Protein 1OI0 (pdb70)

Organism: Archaeoglobus fulgidus (strain ATCC 49558 / DSM 4304 / JCM 9628 / NBRC 100126 / VC-16) (NCBI:txid224325)

Foldseek 3Di:
DPAAAEELQVLVVQLVVCQVQPPFKFKWWFKDADRYGYDTHGDPRDCVRMDTQFMEIEHAAQDFADDPVVLVRLQPDHFKYKYAYPPSPSPRMFMAGNRRHTDDHHYD/DAEELQQLVVLLVQPQVQPPLKFKWWFWDADQYTYDTHHDVSDPPPIDTQGMEMEHAAQDQQADPVRLVRLLVDHQKYKYAYPPSDSPRMFIAGSRRHTDDHHYHD/DPAAAEELQVLVVLLVQCQVQPPDKAKWWFKDDDRYGYDTHHCCIDTQGMEMEHAAQDQQADPVNLVRLQPDHQKYKYAYPPSPSPRMFIAGSRRHTDDHHYDD/DAEELQQLVVQLVVCQVQPPHKWKWFFKDADPYGYDTGGDDDDHCDPRIDTAFMEMEHAALDFADDPVRLVRQVVTHAKYKYAYPPSDSPRMFIAGSVRHTDDHHYHD

InterPro domains:
  IPR028090 JAB domain, prokaryotic [PF14464] (6-106)
  IPR037518 MPN domain [PS50249] (1-121)

Nearest PDB structures (foldseek):
  1oi0-assembly3_C  TM=1.010E+00  e=5.240E-25  Archaeoglobus fulgidus
  1oi0-assembly1_A  TM=9.933E-01  e=9.450E-23  Archaeoglobus fulgidus
  1oi0-assembly2_B  TM=9.917E-01  e=3.463E-22  Archaeoglobus fulgidus
  1r5x-assembly2_B  TM=9.671E-01  e=8.055E-22  Archaeoglobus fulgidus DSM 4304
  1oi0-assembly4_D  TM=9.845E-01  e=6.866E-21  Archaeoglobus fulgidus

B-factor: mean 24.95, std 10.09, range [7.28, 64.89]

Solvent-accessible surface area: 20838 Å² total; per-residue (Å²): 83,126,46,18,26,0,24,123,46,9,1,129,57,0,12,85,23,0,110,101,13,76,94,75,74,4,2,0,1,0,7,0,36,173,41,28,0,61,90,23,23,122,9,49,33,102,134,216,40,116,119,20,8,0,1,0,1,0,23,46,56,109,44,7,184,38,52,139,86,4,54,10,3,0,52,21,8,5,121,48,0,0,0,0,9,105,74,5,56,110,118,11,46,83,1,10,29,114,140,17,91,118,45,146,14,71,48,83,64,71,0,14,56,28,8,0,103,9,0,8,41,2,0,26,1,8,28,81,93,55,3,0,0,0,0,1,10,71,158,49,30,0,57,83,28,25,52,16,50,98,86,99,188,63,77,76,20,21,0,2,0,0,1,28,65,56,102,56,13,180,17,48,155,97,2,71,22,3,0,72,28,6,2,126,34,0,0,0,0,6,76,59,6,63,87,107,14,44,82,2,14,30,59,141,15,95,102,35,168,16,106,65,49,205,84,126,45,23,27,0,22,80,44,8,1,139,54,0,15,97,22,0,104,103,32,66,62,92,39,30,23,0,0,0,0,0,64,163,72,31,0,69,83,24,48,131,75,115,104,81,26,18,0,0,0,0,0,6,1,3,70,29,7,105,18,6,95,57,3,70,12,6,0,63,31,1,1,138,47,0,0,0,0,8,80,74,5,67,125,126,12,44,84,1,11,35,71,148,17,100,109,42,146,13,69,38,50,173,61,66,0,16,55,36,7,0,127,60,0,10,102,15,0,109,87,13,66,95,35,72,0,2,0,0,0,3,0,48,165,66,31,0,56,87,30,57,107,6,52,57,57,90,99,138,185,43,75,116,48,19,0,1,0,2,0,23,54,51,105,47,12,192,36,53,130,97,4,47,10,5,0,82,50,6,30,120,26,0,0,0,0,8,104,77,5,65,113,111,11,42,81,2,14,34,109,139,21,101,110,38,161,19,108,63,54,178

Secondary structure (DSSP, 8-state):
--S-EE-HHHHHHHHHHHHHHTTS--EEEEEESTTEE-EEEE--------EEEEEEEEESSS--S--HHHHHHHHHS-SEEEEEETT--TT-EEEEETTS-EE--EE-/-EEEHHHHHHHHHHHHHHTTSPPEEEEEEETTEEEEEEE-----TT-EEEEEEEEESSS--PPPHHHHHHHHHS-SEEEEEETT--TT-EEEE-TTS-B---EEE-/--S-EEEHHHHHHHHHHHHHHTTSPPEEEEEESTTEE-EEEE---EEEEEEEEESSS--PPPHHHHHHHHHS-SEEEEEETT--TT-EEEE-TTS-EE--EEE-/-EEEHHHHHHHHHHHHHHTTSPPEEEEEEETTEEEEEEE--PPP--TT-EEEEEEEEESSS--PPPHHHHHHHTTS-SEEEEEETT--TT-EEEE-TTS-B---EEE-

CATH classification: 3.40.140.10

Sequence (426 aa):
GSSMKISRGLLKTILEAAKSAHPDEFIALLSGSKDVMDELIFLPFVSIGMKVFGTVHSHPSPSCRPSEEDLSLFTRFGKYHIIVCYPYDENSWKCYNRKGEEVELEVVMKISRGLLKTILEAAKSAHPDEFIALLSGSKDVMDELIFLPFLPIGMKVFGTVHSHPSPSCRPSEEDLSLFTRFGKYHIIVCYPYDENSWKCYNRKGEEVELEVVEGSSMKISRGLLKTILEAAKSAHPDEFIALLSGSKDVMDELIFLGMKVFGTVHSHPSPSCRPSEEDLSLFTRFGKYHIIVCYPYDENSWKCYNRKGEEVELEVVEMKISRGLLKTILEAAKSAHPDEFIALLSGSKDVMDELIFLPFVSGPIGMKVFGTVHSHPSPSCRPSEEDLSLFTRFGKYHIIVCYPYDENSWKCYNRKGEEVELEVVE

Radius of gyration: 25.8 Å; Cα contacts (8 Å, |Δi|>4): 999; chains: 4; bounding box: 52×53×76 Å

Structure (mmCIF, N/CA/C/O backbone):
data_1OI0
#
_entry.id   1OI0
#
_cell.length_a   37.787
_cell.length_b   87.081
_cell.length_c   67.827
_cell.angle_alpha   90.00
_cell.angle_beta   94.00
_cell.angle_gamma   90.00
#
_symmetry.space_group_name_H-M   'P 1 21 1'
#
loop_
_entity.id
_entity.type
_entity.pdbx_description
1 polymer 'HYPOTHETICAL PROTEIN AF2198'
2 non-polymer 'ZINC ION'
3 non-polymer TRIS-HYDROXYMETHYL-METHYL-AMMONIUM
4 water water
#
loop_
_atom_site.group_PDB
_atom_site.id
_atom_site.type_symbol
_atom_site.label_atom_id
_atom_site.label_alt_id
_atom_site.label_comp_id
_atom_site.label_asym_id
_atom_site.label_entity_id
_atom_site.label_seq_id
_atom_site.pdbx_PDB_ins_code
_atom_site.Cartn_x
_atom_site.Cartn_y
_atom_site.Cartn_z
_atom_site.occupancy
_atom_site.B_iso_or_equiv
_atom_site.auth_seq_id
_atom_site.auth_comp_id
_atom_site.auth_asym_id
_atom_site.auth_atom_id
_atom_site.pdbx_PDB_model_num
ATOM 1 N N . GLY A 1 1 ? 5.422 58.076 -46.424 1.00 18.56 1 GLY A N 1
ATOM 2 C CA . GLY A 1 1 ? 4.701 58.174 -45.122 1.00 16.19 1 GLY A CA 1
ATOM 3 C C . GLY A 1 1 ? 5.414 57.399 -44.034 1.00 15.56 1 GLY A C 1
ATOM 4 O O . GLY A 1 1 ? 6.498 56.855 -44.259 1.00 17.26 1 GLY A O 1
ATOM 5 N N . SER A 1 2 ? 4.815 57.356 -42.846 1.00 18.41 2 SER A N 1
ATOM 6 C CA . SER A 1 2 ? 5.397 56.618 -41.734 1.00 19.04 2 SER A CA 1
ATOM 7 C C . SER A 1 2 ? 4.505 55.465 -41.302 1.00 21.72 2 SER A C 1
ATOM 8 O O . SER A 1 2 ? 4.442 55.122 -40.124 1.00 22.83 2 SER A O 1
ATOM 11 N N . SER A 1 3 ? 3.800 54.881 -42.266 1.00 20.45 3 SER A N 1
ATOM 12 C CA . SER A 1 3 ? 2.945 53.734 -41.983 1.00 22.89 3 SER A CA 1
ATOM 13 C C . SER A 1 3 ? 3.741 52.547 -42.488 1.00 23.04 3 SER A C 1
ATOM 14 O O . SER A 1 3 ? 4.816 52.718 -43.079 1.00 21.89 3 SER A O 1
ATOM 17 N N . MET A 1 4 ? 3.237 51.342 -42.252 1.00 21.41 4 MET A N 1
ATOM 18 C CA . MET A 1 4 ? 3.930 50.165 -42.743 1.00 23.34 4 MET A CA 1
ATOM 19 C C . MET A 1 4 ? 3.880 50.239 -44.263 1.00 21.36 4 MET A C 1
ATOM 20 O O . MET A 1 4 ? 2.975 50.857 -44.840 1.00 20.55 4 MET A O 1
ATOM 25 N N . LYS A 1 5 ? 4.863 49.624 -44.904 1.00 22.08 5 LYS A N 1
ATOM 26 C CA . LYS A 1 5 ? 4.946 49.631 -46.353 1.00 21.43 5 LYS A CA 1
ATOM 27 C C . LYS A 1 5 ? 5.087 48.211 -46.865 1.00 22.82 5 LYS A C 1
ATOM 28 O O . LYS A 1 5 ? 5.467 47.309 -46.120 1.00 23.46 5 LYS A O 1
ATOM 34 N N . ILE A 1 6 ? 4.768 48.021 -48.138 1.00 20.88 6 ILE A N 1
ATOM 35 C CA . ILE A 1 6 ? 4.885 46.715 -48.766 1.00 20.17 6 ILE A CA 1
ATOM 36 C C . ILE A 1 6 ? 5.422 46.940 -50.168 1.00 20.82 6 ILE A C 1
ATOM 37 O O . ILE A 1 6 ? 5.017 47.882 -50.849 1.00 23.11 6 ILE A O 1
ATOM 42 N N . SER A 1 7 ? 6.351 46.093 -50.593 1.00 22.34 7 SER A N 1
ATOM 43 C CA . SER A 1 7 ? 6.924 46.232 -51.919 1.00 23.72 7 SER A CA 1
ATOM 44 C C . SER A 1 7 ? 5.938 45.717 -52.956 1.00 24.87 7 SER A C 1
ATOM 45 O O . SER A 1 7 ? 5.179 44.782 -52.696 1.00 24.95 7 SER A O 1
ATOM 48 N N . ARG A 1 8 ? 5.937 46.339 -54.128 1.00 25.81 8 ARG A N 1
ATOM 49 C CA . ARG A 1 8 ? 5.042 45.914 -55.195 1.00 27.45 8 ARG A CA 1
ATOM 50 C C . ARG A 1 8 ? 5.420 44.491 -55.586 1.00 25.73 8 ARG A C 1
ATOM 51 O O . ARG A 1 8 ? 4.574 43.704 -56.007 1.00 27.59 8 ARG A O 1
ATOM 59 N N . GLY A 1 9 ? 6.701 44.170 -55.433 1.00 26.04 9 GLY A N 1
ATOM 60 C CA . GLY A 1 9 ? 7.182 42.844 -55.770 1.00 26.24 9 GLY A CA 1
ATOM 61 C C . GLY A 1 9 ? 6.575 41.775 -54.886 1.00 25.22 9 GLY A C 1
ATOM 62 O O . GLY A 1 9 ? 6.266 40.680 -55.354 1.00 27.23 9 GLY A O 1
ATOM 63 N N . LEU A 1 10 ? 6.409 42.086 -53.604 1.00 24.63 10 LEU A N 1
ATOM 64 C CA . LEU A 1 10 ? 5.829 41.126 -52.672 1.00 20.78 10 LEU A CA 1
ATOM 65 C C . LEU A 1 10 ? 4.339 40.955 -52.943 1.00 22.55 10 LEU A C 1
ATOM 66 O O . LEU A 1 10 ? 3.813 39.846 -52.840 1.00 20.30 10 LEU A O 1
ATOM 71 N N . LEU A 1 11 ? 3.658 42.047 -53.281 1.00 21.64 11 LEU A N 1
ATOM 72 C CA . LEU A 1 11 ? 2.230 41.981 -53.579 1.00 23.74 11 LEU A CA 1
ATOM 73 C C . LEU A 1 11 ? 2.003 41.081 -54.786 1.00 25.16 11 LEU A C 1
ATOM 74 O O . LEU A 1 11 ? 1.074 40.267 -54.805 1.00 23.07 11 LEU A O 1
ATOM 79 N N . LYS A 1 12 ? 2.857 41.228 -55.795 1.00 24.16 12 LYS A N 1
ATOM 80 C CA . LYS A 1 12 ? 2.741 40.414 -56.994 1.00 25.72 12 LYS A CA 1
ATOM 81 C C . LYS A 1 12 ? 2.953 38.952 -56.621 1.00 24.51 12 LYS A C 1
ATOM 82 O O . LYS A 1 12 ? 2.210 38.077 -57.058 1.00 25.79 12 LYS A O 1
ATOM 88 N N . THR A 1 13 ? 3.969 38.695 -55.804 1.00 23.10 13 THR A N 1
ATOM 89 C CA . THR A 1 13 ? 4.274 37.341 -55.361 1.00 25.03 13 THR A CA 1
ATOM 90 C C . THR A 1 13 ? 3.081 36.753 -54.613 1.00 22.48 13 THR A C 1
ATOM 91 O O . THR A 1 13 ? 2.685 35.610 -54.848 1.00 21.50 13 THR A O 1
ATOM 95 N N . ILE A 1 14 ? 2.506 37.545 -53.716 1.00 22.54 14 ILE A N 1
ATOM 96 C CA . ILE A 1 14 ? 1.362 37.099 -52.932 1.00 20.63 14 ILE A CA 1
ATOM 97 C C . ILE A 1 14 ? 0.156 36.775 -53.811 1.00 20.68 14 ILE A C 1
ATOM 98 O O . ILE A 1 14 ? -0.442 35.703 -53.688 1.00 19.25 14 ILE A O 1
ATOM 103 N N . LEU A 1 15 ? -0.196 37.696 -54.701 1.00 20.80 15 LEU A N 1
ATOM 104 C CA . LEU A 1 15 ? -1.340 37.490 -55.579 1.00 20.21 15 LEU A CA 1
ATOM 105 C C . LEU A 1 15 ? -1.160 36.297 -56.513 1.00 22.84 15 LEU A C 1
ATOM 106 O O . LEU A 1 15 ? -2.123 35.595 -56.823 1.00 20.42 15 LEU A O 1
ATOM 111 N N . GLU A 1 16 ? 0.069 36.060 -56.957 1.00 22.71 16 GLU A N 1
ATOM 112 C CA . GLU A 1 16 ? 0.331 34.929 -57.841 1.00 22.49 16 GLU A CA 1
ATOM 113 C C . GLU A 1 16 ? 0.280 33.623 -57.047 1.00 23.21 16 GLU A C 1
ATOM 114 O O . GLU A 1 16 ? -0.117 32.582 -57.569 1.00 22.02 16 GLU A O 1
ATOM 120 N N . ALA A 1 17 ? 0.675 33.686 -55.779 1.00 19.75 17 ALA A N 1
ATOM 121 C CA . ALA A 1 17 ? 0.657 32.511 -54.913 1.00 20.93 17 ALA A CA 1
ATOM 122 C C . ALA A 1 17 ? -0.793 32.146 -54.614 1.00 20.58 17 ALA A C 1
ATOM 123 O O . ALA A 1 17 ? -1.142 30.968 -54.524 1.00 19.03 17 ALA A O 1
ATOM 125 N N . ALA A 1 18 ? -1.631 33.167 -54.462 1.00 18.93 18 ALA A N 1
ATOM 126 C CA . ALA A 1 18 ? -3.049 32.962 -54.190 1.00 19.44 18 ALA A CA 1
ATOM 127 C C . ALA A 1 18 ? -3.698 32.326 -55.412 1.00 21.31 18 ALA A C 1
ATOM 128 O O . ALA A 1 18 ? -4.478 31.376 -55.293 1.00 20.60 18 ALA A O 1
ATOM 130 N N . LYS A 1 19 ? -3.371 32.849 -56.591 1.00 21.70 19 LYS A N 1
ATOM 131 C CA . LYS A 1 19 ? -3.919 32.308 -57.830 1.00 21.60 19 LYS A CA 1
ATOM 132 C C . LYS A 1 19 ? -3.527 30.846 -57.960 1.00 19.99 19 LYS A C 1
ATOM 133 O O . LYS A 1 19 ? -4.342 30.006 -58.339 1.00 21.74 19 LYS A O 1
ATOM 139 N N . SER A 1 20 ? -2.272 30.541 -57.646 1.00 20.86 20 SER A N 1
ATOM 140 C CA . SER A 1 20 ? -1.780 29.170 -57.737 1.00 22.91 20 SER A CA 1
ATOM 141 C C . SER A 1 20 ? -2.434 28.263 -56.705 1.00 20.81 20 SER A C 1
ATOM 142 O O . SER A 1 20 ? -2.628 27.073 -56.948 1.00 23.08 20 SER A O 1
ATOM 145 N N . ALA A 1 21 ? -2.773 28.830 -55.552 1.00 19.81 21 ALA A N 1
ATOM 146 C CA . ALA A 1 21 ? -3.401 28.062 -54.484 1.00 18.48 21 ALA A CA 1
ATOM 147 C C . ALA A 1 21 ? -4.901 27.813 -54.689 1.00 17.01 21 ALA A C 1
ATOM 148 O O . ALA A 1 21 ? -5.429 26.799 -54.229 1.00 17.27 21 ALA A O 1
ATOM 150 N N . HIS A 1 22 ? -5.581 28.730 -55.374 1.00 18.39 22 HIS A N 1
ATOM 151 C CA . HIS A 1 22 ? -7.022 28.613 -55.601 1.00 15.58 22 HIS A CA 1
ATOM 152 C C . HIS A 1 22 ? -7.433 27.182 -55.942 1.00 14.53 22 HIS A C 1
ATOM 153 O O . HIS A 1 22 ? -6.788 26.531 -56.762 1.00 16.40 22 HIS A O 1
ATOM 160 N N . PRO A 1 23 ? -8.538 26.688 -55.347 1.00 16.92 23 PRO A N 1
ATOM 161 C CA . PRO A 1 23 ? -9.437 27.348 -54.394 1.00 16.32 23 PRO A CA 1
ATOM 162 C C . PRO A 1 23 ? -9.044 27.242 -52.922 1.00 16.07 23 PRO A C 1
ATOM 163 O O . PRO A 1 23 ? -9.837 27.589 -52.042 1.00 17.84 23 PRO A O 1
ATOM 167 N N . ASP A 1 24 ? -7.850 26.733 -52.646 1.00 16.27 24 ASP A N 1
ATOM 168 C CA . ASP A 1 24 ? -7.404 26.633 -51.262 1.00 18.16 24 ASP A CA 1
ATOM 169 C C . ASP A 1 24 ? -6.977 28.014 -50.789 1.00 16.16 24 ASP A C 1
ATOM 170 O O . ASP A 1 24 ? -6.777 28.924 -51.597 1.00 16.70 24 ASP A O 1
ATOM 175 N N . GLU A 1 25 ? -6.853 28.172 -49.479 1.00 13.73 25 GLU A N 1
ATOM 176 C CA . GLU A 1 25 ? -6.429 29.442 -48.921 1.00 14.98 25 GLU A CA 1
ATOM 177 C C . GLU A 1 25 ? -4.934 29.461 -48.672 1.00 14.75 25 GLU A C 1
ATOM 178 O O . GLU A 1 25 ? -4.419 28.750 -47.809 1.00 18.20 25 GLU A O 1
ATOM 184 N N . PHE A 1 26 ? -4.238 30.259 -49.470 1.00 15.26 26 PHE A N 1
ATOM 185 C CA . PHE A 1 26 ? -2.805 30.428 -49.326 1.00 15.47 26 PHE A CA 1
ATOM 186 C C . PHE A 1 26 ? -2.621 31.196 -48.025 1.00 14.94 26 PHE A C 1
ATOM 187 O O . PHE A 1 26 ? -3.468 32.009 -47.650 1.00 14.77 26 PHE A O 1
ATOM 195 N N . ILE A 1 27 ? -1.542 30.910 -47.313 1.00 13.59 27 ILE A N 1
ATOM 196 C CA . ILE A 1 27 ? -1.258 31.646 -46.092 1.00 14.72 27 ILE A CA 1
ATOM 197 C C . ILE A 1 27 ? 0.245 31.659 -45.880 1.00 14.40 27 ILE A C 1
ATOM 198 O O . ILE A 1 27 ? 0.941 30.697 -46.205 1.00 15.63 27 ILE A O 1
ATOM 203 N N . ALA A 1 28 ? 0.740 32.771 -45.354 1.00 15.85 28 ALA A N 1
ATOM 204 C CA . ALA A 1 28 ? 2.158 32.931 -45.083 1.00 17.01 28 ALA A CA 1
ATOM 205 C C . ALA A 1 28 ? 2.339 34.058 -44.079 1.00 17.79 28 ALA A C 1
ATOM 206 O O . ALA A 1 28 ? 1.397 34.786 -43.772 1.00 16.03 28 ALA A O 1
ATOM 208 N N . LEU A 1 29 ? 3.553 34.184 -43.557 1.00 20.53 29 LEU A N 1
ATOM 209 C CA . LEU A 1 29 ? 3.855 35.248 -42.615 1.00 21.20 29 LEU A CA 1
ATOM 210 C C . LEU A 1 29 ? 4.553 36.354 -43.390 1.00 21.69 29 LEU A C 1
ATOM 211 O O . LEU A 1 29 ? 5.415 36.088 -44.224 1.00 21.98 29 LEU A O 1
ATOM 216 N N . LEU A 1 30 ? 4.159 37.590 -43.122 1.00 21.75 30 LEU A N 1
ATOM 217 C CA . LEU A 1 30 ? 4.755 38.745 -43.777 1.00 21.03 30 LEU A CA 1
ATOM 218 C C . LEU A 1 30 ? 6.047 39.079 -43.036 1.00 25.17 30 LEU A C 1
ATOM 219 O O . LEU A 1 30 ? 6.061 39.158 -41.808 1.00 24.59 30 LEU A O 1
ATOM 224 N N . SER A 1 31 ? 7.137 39.258 -43.773 1.00 23.34 31 SER A N 1
ATOM 225 C CA . SER A 1 31 ? 8.411 39.562 -43.135 1.00 28.98 31 SER A CA 1
ATOM 226 C C . SER A 1 31 ? 9.246 40.581 -43.897 1.00 28.63 31 SER A C 1
ATOM 227 O O . SER A 1 31 ? 8.874 41.034 -44.978 1.00 30.31 31 SER A O 1
ATOM 230 N N . GLY A 1 32 ? 10.384 40.935 -43.310 1.00 34.13 32 GLY A N 1
ATOM 231 C CA . GLY A 1 32 ? 11.279 41.901 -43.916 1.00 36.75 32 GLY A CA 1
ATOM 232 C C . GLY A 1 32 ? 11.964 42.710 -42.834 1.00 39.19 32 GLY A C 1
ATOM 233 O O . GLY A 1 32 ? 11.796 42.429 -41.647 1.00 39.34 32 GLY A O 1
ATOM 234 N N . SER A 1 33 ? 12.738 43.712 -43.233 1.00 42.58 33 SER A N 1
ATOM 235 C CA . SER A 1 33 ? 13.434 44.556 -42.270 1.00 46.61 33 SER A CA 1
ATOM 236 C C . SER A 1 33 ? 12.919 45.986 -42.327 1.00 47.52 33 SER A C 1
ATOM 237 O O . SER A 1 33 ? 12.068 46.321 -43.152 1.00 50.76 33 SER A O 1
ATOM 240 N N . LYS A 1 34 ? 13.440 46.824 -41.439 1.00 48.50 34 LYS A N 1
ATOM 241 C CA . LYS A 1 34 ? 13.049 48.224 -41.380 1.00 48.73 34 LYS A CA 1
ATOM 242 C C . LYS A 1 34 ? 11.532 48.371 -41.264 1.00 46.65 34 LYS A C 1
ATOM 243 O O . LYS A 1 34 ? 10.926 47.892 -40.305 1.00 47.36 34 LYS A O 1
ATOM 249 N N . ASP A 1 35 ? 10.921 49.026 -42.245 1.00 44.18 35 ASP A N 1
ATOM 250 C CA . ASP A 1 35 ? 9.480 49.243 -42.230 1.00 42.42 35 ASP A CA 1
ATOM 251 C C . ASP A 1 35 ? 8.840 48.836 -43.550 1.00 38.46 35 ASP A C 1
ATOM 252 O O . ASP A 1 35 ? 7.834 49.412 -43.964 1.00 39.84 35 ASP A O 1
ATOM 257 N N . VAL A 1 36 ? 9.421 47.840 -44.209 1.00 34.96 36 VAL A N 1
ATOM 258 C CA . VAL A 1 36 ? 8.891 47.378 -45.484 1.00 29.97 36 VAL A CA 1
ATOM 259 C C . VAL A 1 36 ? 8.697 45.865 -45.539 1.00 29.14 36 VAL A C 1
ATOM 260 O O . VAL A 1 36 ? 9.617 45.096 -45.254 1.00 27.14 36 VAL A O 1
ATOM 264 N N . MET A 1 37 ? 7.487 45.449 -45.896 1.00 27.00 37 MET A N 1
ATOM 265 C CA . MET A 1 37 ? 7.178 44.031 -46.036 1.00 24.54 37 MET A CA 1
ATOM 266 C C . MET A 1 37 ? 7.703 43.671 -47.420 1.00 23.14 37 MET A C 1
ATOM 267 O O . MET A 1 37 ? 7.213 44.193 -48.418 1.00 22.42 37 MET A O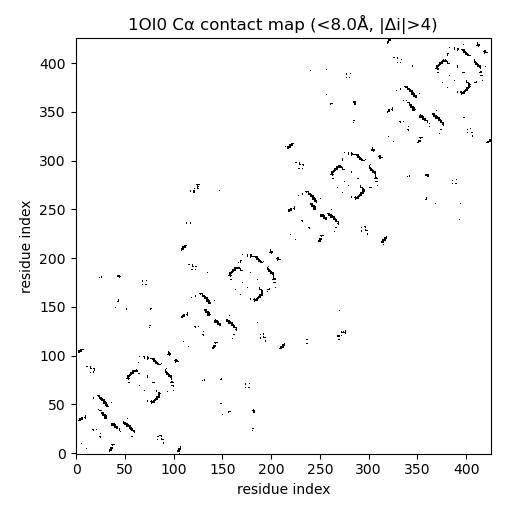 1
ATOM 272 N N . ASP A 1 38 ? 8.697 42.793 -47.491 1.00 25.34 38 ASP A N 1
ATOM 273 C CA . ASP A 1 38 ? 9.243 42.412 -48.788 1.00 26.31 38 ASP A CA 1
ATOM 274 C C . A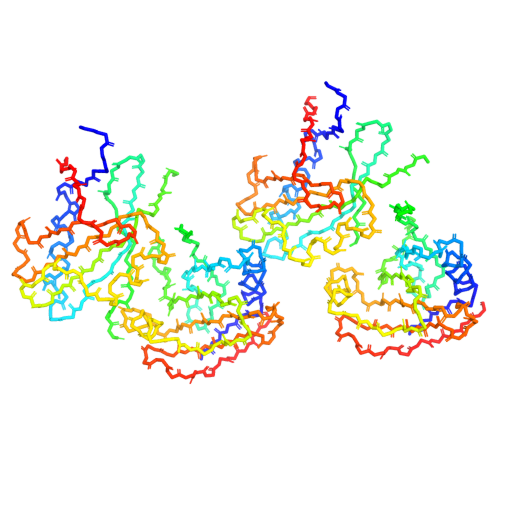SP A 1 38 ? 9.692 40.958 -48.841 1.00 25.93 38 ASP A C 1
ATOM 275 O O . ASP A 1 38 ? 10.342 40.539 -49.799 1.00 27.05 38 ASP A O 1
ATOM 280 N N . GLU A 1 39 ? 9.343 40.198 -47.809 1.00 26.77 39 GLU A N 1
ATOM 281 C CA . GLU A 1 39 ? 9.708 38.789 -47.731 1.00 28.58 39 GLU A CA 1
ATOM 282 C C . GLU A 1 39 ? 8.539 37.981 -47.183 1.00 28.18 39 GLU A C 1
ATOM 283 O O . GLU A 1 39 ? 7.658 38.523 -46.521 1.00 26.61 39 GLU A O 1
ATOM 289 N N . LEU A 1 40 ? 8.538 36.683 -47.462 1.00 27.34 40 LEU A N 1
ATOM 290 C CA . LEU A 1 40 ? 7.478 35.813 -46.978 1.00 28.16 40 LEU A CA 1
ATOM 291 C C . LEU A 1 40 ? 8.029 34.571 -46.306 1.00 27.99 40 LEU A C 1
ATOM 292 O O . LEU A 1 40 ? 9.006 33.981 -46.768 1.00 32.08 40 LEU A O 1
ATOM 297 N N . ILE A 1 41 ? 7.399 34.193 -45.201 1.00 29.46 41 ILE A N 1
ATOM 298 C CA . ILE A 1 41 ? 7.760 32.980 -44.486 1.00 29.17 41 ILE A CA 1
ATOM 299 C C . ILE A 1 41 ? 6.633 32.049 -44.911 1.00 26.16 41 ILE A C 1
ATOM 300 O O . ILE A 1 41 ? 5.506 32.171 -44.434 1.00 22.32 41 ILE A O 1
ATOM 305 N N . PHE A 1 42 ? 6.923 31.143 -45.835 1.00 22.81 42 PHE A N 1
ATOM 306 C CA . PHE A 1 42 ? 5.894 30.235 -46.321 1.00 23.66 42 PHE A CA 1
ATOM 307 C C . PHE A 1 42 ? 5.423 29.218 -45.292 1.00 22.69 42 PHE A C 1
ATOM 308 O O . PHE A 1 42 ? 6.203 28.725 -44.478 1.00 26.22 42 PHE A O 1
ATOM 316 N N . LEU A 1 43 ? 4.128 28.923 -45.338 1.00 21.35 43 LEU A N 1
ATOM 317 C CA . LEU A 1 43 ? 3.508 27.975 -44.421 1.00 20.10 43 LEU A CA 1
ATOM 318 C C . LEU A 1 43 ? 2.837 26.840 -45.196 1.00 22.80 43 LEU A C 1
ATOM 319 O O . LEU A 1 43 ? 2.293 27.049 -46.279 1.00 23.43 43 LEU A O 1
ATOM 324 N N . PRO A 1 44 ? 2.860 25.620 -44.637 1.00 22.59 44 PRO A N 1
ATOM 325 C CA . PRO A 1 44 ? 2.267 24.428 -45.256 1.00 20.84 44 PRO A CA 1
ATOM 326 C C . PRO A 1 44 ? 0.737 24.379 -45.267 1.00 20.39 44 PRO A C 1
ATOM 327 O O . PRO A 1 44 ? 0.133 23.585 -44.543 1.00 21.15 44 PRO A O 1
ATOM 331 N N . PHE A 1 45 ? 0.116 25.208 -46.103 1.00 18.89 45 PHE A N 1
ATOM 332 C CA . PHE A 1 45 ? -1.342 25.249 -46.189 1.00 20.95 45 PHE A CA 1
ATOM 333 C C . PHE A 1 45 ? -1.893 24.127 -47.063 1.00 25.94 45 PHE A C 1
ATOM 334 O O . PHE A 1 45 ? -3.057 23.750 -46.935 1.00 28.37 45 PHE A O 1
ATOM 342 N N . VAL A 1 46 ? -1.062 23.603 -47.958 1.00 25.81 46 VAL A N 1
ATOM 343 C CA . VAL A 1 46 ? -1.490 22.514 -48.830 1.00 31.73 46 VAL A CA 1
ATOM 344 C C . VAL A 1 46 ? -1.648 21.246 -48.000 1.00 32.65 46 VAL A C 1
ATOM 345 O O . VAL A 1 46 ? -0.854 20.982 -47.096 1.00 33.13 46 VAL A O 1
ATOM 349 N N . SER A 1 47 ? -2.679 20.468 -48.313 1.00 37.00 47 SER A N 1
ATOM 350 C CA . SER A 1 47 ? -2.951 19.226 -47.602 1.00 39.01 47 SER A CA 1
ATOM 351 C C . SER A 1 47 ? -1.785 18.249 -47.730 1.00 40.17 47 SER A C 1
ATOM 352 O O . SER A 1 47 ? -1.294 17.719 -46.731 1.00 39.68 47 SER A O 1
ATOM 355 N N . ILE A 1 61 ? 20.338 39.834 -40.759 1.00 34.84 61 ILE A N 1
ATOM 356 C CA . ILE A 1 61 ? 19.910 40.440 -39.504 1.00 37.41 61 ILE A CA 1
ATOM 357 C C . ILE A 1 61 ? 18.875 41.533 -39.751 1.00 38.77 61 ILE A C 1
ATOM 358 O O . ILE A 1 61 ? 18.866 42.166 -40.810 1.00 37.82 61 ILE A O 1
ATOM 363 N N . GLY A 1 62 ? 18.004 41.747 -38.770 1.00 37.92 62 GLY A N 1
ATOM 364 C CA . GLY A 1 62 ? 16.977 42.765 -38.897 1.00 41.41 62 GLY A CA 1
ATOM 365 C C . GLY A 1 62 ? 15.611 42.197 -39.231 1.00 43.49 62 GLY A C 1
ATOM 366 O O . GLY A 1 62 ? 14.597 42.880 -39.082 1.00 44.61 62 GLY A O 1
ATOM 367 N N . MET A 1 63 ? 15.582 40.946 -39.681 1.00 44.65 63 MET A N 1
ATOM 368 C CA . MET A 1 63 ? 14.335 40.280 -40.044 1.00 45.90 63 MET A CA 1
ATOM 369 C C . MET A 1 63 ? 13.291 40.326 -38.934 1.00 44.40 63 MET A C 1
ATOM 370 O O . MET A 1 63 ? 13.610 40.158 -37.757 1.00 45.68 63 MET A O 1
ATOM 375 N N . LYS A 1 64 ? 12.039 40.552 -39.322 1.00 41.50 64 LYS A N 1
ATOM 376 C CA . LYS A 1 64 ? 10.935 40.620 -38.373 1.00 37.87 64 LYS A CA 1
ATOM 377 C C . LYS A 1 64 ? 9.649 40.089 -39.004 1.00 34.40 64 LYS A C 1
ATOM 378 O O . LYS A 1 64 ? 9.502 40.090 -40.226 1.00 34.36 64 LYS A O 1
ATOM 384 N N . VAL A 1 65 ? 8.727 39.626 -38.165 1.00 33.34 65 VAL A N 1
ATOM 385 C CA . VAL A 1 65 ? 7.446 39.107 -38.634 1.00 29.27 65 VAL A CA 1
ATOM 386 C C . VAL A 1 65 ? 6.385 40.179 -38.424 1.00 28.24 65 VAL A C 1
ATOM 387 O O . VAL A 1 65 ? 5.968 40.442 -37.297 1.00 28.28 65 VAL A O 1
ATOM 391 N N . PHE A 1 66 ? 5.950 40.797 -39.516 1.00 25.10 66 PHE A N 1
ATOM 392 C CA . PHE A 1 66 ? 4.953 41.852 -39.443 1.00 23.57 66 PHE A CA 1
ATOM 393 C C . PHE A 1 66 ? 3.542 41.327 -39.232 1.00 22.91 66 PHE A C 1
ATOM 394 O O . PHE A 1 66 ? 2.676 42.040 -38.731 1.00 22.55 66 PHE A O 1
ATOM 402 N N . GLY A 1 67 ? 3.309 40.080 -39.620 1.00 22.80 67 GLY A N 1
ATOM 403 C CA . GLY A 1 67 ? 1.987 39.518 -39.454 1.00 19.80 67 GLY A CA 1
ATOM 404 C C . GLY A 1 67 ? 1.724 38.380 -40.414 1.00 16.62 67 GLY A C 1
ATOM 405 O O . GLY A 1 67 ? 2.620 37.592 -40.718 1.00 22.43 67 GLY A O 1
ATOM 406 N N . THR A 1 68 ? 0.493 38.304 -40.904 1.00 19.19 68 THR A N 1
ATOM 407 C CA . THR A 1 68 ? 0.122 37.233 -41.815 1.00 17.76 68 THR A CA 1
ATOM 408 C C . THR A 1 68 ? -0.590 37.736 -43.052 1.00 15.98 68 THR A C 1
ATOM 409 O O . THR A 1 68 ? -1.074 38.862 -43.103 1.00 16.92 68 THR A O 1
ATOM 413 N N . VAL A 1 69 ? -0.641 36.870 -44.054 1.00 15.69 69 VAL A N 1
ATOM 414 C CA . VAL A 1 69 ? -1.344 37.161 -45.284 1.00 15.81 69 VAL A CA 1
ATOM 415 C C . VAL A 1 69 ? -1.995 35.852 -45.703 1.00 15.21 69 VAL A C 1
ATOM 416 O O . VAL A 1 69 ? -1.367 34.801 -45.649 1.00 15.14 69 VAL A O 1
ATOM 420 N N . HIS A 1 70 ? -3.273 35.907 -46.058 1.00 14.65 70 HIS A N 1
ATOM 421 C CA . HIS A 1 70 ? -3.951 34.707 -46.526 1.00 14.05 70 HIS A CA 1
ATOM 422 C C . HIS A 1 70 ? -4.959 35.095 -47.587 1.00 14.54 70 HIS A C 1
ATOM 423 O O . HIS A 1 70 ? -5.356 36.259 -47.684 1.00 15.63 70 HIS A O 1
ATOM 430 N N . SER A 1 71 ? -5.344 34.127 -48.408 1.00 15.38 71 SER A N 1
ATOM 431 C CA . SER A 1 71 ? -6.286 34.398 -49.482 1.00 14.56 71 SER A CA 1
ATOM 432 C C . SER A 1 71 ? -7.673 33.801 -49.269 1.00 14.44 71 SER A C 1
ATOM 433 O O . SER A 1 71 ? -7.852 32.844 -48.513 1.00 15.68 71 SER A O 1
ATOM 436 N N . HIS A 1 72 ? -8.649 34.402 -49.946 1.00 14.42 72 HIS A N 1
ATOM 437 C CA . HIS A 1 72 ? -10.038 33.961 -49.918 1.00 17.12 72 HIS A CA 1
ATOM 438 C C . HIS A 1 72 ? -10.410 33.582 -51.346 1.00 18.10 72 HIS A C 1
ATOM 439 O O . HIS A 1 72 ? -10.233 34.376 -52.270 1.00 18.02 72 HIS A O 1
ATOM 446 N N . PRO A 1 73 ? -10.927 32.363 -51.547 1.00 18.40 73 PRO A N 1
ATOM 447 C CA . PRO A 1 73 ? -11.319 31.900 -52.880 1.00 19.36 73 PRO A CA 1
ATOM 448 C C . PRO A 1 73 ? -12.615 32.548 -53.354 1.00 20.03 73 PRO A C 1
ATOM 449 O O . PRO A 1 73 ? -12.990 32.437 -54.522 1.00 19.60 73 PRO A O 1
ATOM 453 N N . SER A 1 74 ? -13.302 33.216 -52.434 1.00 22.25 74 SER A N 1
ATOM 454 C CA . SER A 1 74 ? -14.531 33.918 -52.775 1.00 25.56 74 SER A CA 1
ATOM 455 C C . SER A 1 74 ? -14.118 35.366 -53.027 1.00 25.30 74 SER A C 1
ATOM 456 O O . SER A 1 74 ? -13.023 35.784 -52.644 1.00 26.79 74 SER A O 1
ATOM 459 N N . PRO A 1 75 ? -14.985 36.156 -53.671 1.00 26.39 75 PRO A N 1
ATOM 460 C CA . PRO A 1 75 ? -14.648 37.555 -53.950 1.00 26.89 75 PRO A CA 1
ATOM 461 C C . PRO A 1 75 ? -14.716 38.540 -52.778 1.00 27.49 75 PRO A C 1
ATOM 462 O O . PRO A 1 75 ? -14.943 39.731 -52.983 1.00 31.30 75 PRO A O 1
ATOM 466 N N . SER A 1 76 ? -14.508 38.057 -51.557 1.00 24.67 76 SER A N 1
ATOM 467 C CA . SER A 1 76 ? -14.557 38.933 -50.387 1.00 24.76 76 SER A CA 1
ATOM 468 C C . SER A 1 76 ? -13.203 39.056 -49.701 1.00 24.05 76 SER A C 1
ATOM 469 O O . SER A 1 76 ? -12.588 38.055 -49.336 1.00 25.11 76 SER A O 1
ATOM 472 N N . CYS A 1 77 ? -12.735 40.289 -49.533 1.00 23.55 77 CYS A N 1
ATOM 473 C CA . CYS A 1 77 ? -11.457 40.525 -48.874 1.00 21.33 77 CYS A CA 1
ATOM 474 C C . CYS A 1 77 ? -11.700 41.004 -47.446 1.00 22.48 77 CYS A C 1
ATOM 475 O O . CYS A 1 77 ? -10.799 41.523 -46.791 1.00 23.95 77 CYS A O 1
ATOM 478 N N . ARG A 1 78 ? -12.928 40.823 -46.970 1.00 19.60 78 ARG A N 1
ATOM 479 C CA . ARG A 1 78 ? -13.298 41.223 -45.618 1.00 22.19 78 ARG A CA 1
ATOM 480 C C . ARG A 1 78 ? -12.953 40.090 -44.658 1.00 21.46 78 ARG A C 1
ATOM 481 O O . ARG A 1 78 ? -13.006 38.921 -45.028 1.00 20.83 78 ARG A O 1
ATOM 489 N N . PRO A 1 79 ? -12.582 40.424 -43.414 1.00 21.96 79 PRO A N 1
ATOM 490 C CA . PRO A 1 79 ? -12.243 39.381 -42.444 1.00 20.85 79 PRO A CA 1
ATOM 491 C C . PRO A 1 79 ? -13.473 38.810 -41.751 1.00 21.47 79 PRO A C 1
ATOM 492 O O . PRO A 1 79 ? -14.487 39.493 -41.590 1.00 21.19 79 PRO A O 1
ATOM 496 N N . SER A 1 80 ? -13.381 37.545 -41.364 1.00 20.75 80 SER A N 1
ATOM 497 C CA . SER A 1 80 ? -14.462 36.878 -40.651 1.00 21.27 80 SER A CA 1
ATOM 498 C C . SER A 1 80 ? -14.073 36.908 -39.180 1.00 22.04 80 SER A C 1
ATOM 499 O O . SER A 1 80 ? -12.997 37.393 -38.832 1.00 19.24 80 SER A O 1
ATOM 502 N N . GLU A 1 81 ? -14.940 36.387 -38.319 1.00 23.08 81 GLU A N 1
ATOM 503 C CA . GLU A 1 81 ? -14.649 36.343 -36.893 1.00 23.36 81 GLU A CA 1
ATOM 504 C C . GLU A 1 81 ? -13.414 35.472 -36.689 1.00 19.80 81 GLU A C 1
ATOM 505 O O . GLU A 1 81 ? -12.569 35.762 -35.841 1.00 21.68 81 GLU A O 1
ATOM 511 N N . GLU A 1 82 ? -13.319 34.403 -37.477 1.00 20.37 82 GLU A N 1
ATOM 512 C CA . GLU A 1 82 ? -12.186 33.490 -37.400 1.00 20.00 82 GLU A CA 1
ATOM 513 C C . GLU A 1 82 ? -10.897 34.234 -37.717 1.00 20.73 82 GLU A C 1
ATOM 514 O O . GLU A 1 82 ? -9.880 34.037 -37.057 1.00 18.41 82 GLU A O 1
ATOM 520 N N . ASP A 1 83 ? -10.941 35.091 -38.732 1.00 16.79 83 ASP A N 1
ATOM 521 C CA . ASP A 1 83 ? -9.758 35.850 -39.110 1.00 18.08 83 ASP A CA 1
ATOM 522 C C . ASP A 1 83 ? -9.316 36.755 -37.973 1.00 16.53 83 ASP A C 1
ATOM 523 O O . ASP A 1 83 ? -8.125 36.863 -37.684 1.00 19.20 83 ASP A O 1
ATOM 528 N N . LEU A 1 84 ? -10.278 37.401 -37.329 1.00 17.47 84 LEU A N 1
ATOM 529 C CA . LEU A 1 84 ? -9.959 38.286 -36.221 1.00 15.98 84 LEU A CA 1
ATOM 530 C C . LEU A 1 84 ? -9.196 37.537 -35.133 1.00 19.27 84 LEU A C 1
ATOM 531 O O . LEU A 1 84 ? -8.272 38.086 -34.537 1.00 18.89 84 LEU A O 1
ATOM 536 N N . SER A 1 85 ? -9.564 36.284 -34.881 1.00 16.56 85 SER A N 1
ATOM 537 C CA . SER A 1 85 ? -8.874 35.503 -33.858 1.00 18.96 85 SER A CA 1
ATOM 538 C C . SER A 1 85 ? -7.447 35.177 -34.301 1.00 23.21 85 SER A C 1
ATOM 539 O O . SER A 1 85 ? -6.554 35.009 -33.469 1.00 29.61 85 SER A O 1
ATOM 542 N N . LEU A 1 86 ? -7.238 35.081 -35.612 1.00 18.97 86 LEU A N 1
ATOM 543 C CA . LEU A 1 86 ? -5.913 34.809 -36.156 1.00 20.19 86 LEU A CA 1
ATOM 544 C C . LEU A 1 86 ? -5.058 36.072 -36.014 1.00 20.29 86 LEU A C 1
ATOM 545 O O . LEU A 1 86 ? -3.906 36.017 -35.581 1.00 23.62 86 LEU A O 1
ATOM 550 N N . PHE A 1 87 ? -5.645 37.211 -36.366 1.00 21.09 87 PHE A N 1
ATOM 551 C CA . PHE A 1 87 ? -4.950 38.493 -36.305 1.00 19.32 87 PHE A CA 1
ATOM 552 C C . PHE A 1 87 ? -4.430 38.834 -34.908 1.00 22.90 87 PHE A C 1
ATOM 553 O O . PHE A 1 87 ? -3.345 39.394 -34.763 1.00 24.67 87 PHE A O 1
ATOM 561 N N . THR A 1 88 ? -5.201 38.489 -33.883 1.00 22.85 88 THR A N 1
ATOM 562 C CA . THR A 1 88 ? -4.824 38.795 -32.504 1.00 23.22 88 THR A CA 1
ATOM 563 C C . THR A 1 88 ? -3.718 37.932 -31.903 1.00 26.89 88 THR A C 1
ATOM 564 O O . THR A 1 88 ? -3.069 38.341 -30.941 1.00 25.13 88 THR A O 1
ATOM 568 N N . ARG A 1 89 ? -3.500 36.745 -32.457 1.00 24.46 89 ARG A N 1
ATOM 569 C CA . ARG A 1 89 ? -2.490 35.837 -31.920 1.00 29.65 89 ARG A CA 1
ATOM 570 C C . ARG A 1 89 ? -1.053 36.335 -32.011 1.00 29.14 89 ARG A C 1
ATOM 571 O O . ARG A 1 89 ? -0.255 36.119 -31.095 1.00 32.39 89 ARG A O 1
ATOM 579 N N . PHE A 1 90 ? -0.721 36.998 -33.112 1.00 28.73 90 PHE A N 1
ATOM 580 C CA . PHE A 1 90 ? 0.626 37.527 -33.289 1.00 27.96 90 PHE A CA 1
ATOM 581 C C . PHE A 1 90 ? 0.676 38.399 -34.534 1.00 26.24 90 PHE A C 1
ATOM 582 O O . PHE A 1 90 ? -0.137 38.246 -35.439 1.00 25.24 90 PHE A O 1
ATOM 590 N N . GLY A 1 91 ? 1.638 39.310 -34.582 1.00 28.58 91 GLY A N 1
ATOM 591 C CA . GLY A 1 91 ? 1.760 40.166 -35.744 1.00 25.29 91 GLY A CA 1
ATOM 592 C C . GLY A 1 91 ? 0.903 41.413 -35.681 1.00 26.09 91 GLY A C 1
ATOM 593 O O . GLY A 1 91 ? -0.229 41.397 -35.196 1.00 24.98 91 GLY A O 1
ATOM 594 N N . LYS A 1 92 ? 1.456 42.499 -36.202 1.00 24.31 92 LYS A N 1
ATOM 595 C CA . LYS A 1 92 ? 0.781 43.786 -36.211 1.00 25.81 92 LYS A CA 1
ATOM 596 C C . LYS A 1 92 ? -0.122 43.971 -37.430 1.00 23.86 92 LYS A C 1
ATOM 597 O O . LYS A 1 92 ? -1.195 44.564 -37.330 1.00 24.75 92 LYS A O 1
ATOM 603 N N . TYR A 1 93 ? 0.304 43.446 -38.576 1.00 19.71 93 TYR A N 1
ATOM 604 C CA . TYR A 1 93 ? -0.453 43.611 -39.809 1.00 19.89 93 TYR A CA 1
ATOM 605 C C . TYR A 1 93 ? -0.895 42.306 -40.437 1.00 16.35 93 TYR A C 1
ATOM 606 O O . TYR A 1 93 ? -0.174 41.313 -40.404 1.00 19.18 93 TYR A O 1
ATOM 615 N N . HIS A 1 94 ? -2.086 42.326 -41.020 1.00 18.71 94 HIS A N 1
ATOM 616 C CA . HIS A 1 94 ? -2.625 41.136 -41.655 1.00 18.44 94 HIS A CA 1
ATOM 617 C C . HIS A 1 94 ? -3.334 41.455 -42.957 1.00 15.83 94 HIS A C 1
ATOM 618 O O . HIS A 1 94 ? -4.317 42.190 -42.987 1.00 19.89 94 HIS A O 1
ATOM 625 N N . ILE A 1 95 ? -2.815 40.891 -44.042 1.00 17.58 95 ILE A N 1
ATOM 626 C CA . ILE A 1 95 ? -3.380 41.116 -45.362 1.00 16.64 95 ILE A CA 1
ATOM 627 C C . ILE A 1 95 ? -4.290 39.979 -45.811 1.00 13.43 95 ILE A C 1
ATOM 628 O O . ILE A 1 95 ? -4.033 38.814 -45.527 1.00 14.76 95 ILE A O 1
ATOM 633 N N . ILE A 1 96 ? -5.370 40.342 -46.484 1.00 15.42 96 ILE A N 1
ATOM 634 C CA . ILE A 1 96 ? -6.275 39.351 -47.053 1.00 15.97 96 ILE A CA 1
ATOM 635 C C . ILE A 1 96 ? -6.364 39.681 -48.534 1.00 17.10 96 ILE A C 1
ATOM 636 O O . ILE A 1 96 ? -6.600 40.834 -48.905 1.00 18.05 96 ILE A O 1
ATOM 641 N N . VAL A 1 97 ? -6.137 38.683 -49.382 1.00 17.24 97 VAL A N 1
ATOM 642 C CA . VAL A 1 97 ? -6.254 38.879 -50.819 1.00 17.82 97 VAL A CA 1
ATOM 643 C C . VAL A 1 97 ? -7.441 38.006 -51.187 1.00 19.49 97 VAL A C 1
ATOM 644 O O . VAL A 1 97 ? -7.715 37.016 -50.512 1.00 19.06 97 VAL A O 1
ATOM 648 N N . CYS A 1 98 ? -8.150 38.365 -52.248 1.00 17.12 98 CYS A N 1
ATOM 649 C CA . CYS A 1 98 ? -9.339 37.612 -52.618 1.00 19.86 98 CYS A CA 1
ATOM 650 C C . CYS A 1 98 ? -9.497 37.462 -54.122 1.00 20.78 98 CYS A C 1
ATOM 651 O O . CYS A 1 98 ? -8.907 38.208 -54.902 1.00 18.52 98 CYS A O 1
ATOM 654 N N . TYR A 1 99 ? -10.301 36.482 -54.515 1.00 20.31 99 TYR A N 1
ATOM 655 C CA . TYR A 1 99 ? -10.584 36.227 -55.920 1.00 21.88 99 TYR A CA 1
ATOM 656 C C . TYR A 1 99 ? -11.124 37.531 -56.517 1.00 20.36 99 TYR A C 1
ATOM 657 O O . TYR A 1 99 ? -11.877 38.247 -55.861 1.00 22.32 99 TYR A O 1
ATOM 666 N N . PRO A 1 100 ? -10.786 37.843 -57.781 1.00 20.51 100 PRO A N 1
ATOM 667 C CA . PRO A 1 100 ? -9.956 37.152 -58.776 1.00 22.20 100 PRO A CA 1
ATOM 668 C C . PRO A 1 100 ? -8.449 37.356 -58.626 1.00 21.83 100 PRO A C 1
ATOM 669 O O . PRO A 1 100 ? -7.679 37.027 -59.531 1.00 21.18 100 PRO A O 1
ATOM 673 N N . TYR A 1 101 ? -8.038 37.918 -57.495 1.00 22.04 101 TYR A N 1
ATOM 674 C CA . TYR A 1 101 ? -6.627 38.147 -57.211 1.00 19.46 101 TYR A CA 1
ATOM 675 C C . TYR A 1 101 ? -5.972 39.142 -58.163 1.00 22.03 101 TYR A C 1
ATOM 676 O O . TYR A 1 101 ? -4.813 38.967 -58.540 1.00 22.49 101 TYR A O 1
ATOM 685 N N . ASP A 1 102 ? -6.711 40.174 -58.558 1.00 21.04 102 ASP A N 1
ATOM 686 C CA . ASP A 1 102 ? -6.152 41.191 -59.442 1.00 22.36 102 ASP A CA 1
ATOM 687 C C . ASP A 1 102 ? -5.279 42.120 -58.604 1.00 26.79 102 ASP A C 1
ATOM 688 O O . ASP A 1 102 ? -5.276 42.041 -57.373 1.00 24.25 102 ASP A O 1
ATOM 693 N N . GLU A 1 103 ? -4.547 43.002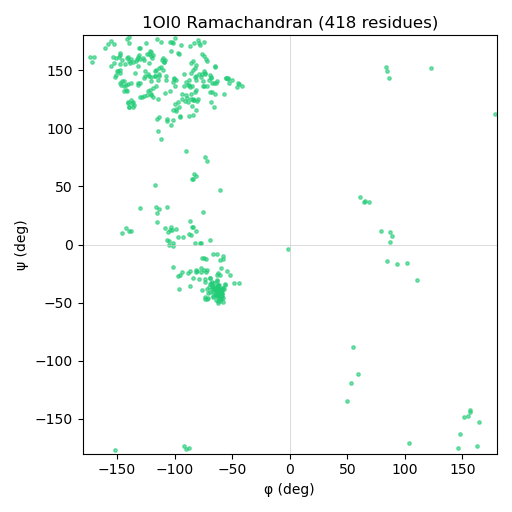 -59.278 1.00 28.82 103 GLU A N 1
ATOM 694 C CA . GLU A 1 103 ? -3.641 43.940 -58.621 1.00 29.99 103 GLU A CA 1
ATOM 695 C C . GLU A 1 103 ? -4.191 44.645 -57.381 1.00 29.10 103 GLU A C 1
ATOM 696 O O . GLU A 1 103 ? -3.441 44.935 -56.451 1.00 30.69 103 GLU A O 1
ATOM 702 N N . ASN A 1 104 ? -5.491 44.919 -57.362 1.00 28.28 104 ASN A N 1
ATOM 703 C CA . ASN A 1 104 ? -6.095 45.614 -56.232 1.00 29.51 104 ASN A CA 1
ATOM 704 C C . ASN A 1 104 ? -6.989 44.739 -55.357 1.00 27.58 104 ASN A C 1
ATOM 705 O O . ASN A 1 104 ? -7.744 45.246 -54.525 1.00 26.06 104 ASN A O 1
ATOM 710 N N . SER A 1 105 ? -6.891 43.426 -55.536 1.00 24.00 105 SER A N 1
ATOM 711 C CA . SER A 1 105 ? -7.698 42.486 -54.767 1.00 22.99 105 SER A CA 1
ATOM 712 C C . SER A 1 105 ? -7.064 42.150 -53.419 1.00 21.06 105 SER A C 1
ATOM 713 O O . SER A 1 105 ? -6.826 40.984 -53.108 1.00 21.02 105 SER A O 1
ATOM 716 N N . TRP A 1 106 ? -6.800 43.177 -52.619 1.00 19.16 106 TRP A N 1
ATOM 717 C CA . TRP A 1 106 ? -6.190 42.980 -51.315 1.00 20.16 106 TRP A CA 1
ATOM 718 C C . TRP A 1 106 ? -6.516 44.115 -50.355 1.00 19.16 106 TRP A C 1
ATOM 719 O O . TRP A 1 106 ? -6.784 45.242 -50.774 1.00 22.66 106 TRP A O 1
ATOM 730 N N . LYS A 1 107 ? -6.489 43.798 -49.066 1.00 18.85 107 LYS A N 1
ATOM 731 C CA . LYS A 1 107 ? -6.742 44.769 -48.004 1.00 19.23 107 LYS A CA 1
ATOM 732 C C . LYS A 1 107 ? -5.893 44.382 -46.797 1.00 18.67 107 LYS A C 1
ATOM 733 O O . LYS A 1 107 ? -5.598 43.206 -46.591 1.00 19.12 107 LYS A O 1
ATOM 739 N N . CYS A 1 108 ? -5.486 45.371 -46.006 1.00 16.96 108 CYS A N 1
ATOM 740 C CA . CYS A 1 108 ? -4.674 45.106 -44.826 1.00 19.67 108 CYS A CA 1
ATOM 741 C C . CYS A 1 108 ? -5.429 45.519 -43.567 1.00 16.54 108 CYS A C 1
ATOM 742 O O . CYS A 1 108 ? -6.183 46.495 -43.573 1.00 19.89 108 CYS A O 1
ATOM 745 N N . TYR A 1 109 ? -5.219 44.764 -42.494 1.00 18.86 109 TYR A N 1
ATOM 746 C CA . TYR A 1 109 ? -5.871 45.021 -41.214 1.00 18.98 109 TYR A CA 1
ATOM 747 C C . TYR A 1 109 ? -4.856 44.967 -40.079 1.00 17.36 109 TYR A C 1
ATOM 748 O O . TYR A 1 109 ? -3.781 44.388 -40.225 1.00 19.19 109 TYR A O 1
ATOM 757 N N . ASN A 1 110 ? -5.194 45.582 -38.948 1.00 23.75 110 ASN A N 1
ATOM 758 C CA . ASN A 1 110 ? -4.301 45.564 -37.797 1.00 20.25 110 ASN A CA 1
ATOM 759 C C . ASN A 1 110 ? -4.616 44.349 -36.924 1.00 24.19 110 ASN A C 1
ATOM 760 O O . ASN A 1 110 ? -5.467 43.529 -37.277 1.00 22.10 110 ASN A O 1
ATOM 765 N N . ARG A 1 111 ? -3.932 44.233 -35.790 1.00 22.97 111 ARG A N 1
ATOM 766 C CA . ARG A 1 111 ? -4.131 43.100 -34.891 1.00 26.63 111 ARG A CA 1
ATOM 767 C C . ARG A 1 111 ? -5.559 43.013 -34.359 1.00 29.01 111 ARG A C 1
ATOM 768 O O . ARG A 1 111 ? -5.962 41.984 -33.813 1.00 30.09 111 ARG A O 1
ATOM 776 N N . LYS A 1 112 ? -6.327 44.085 -34.536 1.00 29.45 112 LYS A N 1
ATOM 777 C CA . LYS A 1 112 ? -7.705 44.129 -34.055 1.00 30.54 112 LYS A CA 1
ATOM 778 C C . LYS A 1 112 ? -8.767 43.985 -35.145 1.00 30.18 112 LYS A C 1
ATOM 779 O O . LYS A 1 112 ? -9.965 44.068 -34.866 1.00 29.90 112 LYS A O 1
ATOM 785 N N . GLY A 1 113 ? -8.334 43.777 -36.384 1.00 30.24 113 GLY A N 1
ATOM 786 C CA . GLY A 1 113 ? -9.281 43.609 -37.475 1.00 29.47 113 GLY A CA 1
ATOM 787 C C . GLY A 1 113 ? -9.759 44.882 -38.149 1.00 29.01 113 GLY A C 1
ATOM 788 O O . GLY A 1 113 ? -10.702 44.859 -38.942 1.00 27.26 113 GLY A O 1
ATOM 789 N N . GLU A 1 114 ? -9.114 46.001 -37.837 1.00 28.81 114 GLU A N 1
ATOM 790 C CA . GLU A 1 114 ? -9.477 47.281 -38.432 1.00 28.46 114 GLU A CA 1
ATOM 791 C C . GLU A 1 114 ? -8.632 47.497 -39.684 1.00 25.51 114 GLU A C 1
ATOM 792 O O . GLU A 1 114 ? -7.430 47.232 -39.674 1.00 25.09 114 GLU A O 1
ATOM 798 N N . GLU A 1 115 ? -9.251 47.973 -40.759 1.00 25.02 115 GLU A N 1
ATOM 799 C CA . GLU A 1 115 ? -8.520 48.200 -41.998 1.00 26.09 115 GLU A CA 1
ATOM 800 C C . GLU A 1 115 ? -7.512 49.330 -41.842 1.00 23.41 115 GLU A C 1
ATOM 801 O O . GLU A 1 115 ? -7.840 50.404 -41.342 1.00 26.30 115 GLU A O 1
ATOM 807 N N . VAL A 1 116 ? -6.284 49.078 -42.275 1.00 23.62 116 VAL A N 1
ATOM 808 C CA . VAL A 1 116 ? -5.225 50.076 -42.190 1.00 21.86 116 VAL A CA 1
ATOM 809 C C . VAL A 1 116 ? -4.525 50.168 -43.539 1.00 22.97 116 VAL A C 1
ATOM 810 O O . VAL A 1 116 ? -4.631 49.263 -44.366 1.00 23.71 116 VAL A O 1
ATOM 814 N N . GLU A 1 117 ? -3.805 51.262 -43.762 1.00 21.41 117 GLU A N 1
ATOM 815 C CA . GLU A 1 117 ? -3.111 51.444 -45.025 1.00 21.00 117 GLU A CA 1
ATOM 816 C C . GLU A 1 117 ? -1.733 50.795 -45.064 1.00 22.07 117 GLU A C 1
ATOM 817 O O . GLU A 1 117 ? -1.098 50.555 -44.034 1.00 22.34 117 GLU A O 1
ATOM 823 N N . LEU A 1 118 ? -1.289 50.513 -46.279 1.00 20.52 118 LEU A N 1
ATOM 824 C CA . LEU A 1 118 ? 0.036 49.978 -46.534 1.00 22.51 118 LEU A CA 1
ATOM 825 C C . LEU A 1 118 ? 0.519 50.793 -47.718 1.00 23.12 118 LEU A C 1
ATOM 826 O O . LEU A 1 118 ? -0.119 50.792 -48.771 1.00 24.22 118 LEU A O 1
ATOM 831 N N . GLU A 1 119 ? 1.619 51.517 -47.553 1.00 20.41 119 GLU A N 1
ATOM 832 C CA . GLU A 1 119 ? 2.125 52.295 -48.671 1.00 20.47 119 GLU A CA 1
ATOM 833 C C . GLU A 1 119 ? 2.904 51.346 -49.570 1.00 22.17 119 GLU A C 1
ATOM 834 O O . GLU A 1 119 ? 3.835 50.678 -49.122 1.00 20.40 119 GLU A O 1
ATOM 840 N N . VAL A 1 120 ? 2.515 51.278 -50.837 1.00 22.54 120 VAL A N 1
ATOM 841 C CA . VAL A 1 120 ? 3.197 50.403 -51.778 1.00 24.70 120 VAL A CA 1
ATOM 842 C C . VAL A 1 120 ? 4.436 51.120 -52.295 1.00 26.97 120 VAL A C 1
ATOM 843 O O . VAL A 1 120 ? 4.345 52.230 -52.819 1.00 29.73 120 VAL A O 1
ATOM 847 N N . VAL A 1 121 ? 5.592 50.485 -52.138 1.00 27.49 121 VAL A N 1
ATOM 848 C CA . VAL A 1 121 ? 6.846 51.074 -52.586 1.00 31.51 121 VAL A CA 1
ATOM 849 C C . VAL A 1 121 ? 7.552 50.188 -53.606 1.00 33.54 121 VAL A C 1
ATOM 850 O O . VAL A 1 121 ? 6.983 49.212 -54.093 1.00 33.53 121 VAL A O 1
ATOM 854 N N . MET B 1 4 ? 4.460 9.791 -35.485 1.00 34.73 4 MET B N 1
ATOM 855 C CA . MET B 1 4 ? 5.261 11.041 -35.367 1.00 30.41 4 MET B CA 1
ATOM 856 C C . MET B 1 4 ? 5.925 11.089 -33.995 1.00 29.20 4 MET B C 1
ATOM 857 O O . MET B 1 4 ? 5.394 10.548 -33.021 1.00 27.29 4 MET B O 1
ATOM 862 N N . LYS B 1 5 ? 7.085 11.732 -33.926 1.00 27.41 5 LYS B N 1
ATOM 863 C CA . LYS B 1 5 ? 7.825 11.841 -32.675 1.00 27.94 5 LYS B CA 1
ATOM 864 C C . LYS B 1 5 ? 8.084 13.291 -32.289 1.00 25.30 5 LYS B C 1
ATOM 865 O O . LYS B 1 5 ? 8.093 14.181 -33.137 1.00 24.89 5 LYS B O 1
ATOM 871 N N . ILE B 1 6 ? 8.285 13.511 -30.994 1.00 23.26 6 ILE B N 1
ATOM 872 C CA . ILE B 1 6 ? 8.597 14.829 -30.459 1.00 21.63 6 ILE B CA 1
ATOM 873 C C . ILE B 1 6 ? 9.582 14.600 -29.314 1.00 20.36 6 ILE B C 1
ATOM 874 O O . ILE B 1 6 ? 9.463 13.622 -28.575 1.00 20.98 6 ILE B O 1
ATOM 879 N N . SER B 1 7 ? 10.572 15.476 -29.185 1.00 20.82 7 SER B N 1
ATOM 880 C CA . SER B 1 7 ? 11.553 15.322 -28.119 1.00 21.37 7 SER B CA 1
ATOM 881 C C . SER B 1 7 ? 11.081 16.003 -26.844 1.00 22.26 7 SER B C 1
ATOM 882 O O . SER B 1 7 ? 10.474 17.078 -26.889 1.00 22.90 7 SER B O 1
ATOM 885 N N . ARG B 1 8 ? 11.351 15.369 -25.709 1.00 22.18 8 ARG B N 1
ATOM 886 C CA . ARG B 1 8 ? 10.967 15.930 -24.423 1.00 21.23 8 ARG B CA 1
ATOM 887 C C . ARG B 1 8 ? 11.679 17.269 -24.281 1.00 21.73 8 ARG B C 1
ATOM 888 O O . ARG B 1 8 ? 11.203 18.173 -23.592 1.00 20.53 8 ARG B O 1
ATOM 896 N N . GLY B 1 9 ? 12.814 17.397 -24.962 1.00 22.60 9 GLY B N 1
ATOM 897 C CA . GLY B 1 9 ? 13.572 18.632 -24.921 1.00 19.81 9 GLY B CA 1
ATOM 898 C C . GLY B 1 9 ? 12.755 19.775 -25.491 1.00 21.37 9 GLY B C 1
ATOM 899 O O . GLY B 1 9 ? 12.754 20.883 -24.955 1.00 20.55 9 GLY B O 1
ATOM 900 N N . LEU B 1 10 ? 12.050 19.507 -26.585 1.00 18.04 10 LEU B N 1
ATOM 901 C CA . LEU B 1 10 ? 11.220 20.530 -27.206 1.00 20.13 10 LEU B CA 1
ATOM 902 C C . LEU B 1 10 ? 10.022 20.848 -26.316 1.00 17.80 10 LEU B C 1
ATOM 903 O O . LEU B 1 10 ? 9.638 22.013 -26.172 1.00 16.76 10 LEU B O 1
ATOM 908 N N . LEU B 1 11 ? 9.424 19.814 -25.731 1.00 19.08 11 LEU B N 1
ATOM 909 C CA . LEU B 1 11 ? 8.286 20.027 -24.841 1.00 16.45 11 LEU B CA 1
ATOM 91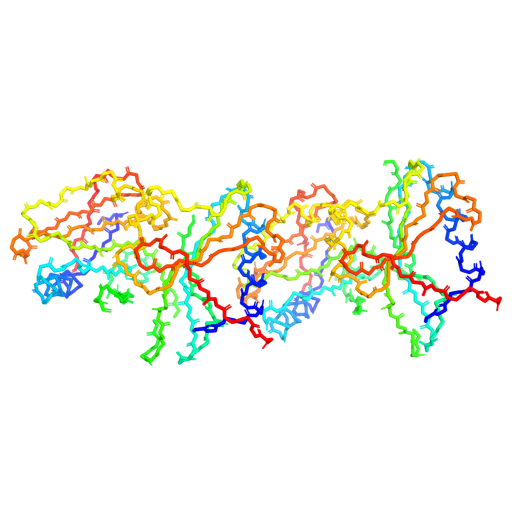0 C C . LEU B 1 11 ? 8.700 20.908 -23.667 1.00 19.40 11 LEU B C 1
ATOM 911 O O . LEU B 1 11 ? 7.964 21.821 -23.276 1.00 17.61 11 LEU B O 1
ATOM 916 N N . LYS B 1 12 ? 9.880 20.641 -23.111 1.00 21.16 12 LYS B N 1
ATOM 917 C CA . LYS B 1 12 ? 10.387 21.431 -21.990 1.00 22.48 12 LYS B CA 1
ATOM 918 C C . LYS B 1 12 ? 10.513 22.895 -22.393 1.00 20.38 12 LYS B C 1
ATOM 919 O O . LYS B 1 12 ? 10.091 23.790 -21.664 1.00 20.41 12 LYS B O 1
ATOM 925 N N . THR B 1 13 ? 11.098 23.134 -23.560 1.00 17.74 13 THR B N 1
ATOM 926 C CA . THR B 1 13 ? 11.272 24.486 -24.069 1.00 19.12 13 THR B CA 1
ATOM 927 C C . THR B 1 13 ? 9.921 25.190 -24.194 1.00 19.15 13 THR B C 1
ATOM 928 O O . THR B 1 13 ? 9.764 26.332 -23.769 1.00 19.13 13 THR B O 1
ATOM 932 N N . ILE B 1 14 ? 8.946 24.489 -24.769 1.00 16.06 14 ILE B N 1
ATOM 933 C CA . ILE B 1 14 ? 7.606 25.042 -24.948 1.00 16.33 14 ILE B CA 1
ATOM 934 C C . ILE B 1 14 ? 6.958 25.378 -23.605 1.00 14.62 14 ILE B C 1
ATOM 935 O O . ILE B 1 14 ? 6.363 26.448 -23.436 1.00 14.47 14 ILE B O 1
ATOM 940 N N . LEU B 1 15 ? 7.069 24.459 -22.656 1.00 15.28 15 LEU B N 1
ATOM 941 C CA . LEU B 1 15 ? 6.474 24.662 -21.344 1.00 14.36 15 LEU B CA 1
ATOM 942 C C . LEU B 1 15 ? 7.127 25.830 -20.613 1.00 17.27 15 LEU B C 1
ATOM 943 O O . LEU B 1 15 ? 6.440 26.625 -19.977 1.00 15.54 15 LEU B O 1
ATOM 948 N N . GLU B 1 16 ? 8.448 25.943 -20.701 1.00 17.86 16 GLU B N 1
ATOM 949 C CA . GLU B 1 16 ? 9.128 27.052 -20.036 1.00 17.21 16 GLU B CA 1
ATOM 950 C C . GLU B 1 16 ? 8.748 28.385 -20.678 1.00 17.73 16 GLU B C 1
ATOM 951 O O . GLU B 1 16 ? 8.612 29.400 -19.994 1.00 18.49 16 GLU B O 1
ATOM 957 N N . ALA B 1 17 ? 8.579 28.379 -21.997 1.00 18.22 17 ALA B N 1
ATOM 958 C CA . ALA B 1 17 ? 8.202 29.583 -22.724 1.00 17.87 17 ALA B CA 1
ATOM 959 C C . ALA B 1 17 ? 6.803 30.017 -22.290 1.00 15.46 17 ALA B C 1
ATOM 960 O O . ALA B 1 17 ? 6.522 31.209 -22.141 1.00 17.56 17 ALA B O 1
ATOM 962 N N . ALA B 1 18 ? 5.923 29.037 -22.087 1.00 14.77 18 ALA B N 1
ATOM 963 C CA . ALA B 1 18 ? 4.565 29.332 -21.650 1.00 13.13 18 ALA B CA 1
ATOM 964 C C . ALA B 1 18 ? 4.593 29.902 -20.240 1.00 12.31 18 ALA B C 1
ATOM 965 O O . ALA B 1 18 ? 3.864 30.841 -19.941 1.00 13.64 18 ALA B O 1
ATOM 967 N N . LYS B 1 19 ? 5.432 29.331 -19.378 1.00 15.70 19 LYS B N 1
ATOM 968 C CA . LYS B 1 19 ? 5.533 29.805 -18.003 1.00 14.49 19 LYS B CA 1
ATOM 969 C C . LYS B 1 19 ? 5.966 31.255 -17.946 1.00 14.79 19 LYS B C 1
ATOM 970 O O . LYS B 1 19 ? 5.481 32.027 -17.126 1.00 16.73 19 LYS B O 1
ATOM 976 N N . SER B 1 20 ? 6.885 31.621 -18.825 1.00 15.89 20 SER B N 1
ATOM 977 C CA . SER B 1 20 ? 7.395 32.979 -18.850 1.00 17.64 20 SER B CA 1
ATOM 978 C C . SER B 1 20 ? 6.383 33.967 -19.433 1.00 17.14 20 SER B C 1
ATOM 979 O O . SER B 1 20 ? 6.363 35.137 -19.058 1.00 21.74 20 SER B O 1
ATOM 982 N N . ALA B 1 21 ? 5.539 33.494 -20.344 1.00 17.25 21 ALA B N 1
ATOM 983 C CA . ALA B 1 21 ? 4.537 34.349 -20.976 1.00 17.52 21 ALA B CA 1
ATOM 984 C C . ALA B 1 21 ? 3.226 34.458 -20.194 1.00 17.55 21 ALA B C 1
ATOM 985 O O . ALA B 1 21 ? 2.483 35.429 -20.355 1.00 17.25 21 ALA B O 1
ATOM 987 N N . HIS B 1 22 ? 2.955 33.471 -19.343 1.00 16.93 22 HIS B N 1
ATOM 988 C CA . HIS B 1 22 ? 1.722 33.433 -18.552 1.00 16.88 22 HIS B CA 1
ATOM 989 C C . HIS B 1 22 ? 1.371 34.760 -17.884 1.00 17.29 22 HIS B C 1
ATOM 990 O O . HIS B 1 22 ? 2.229 35.398 -17.282 1.00 21.52 22 HIS B O 1
ATOM 997 N N . PRO B 1 23 ? 0.093 35.172 -17.945 1.00 16.57 23 PRO B N 1
ATOM 998 C CA . PRO B 1 23 ? -1.062 34.524 -18.570 1.00 16.43 23 PRO B CA 1
ATOM 999 C C . PRO B 1 23 ? -1.265 34.813 -20.055 1.00 18.13 23 PRO B C 1
ATOM 1000 O O . PRO B 1 23 ? -2.291 34.443 -20.625 1.00 17.48 23 PRO B O 1
ATOM 1004 N N . ASP B 1 24 ? -0.305 35.479 -20.686 1.00 16.54 24 ASP B N 1
ATOM 1005 C CA . ASP B 1 24 ? -0.431 35.767 -22.106 1.00 16.31 24 ASP B CA 1
ATOM 1006 C C . ASP B 1 24 ? -0.214 34.487 -22.891 1.00 18.98 24 ASP B C 1
ATOM 1007 O O . ASP B 1 24 ? 0.367 33.525 -22.382 1.00 17.38 24 ASP B O 1
ATOM 1012 N N . GLU B 1 25 ? -0.688 34.479 -24.129 1.00 17.28 25 GLU B N 1
ATOM 1013 C CA . GLU B 1 25 ? -0.552 33.309 -24.979 1.00 18.45 25 GLU B CA 1
ATOM 1014 C C . GLU B 1 25 ? 0.782 33.262 -25.695 1.00 21.30 25 GLU B C 1
ATOM 1015 O O . GLU B 1 25 ? 1.122 34.165 -26.457 1.00 21.86 25 GLU B O 1
ATOM 1021 N N . PHE B 1 26 ? 1.547 32.213 -25.428 1.00 16.53 26 PHE B N 1
ATOM 1022 C CA . PHE B 1 26 ? 2.814 32.031 -26.107 1.00 14.48 26 PHE B CA 1
ATOM 1023 C C . PHE B 1 26 ? 2.459 31.273 -27.375 1.00 14.06 26 PHE B C 1
ATOM 1024 O O . PHE B 1 26 ? 1.647 30.355 -27.333 1.00 17.29 26 PHE B O 1
ATOM 1032 N N . ILE B 1 27 ? 3.039 31.650 -28.504 1.00 11.97 27 ILE B N 1
ATOM 1033 C CA . ILE B 1 27 ? 2.754 30.921 -29.732 1.00 13.87 27 ILE B CA 1
ATOM 1034 C C . ILE B 1 27 ? 3.995 30.884 -30.610 1.00 13.75 27 ILE B C 1
ATOM 1035 O O . ILE B 1 27 ? 4.739 31.859 -30.690 1.00 16.25 27 ILE B O 1
ATOM 1040 N N . ALA B 1 28 ? 4.227 29.741 -31.247 1.00 15.14 28 ALA B N 1
ATOM 1041 C CA . ALA B 1 28 ? 5.375 29.573 -32.126 1.00 15.34 28 ALA B CA 1
ATOM 1042 C C . ALA B 1 28 ? 5.076 28.490 -33.151 1.00 16.45 28 ALA B C 1
ATOM 1043 O O . ALA B 1 28 ? 4.027 27.850 -33.108 1.00 15.05 28 ALA B O 1
ATOM 1045 N N . LEU B 1 29 ? 5.994 28.293 -34.087 1.00 16.90 29 LEU B N 1
ATOM 1046 C CA . LEU B 1 29 ? 5.812 27.253 -35.088 1.00 15.68 29 LEU B CA 1
ATOM 1047 C C . LEU B 1 29 ? 6.647 26.050 -34.682 1.00 16.34 29 LEU B C 1
ATOM 1048 O O . LEU B 1 29 ? 7.741 26.199 -34.137 1.00 18.60 29 LEU B O 1
ATOM 1053 N N . LEU B 1 30 ? 6.124 24.854 -34.938 1.00 17.18 30 LEU B N 1
ATOM 1054 C CA . LEU B 1 30 ? 6.829 23.622 -34.616 1.00 17.70 30 LEU B CA 1
ATOM 1055 C C . LEU B 1 30 ? 7.703 23.243 -35.812 1.00 20.54 30 LEU B C 1
ATOM 1056 O O . LEU B 1 30 ? 7.273 23.352 -36.960 1.00 20.45 30 LEU B O 1
ATOM 1061 N N . SER B 1 31 ? 8.931 22.816 -35.536 1.00 22.11 31 SER B N 1
ATOM 1062 C CA . SER B 1 31 ? 9.860 22.423 -36.591 1.00 27.19 31 SER B CA 1
ATOM 1063 C C . SER B 1 31 ? 10.646 21.183 -36.167 1.00 29.45 31 SER B C 1
ATOM 1064 O O . SER B 1 31 ? 10.463 20.667 -35.066 1.00 30.51 31 SER B O 1
ATOM 1067 N N . GLY B 1 32 ? 11.513 20.698 -37.048 1.00 34.21 32 GLY B N 1
ATOM 1068 C CA . GLY B 1 32 ? 12.293 19.520 -36.718 1.00 38.69 32 GLY B CA 1
ATOM 1069 C C . GLY B 1 32 ? 12.948 18.876 -37.922 1.00 41.21 32 GLY B C 1
ATOM 1070 O O . GLY B 1 32 ? 13.222 19.545 -38.919 1.00 41.64 32 GLY B O 1
ATOM 1071 N N . SER B 1 33 ? 13.192 17.571 -37.835 1.00 42.96 33 SER B N 1
ATOM 1072 C CA . SER B 1 33 ? 13.830 16.847 -38.926 1.00 47.02 33 SER B CA 1
ATOM 1073 C C . SER B 1 33 ? 13.176 15.508 -39.242 1.00 48.73 33 SER B C 1
ATOM 1074 O O . SER B 1 33 ? 13.130 14.610 -38.401 1.00 50.05 33 SER B O 1
ATOM 1077 N N . LYS B 1 34 ? 12.673 15.384 -40.466 1.00 49.53 34 LYS B N 1
ATOM 1078 C CA . LYS B 1 34 ? 12.044 14.153 -40.925 1.00 51.44 34 LYS B CA 1
ATOM 1079 C C . LYS B 1 34 ? 10.906 13.639 -40.047 1.00 50.47 34 LYS B C 1
ATOM 1080 O O . LYS B 1 34 ? 9.741 13.965 -40.275 1.00 51.21 34 LYS B O 1
ATOM 1086 N N . ASP B 1 35 ? 11.250 12.838 -39.042 1.00 48.92 35 ASP B N 1
ATOM 1087 C CA . ASP B 1 35 ? 10.251 12.246 -38.163 1.00 47.27 35 ASP B CA 1
ATOM 1088 C C . ASP B 1 35 ? 10.301 12.695 -36.707 1.00 42.82 35 ASP B C 1
ATOM 1089 O O . ASP B 1 35 ? 9.750 12.020 -35.836 1.00 43.26 35 ASP B O 1
ATOM 1094 N N . VAL B 1 36 ? 10.945 13.824 -36.431 1.00 39.32 36 VAL B N 1
ATOM 1095 C CA . VAL B 1 36 ? 11.027 14.304 -35.055 1.00 34.47 36 VAL B CA 1
ATOM 1096 C C . VAL B 1 36 ? 10.876 15.815 -34.906 1.00 33.40 36 VAL B C 1
ATOM 1097 O O . VAL B 1 36 ? 11.629 16.589 -35.500 1.00 31.68 36 VAL B O 1
ATOM 1101 N N . MET B 1 37 ? 9.895 16.228 -34.109 1.00 28.80 37 MET B N 1
ATOM 1102 C CA . MET B 1 37 ? 9.681 17.646 -33.846 1.00 26.86 37 MET B CA 1
ATOM 1103 C C . MET B 1 37 ? 10.585 17.965 -32.663 1.00 25.04 37 MET B C 1
ATOM 1104 O O . MET B 1 37 ? 10.349 17.492 -31.548 1.00 25.74 37 MET B O 1
ATOM 1109 N N . ASP B 1 38 ? 11.631 18.749 -32.909 1.00 25.29 38 ASP B N 1
ATOM 1110 C CA . ASP B 1 38 ? 12.581 19.095 -31.859 1.00 27.34 38 ASP B CA 1
ATOM 1111 C C . ASP B 1 38 ? 13.047 20.545 -31.907 1.00 27.00 38 ASP B C 1
ATOM 1112 O O . ASP B 1 38 ? 13.994 20.917 -31.215 1.00 29.58 38 AS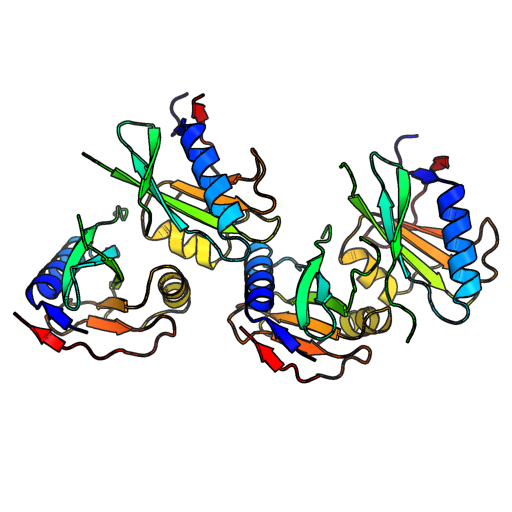P B O 1
ATOM 1117 N N . GLU B 1 39 ? 12.385 21.363 -32.718 1.00 26.88 39 GLU B N 1
ATOM 1118 C CA . GLU B 1 39 ? 12.763 22.762 -32.839 1.00 28.56 39 GLU B CA 1
ATOM 1119 C C . GLU B 1 39 ? 11.563 23.697 -32.900 1.00 27.10 39 GLU B C 1
ATOM 1120 O O . GLU B 1 39 ? 10.462 23.295 -33.276 1.00 25.76 39 GLU B O 1
ATOM 1126 N N . LEU B 1 40 ? 11.797 24.949 -32.521 1.00 26.38 40 LEU B N 1
ATOM 1127 C CA . LEU B 1 40 ? 10.768 25.979 -32.544 1.00 23.41 40 LEU B CA 1
ATOM 1128 C C . LEU B 1 40 ? 11.206 27.155 -33.391 1.00 25.94 40 LEU B C 1
ATOM 1129 O O . LEU B 1 40 ? 12.390 27.483 -33.454 1.00 29.75 40 LEU B O 1
ATOM 1134 N N . ILE B 1 41 ? 10.239 27.783 -34.041 1.00 22.86 41 ILE B N 1
ATOM 1135 C CA . ILE B 1 41 ? 10.486 28.977 -34.825 1.00 24.52 41 ILE B CA 1
ATOM 1136 C C . ILE B 1 41 ? 9.677 30.019 -34.060 1.00 23.97 41 ILE B C 1
ATOM 1137 O O . ILE B 1 41 ? 8.451 29.997 -34.080 1.00 20.02 41 ILE B O 1
ATOM 1142 N N . PHE B 1 42 ? 10.366 30.915 -33.361 1.00 24.14 42 PHE B N 1
ATOM 1143 C CA . PHE B 1 42 ? 9.690 31.938 -32.569 1.00 23.35 42 PHE B CA 1
ATOM 1144 C C . PHE B 1 42 ? 8.938 33.002 -33.376 1.00 24.55 42 PHE B C 1
ATOM 1145 O O . PHE B 1 42 ? 9.369 33.405 -34.456 1.00 29.37 42 PHE B O 1
ATOM 1153 N N . LEU B 1 43 ? 7.803 33.444 -32.835 1.00 29.17 43 LEU B N 1
ATOM 1154 C CA . LEU B 1 43 ? 6.961 34.456 -33.471 1.00 31.71 43 LEU B CA 1
ATOM 1155 C C . LEU B 1 43 ? 6.792 35.686 -32.571 1.00 35.00 43 LEU B C 1
ATOM 1156 O O . LEU B 1 43 ? 7.092 35.639 -31.378 1.00 38.86 43 LEU B O 1
ATOM 1161 N N . PRO B 1 44 ? 6.296 36.800 -33.137 1.00 36.33 44 PRO B N 1
ATOM 1162 C CA . PRO B 1 44 ? 6.079 38.049 -32.399 1.00 36.63 44 PRO B CA 1
ATOM 1163 C C . PRO B 1 44 ? 4.683 38.152 -31.776 1.00 37.48 44 PRO B C 1
ATOM 1164 O O . PRO B 1 44 ? 3.802 38.813 -32.330 1.00 40.29 44 PRO B O 1
ATOM 1168 N N . PHE B 1 45 ? 4.483 37.509 -30.629 1.00 37.31 45 PHE B N 1
ATOM 1169 C CA . PHE B 1 45 ? 3.187 37.551 -29.956 1.00 36.93 45 PHE B CA 1
ATOM 1170 C C . PHE B 1 45 ? 3.169 38.609 -28.858 1.00 38.18 45 PHE B C 1
ATOM 1171 O O . PHE B 1 45 ? 2.105 38.989 -28.369 1.00 39.03 45 PHE B O 1
ATOM 1179 N N . LEU B 1 59 ? 13.298 31.129 -43.239 1.00 54.33 59 LEU B N 1
ATOM 1180 C CA . LEU B 1 59 ? 13.453 29.700 -42.986 1.00 54.63 59 LEU B CA 1
ATOM 1181 C C . LEU B 1 59 ? 14.216 29.015 -44.115 1.00 54.12 59 LEU B C 1
ATOM 1182 O O . LEU B 1 59 ? 13.722 28.908 -45.238 1.00 54.23 59 LEU B O 1
ATOM 1187 N N . PRO B 1 60 ? 15.438 28.540 -43.825 1.00 52.74 60 PRO B N 1
ATOM 1188 C CA . PRO B 1 60 ? 16.277 27.860 -44.816 1.00 51.48 60 PRO B CA 1
ATOM 1189 C C . PRO B 1 60 ? 15.524 26.752 -45.542 1.00 50.50 60 PRO B C 1
ATOM 1190 O O . PRO B 1 60 ? 14.718 26.041 -44.940 1.00 49.24 60 PRO B O 1
ATOM 1194 N N . ILE B 1 61 ? 15.784 26.613 -46.838 1.00 49.12 61 ILE B N 1
ATOM 1195 C CA . ILE B 1 61 ? 15.133 25.581 -47.632 1.00 48.72 61 ILE B CA 1
ATOM 1196 C C . ILE B 1 61 ? 15.421 24.224 -47.005 1.00 47.71 61 ILE B C 1
ATOM 1197 O O . ILE B 1 61 ? 16.572 23.893 -46.719 1.00 47.84 61 ILE B O 1
ATOM 1202 N N . GLY B 1 6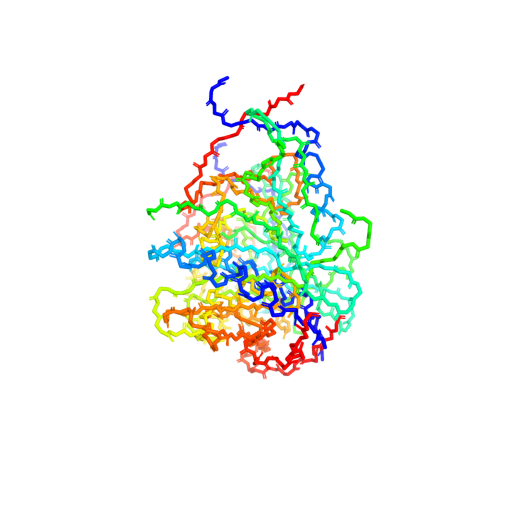2 ? 14.369 23.444 -46.791 1.00 47.43 62 GLY B N 1
ATOM 1203 C CA . GLY B 1 62 ? 14.532 22.140 -46.182 1.00 45.90 62 GLY B CA 1
ATOM 1204 C C . GLY B 1 62 ? 13.933 22.150 -44.791 1.00 45.18 62 GLY B C 1
ATOM 1205 O O . GLY B 1 62 ? 13.451 21.127 -44.305 1.00 45.26 62 GLY B O 1
ATOM 1206 N N . MET B 1 63 ? 13.965 23.313 -44.148 1.00 43.04 63 MET B N 1
ATOM 1207 C CA . MET B 1 63 ? 13.407 23.452 -42.810 1.00 41.32 63 MET B CA 1
ATOM 1208 C C . MET B 1 63 ? 11.901 23.248 -42.891 1.00 38.59 63 MET B C 1
ATOM 1209 O O . MET B 1 63 ? 11.194 24.000 -43.564 1.00 37.85 63 MET B O 1
ATOM 1214 N N . LYS B 1 64 ? 11.416 22.227 -42.200 1.00 34.35 64 LYS B N 1
ATOM 1215 C CA . LYS B 1 64 ? 9.999 21.915 -42.217 1.00 32.15 64 LYS B CA 1
ATOM 1216 C C . LYS B 1 64 ? 9.200 22.580 -41.103 1.00 28.76 64 LYS B C 1
ATOM 1217 O O . LYS B 1 64 ? 9.701 22.797 -39.998 1.00 27.61 64 LYS B O 1
ATOM 1223 N N . VAL B 1 65 ? 7.956 22.921 -41.425 1.00 24.32 65 VAL B N 1
ATOM 1224 C CA . VAL B 1 65 ? 7.039 23.537 -40.475 1.00 21.88 65 VAL B CA 1
ATOM 1225 C C . VAL B 1 65 ? 5.943 22.507 -40.254 1.00 18.62 65 VAL B C 1
ATOM 1226 O O . VAL B 1 65 ? 5.136 22.242 -41.149 1.00 22.68 65 VAL B O 1
ATOM 1230 N N . PHE B 1 66 ? 5.932 21.918 -39.064 1.00 17.33 66 PHE B N 1
ATOM 1231 C CA . PHE B 1 66 ? 4.952 20.896 -38.721 1.00 17.74 66 PHE B CA 1
ATOM 1232 C C . PHE B 1 66 ? 3.611 21.466 -38.289 1.00 16.07 66 PHE B C 1
ATOM 1233 O O . PHE B 1 66 ? 2.589 20.782 -38.352 1.00 18.42 66 PHE B O 1
ATOM 1241 N N . GLY B 1 67 ? 3.613 22.716 -37.849 1.00 15.21 67 GLY B N 1
ATOM 1242 C CA . GLY B 1 67 ? 2.377 23.331 -37.409 1.00 12.94 67 GLY B CA 1
ATOM 1243 C C . GLY B 1 67 ? 2.627 24.387 -36.355 1.00 14.75 67 GLY B C 1
ATOM 1244 O O . GLY B 1 67 ? 3.669 25.046 -36.357 1.00 15.33 67 GLY B O 1
ATOM 1245 N N . THR B 1 68 ? 1.667 24.545 -35.449 1.00 13.55 68 THR B N 1
ATOM 1246 C CA . THR B 1 68 ? 1.760 25.547 -34.399 1.00 11.95 68 THR B CA 1
ATOM 1247 C C . THR B 1 68 ? 1.748 24.972 -32.987 1.00 12.81 68 THR B C 1
ATOM 1248 O O . THR B 1 68 ? 1.389 23.821 -32.761 1.00 13.19 68 THR B O 1
ATOM 1252 N N . VAL B 1 69 ? 2.170 25.799 -32.040 1.00 11.89 69 VAL B N 1
ATOM 1253 C CA . VAL B 1 69 ? 2.120 25.436 -30.637 1.00 13.55 69 VAL B CA 1
ATOM 1254 C C . VAL B 1 69 ? 1.781 26.713 -29.879 1.00 12.45 69 VAL B C 1
ATOM 1255 O O . VAL B 1 69 ? 2.343 27.779 -30.156 1.00 13.39 69 VAL B O 1
ATOM 1259 N N . HIS B 1 70 ? 0.812 26.631 -28.973 1.00 12.89 70 HIS B N 1
ATOM 1260 C CA . HIS B 1 70 ? 0.467 27.792 -28.165 1.00 12.44 70 HIS B CA 1
ATOM 1261 C C . HIS B 1 70 ? 0.011 27.370 -26.781 1.00 11.57 70 HIS B C 1
ATOM 1262 O O . HIS B 1 70 ? -0.283 26.202 -26.543 1.00 12.42 70 HIS B O 1
ATOM 1269 N N . SER B 1 71 ? -0.021 28.329 -25.864 1.00 12.95 71 SER B N 1
ATOM 1270 C CA . SER B 1 71 ? -0.399 28.042 -24.490 1.00 12.38 71 SER B CA 1
ATOM 1271 C C . SER B 1 71 ? -1.758 28.588 -24.069 1.00 10.84 71 SER B C 1
ATOM 1272 O O . SER B 1 71 ? -2.261 29.551 -24.646 1.00 12.53 71 SER B O 1
ATOM 1275 N N . HIS B 1 72 ? -2.314 27.949 -23.040 1.00 12.67 72 HIS B N 1
ATOM 1276 C CA . HIS B 1 72 ? -3.596 28.313 -22.418 1.00 13.59 72 HIS B CA 1
ATOM 1277 C C . HIS B 1 72 ? -3.317 28.618 -20.953 1.00 12.58 72 HIS B C 1
ATOM 1278 O O . HIS B 1 72 ? -2.689 27.814 -20.262 1.00 12.28 72 HIS B O 1
ATOM 1285 N N . PRO B 1 73 ? -3.788 29.773 -20.456 1.00 13.57 73 PRO B N 1
ATOM 1286 C CA . PRO B 1 73 ? -3.574 30.173 -19.062 1.00 14.66 73 PRO B CA 1
ATOM 1287 C C . PRO B 1 73 ? -4.448 29.481 -18.019 1.00 14.91 73 PRO B C 1
ATOM 1288 O O . PRO B 1 73 ? -4.350 29.791 -16.837 1.00 16.55 73 PRO B O 1
ATOM 1292 N N . SER B 1 74 ? -5.307 28.564 -18.454 1.00 14.83 74 SER B N 1
ATOM 1293 C CA . SER B 1 74 ? -6.148 27.812 -17.525 1.00 16.52 74 SER B CA 1
ATOM 1294 C C . SER B 1 74 ? -5.812 26.339 -17.736 1.00 16.15 74 SER B C 1
ATOM 1295 O O . SER B 1 74 ? -5.170 25.985 -18.722 1.00 16.36 74 SER B O 1
ATOM 1298 N N . PRO B 1 75 ? -6.246 25.455 -16.823 1.00 16.90 75 PRO B N 1
ATOM 1299 C CA . PRO B 1 75 ? -5.959 24.016 -16.933 1.00 19.68 75 PRO B CA 1
ATOM 1300 C C . PRO B 1 75 ? -6.405 23.242 -18.176 1.00 17.31 75 PRO B C 1
ATOM 1301 O O . PRO B 1 75 ? -5.997 22.096 -18.361 1.00 26.43 75 PRO B O 1
ATOM 1305 N N . SER B 1 76 ? -7.219 23.841 -19.030 1.00 17.64 76 SER B N 1
ATOM 1306 C CA . SER B 1 76 ? -7.697 23.127 -20.207 1.00 17.75 76 SER B CA 1
ATOM 1307 C C . SER B 1 76 ? -6.810 23.221 -21.449 1.00 16.55 76 SER B C 1
ATOM 1308 O O . SER B 1 76 ? -6.512 24.310 -21.931 1.00 15.36 76 SER B O 1
ATOM 1311 N N . CYS B 1 77 ? -6.393 22.066 -21.957 1.00 16.28 77 CYS B N 1
ATOM 1312 C CA . CYS B 1 77 ? -5.580 22.009 -23.167 1.00 15.47 77 CYS B CA 1
ATOM 1313 C C . CYS B 1 77 ? -6.490 21.681 -24.359 1.00 17.17 77 CYS B C 1
ATOM 1314 O O . CYS B 1 77 ? -6.020 21.331 -25.440 1.00 16.73 77 CYS B O 1
ATOM 1317 N N . ARG B 1 78 ? -7.800 21.796 -24.149 1.00 14.90 78 ARG B N 1
ATOM 1318 C CA . ARG B 1 78 ? -8.785 21.522 -25.186 1.00 16.53 78 ARG B CA 1
ATOM 1319 C C . ARG B 1 78 ? -8.816 22.674 -26.191 1.00 14.89 78 ARG B C 1
ATOM 1320 O O . ARG B 1 78 ? -8.707 23.833 -25.812 1.00 16.26 78 ARG B O 1
ATOM 1328 N N . PRO B 1 79 ? -8.947 22.366 -27.488 1.00 15.48 79 PRO B N 1
ATOM 1329 C CA . PRO B 1 79 ? -8.987 23.428 -28.499 1.00 13.92 79 PRO B CA 1
ATOM 1330 C C . PRO B 1 79 ? -10.292 24.216 -28.481 1.00 16.46 79 PRO B C 1
ATOM 1331 O O . PRO B 1 79 ? -11.375 23.637 -28.378 1.00 17.87 79 PRO B O 1
ATOM 1335 N N . SER B 1 80 ? -10.185 25.532 -28.578 1.00 15.01 80 SER B N 1
ATOM 1336 C CA . SER B 1 80 ? -11.368 26.376 -28.627 1.00 16.43 80 SER B CA 1
ATOM 1337 C C . SER B 1 80 ? -11.822 26.367 -30.080 1.00 17.46 80 SER B C 1
ATOM 1338 O O . SER B 1 80 ? -11.132 25.830 -30.949 1.00 16.20 80 SER B O 1
ATOM 1341 N N . GLU B 1 81 ? -12.971 26.971 -30.356 1.00 18.63 81 GLU B N 1
ATOM 1342 C CA . GLU B 1 81 ? -13.444 27.024 -31.731 1.00 20.68 81 GLU B CA 1
ATOM 1343 C C . GLU B 1 81 ? -12.432 27.830 -32.545 1.00 18.30 81 GLU B C 1
ATOM 1344 O O . GLU B 1 81 ? -12.161 27.508 -33.705 1.00 18.49 81 GLU B O 1
ATOM 1350 N N . GLU B 1 82 ? -11.863 28.865 -31.926 1.00 16.65 82 GLU B N 1
ATOM 1351 C CA . GLU B 1 82 ? -10.872 29.703 -32.594 1.00 18.47 82 GLU B CA 1
ATOM 1352 C C . GLU B 1 82 ? -9.638 28.874 -32.934 1.00 15.73 82 GLU B C 1
ATOM 1353 O O . GLU B 1 82 ? -9.034 29.057 -33.986 1.00 16.78 82 GLU B O 1
ATOM 1359 N N . ASP B 1 83 ? -9.258 27.970 -32.034 1.00 14.35 83 ASP B N 1
ATOM 1360 C CA . ASP B 1 83 ? -8.106 27.109 -32.285 1.00 14.07 83 ASP B CA 1
ATOM 1361 C C . ASP B 1 83 ? -8.371 26.199 -33.473 1.00 16.12 83 ASP B C 1
ATOM 1362 O O . ASP B 1 83 ? -7.502 26.002 -34.321 1.00 14.23 83 ASP B O 1
ATOM 1367 N N . LEU B 1 84 ? -9.568 25.631 -33.536 1.00 15.48 84 LEU B N 1
ATOM 1368 C CA . LEU B 1 84 ? -9.889 24.755 -34.654 1.00 18.38 84 LEU B CA 1
ATOM 1369 C C . LEU B 1 84 ? -9.747 25.521 -35.968 1.00 17.96 84 LEU B C 1
ATOM 1370 O O . LEU B 1 84 ? -9.249 24.981 -36.955 1.00 18.71 84 LEU B O 1
ATOM 1375 N N . SER B 1 85 ? -10.165 26.784 -35.983 1.00 16.56 85 SER B N 1
ATOM 1376 C CA . SER B 1 85 ? -10.055 27.574 -37.208 1.00 18.87 85 SER B CA 1
ATOM 1377 C C . SER B 1 85 ? -8.590 27.812 -37.582 1.00 21.25 85 SER B C 1
ATOM 1378 O O . SER B 1 85 ? -8.252 27.888 -38.762 1.00 26.56 85 SER B O 1
ATOM 1381 N N . LEU B 1 86 ? -7.721 27.933 -36.582 1.00 17.55 86 LEU B N 1
ATOM 1382 C CA . LEU B 1 86 ? -6.298 28.140 -36.837 1.00 17.36 86 LEU B CA 1
ATOM 1383 C C . LEU B 1 86 ? -5.650 26.865 -37.375 1.00 16.13 86 LEU B C 1
ATOM 1384 O O . LEU B 1 86 ? -4.908 26.901 -38.362 1.00 14.72 86 LEU B O 1
ATOM 1389 N N . PHE B 1 87 ? -5.930 25.741 -36.721 1.00 13.62 87 PHE B N 1
ATOM 1390 C CA . PHE B 1 87 ? -5.352 24.458 -37.118 1.00 14.02 87 PHE B CA 1
ATOM 1391 C C . PHE B 1 87 ? -5.637 24.086 -38.575 1.00 15.57 87 PHE B C 1
ATOM 1392 O O . PHE B 1 87 ? -4.800 23.473 -39.238 1.00 15.82 87 PHE B O 1
ATOM 1400 N N . THR B 1 88 ? -6.814 24.452 -39.074 1.00 14.51 88 THR B N 1
ATOM 1401 C CA . THR B 1 88 ? -7.176 24.104 -40.446 1.00 17.44 88 THR B CA 1
ATOM 1402 C C . THR B 1 88 ? -6.409 24.884 -41.502 1.00 18.72 88 THR B C 1
ATOM 1403 O O . THR B 1 88 ? -6.282 24.436 -42.640 1.00 20.65 88 THR B O 1
ATOM 1407 N N . ARG B 1 89 ? -5.880 26.042 -41.122 1.00 18.92 89 ARG B N 1
ATOM 1408 C CA . ARG B 1 89 ? -5.159 26.895 -42.064 1.00 16.80 89 ARG B CA 1
ATOM 1409 C C . ARG B 1 89 ? -3.841 26.344 -42.590 1.00 17.13 89 ARG B C 1
ATOM 1410 O O . ARG B 1 89 ? -3.479 26.593 -43.739 1.00 16.71 89 ARG B O 1
ATOM 1418 N N . PHE B 1 90 ? -3.115 25.612 -41.755 1.00 17.79 90 PHE B N 1
ATOM 1419 C CA . PHE B 1 90 ? -1.842 25.045 -42.178 1.00 16.46 90 PHE B CA 1
ATOM 1420 C C . PHE B 1 90 ? -1.277 24.116 -41.121 1.00 16.52 90 PHE B C 1
ATOM 1421 O O . PHE B 1 90 ? -1.676 24.167 -39.961 1.00 17.20 90 PHE B O 1
ATOM 1429 N N . GLY B 1 91 ? -0.346 23.263 -41.534 1.00 18.70 91 GLY B N 1
ATOM 1430 C CA . GLY B 1 91 ? 0.287 22.353 -40.600 1.00 17.91 91 GLY B CA 1
ATOM 1431 C C . GLY B 1 91 ? -0.449 21.057 -40.332 1.00 17.70 91 GLY B C 1
ATOM 1432 O O . GLY B 1 91 ? -1.680 20.993 -40.365 1.00 19.30 91 GLY B O 1
ATOM 1433 N N . LYS B 1 92 ? 0.327 20.020 -40.041 1.00 16.01 92 LYS B N 1
ATOM 1434 C CA . LYS B 1 92 ? -0.202 18.696 -39.757 1.00 18.60 92 LYS B CA 1
ATOM 1435 C C . LYS B 1 92 ? -0.377 18.449 -38.268 1.00 17.04 92 LYS B C 1
ATOM 1436 O O . LYS B 1 92 ? -1.210 17.640 -37.868 1.00 18.28 92 LYS B O 1
ATOM 1442 N N . TYR B 1 93 ? 0.413 19.143 -37.452 1.00 15.67 93 TYR B N 1
ATOM 1443 C CA . TYR B 1 93 ? 0.372 18.961 -36.003 1.00 15.11 93 TYR B CA 1
ATOM 1444 C C . TYR B 1 93 ? 0.290 20.295 -35.287 1.00 13.11 93 TYR B C 1
ATOM 1445 O O . TYR B 1 93 ? 0.980 21.245 -35.647 1.00 14.25 93 TYR B O 1
ATOM 1454 N N . HIS B 1 94 ? -0.563 20.349 -34.272 1.00 13.07 94 HIS B N 1
ATOM 1455 C CA . HIS B 1 94 ? -0.766 21.564 -33.492 1.00 11.87 94 HIS B CA 1
ATOM 1456 C C . HIS B 1 94 ? -0.825 21.193 -32.030 1.00 12.28 94 HIS B C 1
ATOM 1457 O O . HIS B 1 94 ? -1.657 20.390 -31.617 1.00 13.91 94 HIS B O 1
ATOM 1464 N N . ILE B 1 95 ? 0.072 21.783 -31.249 1.00 11.66 95 ILE B N 1
ATOM 1465 C CA . ILE B 1 95 ? 0.144 21.479 -29.837 1.00 13.48 95 ILE B CA 1
ATOM 1466 C C . ILE B 1 95 ? -0.375 22.614 -28.974 1.00 11.84 95 ILE B C 1
ATOM 1467 O O . ILE B 1 95 ? -0.177 23.790 -29.285 1.00 11.93 95 ILE B O 1
ATOM 1472 N N . ILE B 1 96 ? -1.072 22.242 -27.907 1.00 12.35 96 ILE B N 1
ATOM 1473 C CA . ILE B 1 96 ? -1.573 23.206 -26.936 1.00 12.78 96 ILE B CA 1
ATOM 1474 C C . ILE B 1 96 ? -1.013 22.783 -25.581 1.00 11.51 96 ILE B C 1
ATOM 1475 O O . ILE B 1 96 ? -1.037 21.605 -25.242 1.00 12.24 96 ILE B O 1
ATOM 1480 N N . VAL B 1 97 ? -0.455 23.732 -24.834 1.00 11.47 97 VAL B N 1
ATOM 1481 C CA . VAL B 1 97 ? 0.032 23.437 -23.495 1.00 11.22 97 VAL B CA 1
ATOM 1482 C C . VAL B 1 97 ? -0.842 24.297 -22.601 1.00 12.07 97 VAL B C 1
ATOM 1483 O O . VAL B 1 97 ? -1.316 25.358 -23.019 1.00 11.33 97 VAL B O 1
ATOM 1487 N N . CYS B 1 98 ? -1.074 23.830 -21.383 1.00 12.73 98 CYS B N 1
ATOM 1488 C CA . CYS B 1 98 ? -1.965 24.533 -20.480 1.00 13.12 98 CYS B CA 1
ATOM 1489 C C . CYS B 1 98 ? -1.436 24.644 -19.063 1.00 15.18 98 CYS B C 1
ATOM 1490 O O . CYS B 1 98 ? -0.601 23.854 -18.639 1.00 13.60 98 CYS B O 1
ATOM 1493 N N . TYR B 1 99 ? -1.932 25.644 -18.343 1.00 14.50 99 TYR B N 1
ATOM 1494 C CA . TYR B 1 99 ? -1.553 25.882 -16.954 1.00 15.83 99 TYR B CA 1
ATOM 1495 C C . TYR B 1 99 ? -1.777 24.589 -16.168 1.00 15.43 99 TYR B C 1
ATOM 1496 O O . TYR B 1 99 ? -2.764 23.893 -16.391 1.00 17.75 99 TYR B O 1
ATOM 1505 N N . PRO B 1 100 ? -0.887 24.263 -15.210 1.00 17.86 100 PRO B N 1
ATOM 1506 C CA . PRO B 1 100 ? 0.325 24.948 -14.744 1.00 16.90 100 PRO B CA 1
ATOM 1507 C C . PRO B 1 100 ? 1.603 24.678 -15.549 1.00 16.48 100 PRO B C 1
ATOM 1508 O O . PRO B 1 100 ? 2.710 24.960 -15.086 1.00 17.72 100 PRO B O 1
ATOM 1512 N N . TYR B 1 101 ? 1.446 24.113 -16.742 1.00 13.95 101 TYR B N 1
ATOM 1513 C CA . TYR B 1 101 ? 2.577 23.842 -17.618 1.00 13.51 101 TYR B CA 1
ATOM 1514 C C . TYR B 1 101 ? 3.550 22.805 -17.066 1.00 16.74 101 TYR B C 1
ATOM 1515 O O . TYR B 1 101 ? 4.765 22.933 -17.235 1.00 15.98 101 TYR B O 1
ATOM 1524 N N . ASP B 1 102 ? 3.013 21.787 -16.402 1.00 16.96 102 ASP B N 1
ATOM 1525 C CA . ASP B 1 102 ? 3.848 20.712 -15.877 1.00 16.23 102 ASP B CA 1
ATOM 1526 C C . ASP B 1 102 ? 4.170 19.809 -17.068 1.00 17.88 102 ASP B C 1
ATOM 1527 O O . ASP B 1 102 ? 3.629 19.999 -18.158 1.00 16.45 102 ASP B O 1
ATOM 1532 N N . GLU B 1 103 ? 5.040 18.826 -16.856 1.00 19.14 103 GLU B N 1
ATOM 1533 C CA . GLU B 1 103 ? 5.458 17.918 -17.922 1.00 17.98 103 GLU B CA 1
ATOM 1534 C C . GLU B 1 103 ? 4.353 17.231 -18.726 1.00 17.14 103 GLU B C 1
ATOM 1535 O O . GLU B 1 103 ? 4.572 16.855 -19.880 1.00 19.84 103 GLU B O 1
ATOM 1541 N N . ASN B 1 104 ? 3.178 17.056 -18.130 1.00 17.22 104 ASN B N 1
ATOM 1542 C CA . ASN B 1 104 ? 2.073 16.382 -18.818 1.00 15.60 104 ASN B CA 1
ATOM 1543 C C . ASN B 1 104 ? 0.978 17.322 -19.314 1.00 13.98 104 ASN B C 1
ATOM 1544 O O . ASN B 1 104 ? 0.013 16.879 -19.927 1.00 14.41 104 ASN B O 1
ATOM 1549 N N . SER B 1 105 ? 1.141 18.613 -19.057 1.00 14.87 105 SER B N 1
ATOM 1550 C CA . SER B 1 105 ? 0.147 19.608 -19.448 1.00 13.38 105 SER B CA 1
ATOM 1551 C C . SER B 1 105 ? 0.226 20.044 -20.905 1.00 11.11 105 SER B C 1
ATOM 1552 O O . SER B 1 105 ? 0.412 21.226 -21.214 1.00 12.83 105 SER B O 1
ATOM 1555 N N . TRP B 1 106 ? 0.075 19.077 -21.802 1.00 12.62 106 TRP B N 1
ATOM 1556 C CA . TRP B 1 106 ? 0.116 19.356 -23.228 1.00 13.12 106 TRP B CA 1
ATOM 1557 C C . TRP B 1 106 ? -0.740 18.352 -23.984 1.00 12.28 106 TRP B C 1
ATOM 1558 O O . TRP B 1 106 ? -1.054 17.278 -23.476 1.00 13.84 106 TRP B O 1
ATOM 1569 N N . LYS B 1 107 ? -1.119 18.720 -25.201 1.00 12.12 107 LYS B N 1
ATOM 1570 C CA . LYS B 1 107 ? -1.912 17.852 -26.070 1.00 12.63 107 LYS B CA 1
ATOM 1571 C C . LYS B 1 107 ? -1.522 18.186 -27.500 1.00 14.25 107 LYS B C 1
ATOM 1572 O O . LYS B 1 107 ? -1.145 19.320 -27.795 1.00 12.99 107 LYS B O 1
ATOM 1578 N N . CYS B 1 108 ? -1.593 17.198 -28.382 1.00 12.58 108 CYS B N 1
ATOM 1579 C CA . CYS B 1 108 ? -1.283 17.425 -29.787 1.00 11.79 108 CYS B CA 1
ATOM 1580 C C . CYS B 1 108 ? -2.530 17.075 -30.592 1.00 11.71 108 CYS B C 1
ATOM 1581 O O . CYS B 1 108 ? -3.229 16.100 -30.284 1.00 13.81 108 CYS B O 1
ATOM 1584 N N . TYR B 1 109 ? -2.798 17.874 -31.618 1.00 12.93 109 TYR B N 1
ATOM 1585 C CA . TYR B 1 109 ? -3.962 17.690 -32.481 1.00 13.04 109 TYR B CA 1
ATOM 1586 C C . TYR B 1 109 ? -3.574 17.713 -33.952 1.00 13.54 109 TYR B C 1
ATOM 1587 O O . TYR B 1 109 ? -2.509 18.219 -34.316 1.00 15.73 109 TYR B O 1
ATOM 1596 N N . ASN B 1 110 ? -4.425 17.152 -34.805 1.00 16.07 110 ASN B N 1
ATOM 1597 C CA . ASN B 1 110 ? -4.142 17.205 -36.231 1.00 16.23 110 ASN B CA 1
ATOM 1598 C C . ASN B 1 110 ? -4.829 18.449 -36.795 1.00 16.74 110 ASN B C 1
ATOM 1599 O O . ASN B 1 110 ? -5.373 19.262 -36.036 1.00 16.72 110 ASN B O 1
ATOM 1604 N N . ARG B 1 111 ? -4.806 18.600 -38.114 1.00 16.36 111 ARG B N 1
ATOM 1605 C CA . ARG B 1 111 ? -5.399 19.763 -38.769 1.00 18.04 111 ARG B CA 1
ATOM 1606 C C . ARG B 1 111 ? -6.905 19.883 -38.540 1.00 19.79 111 ARG B C 1
ATOM 1607 O O . ARG B 1 111 ? -7.470 20.979 -38.612 1.00 20.97 111 ARG B O 1
ATOM 1615 N N . LYS B 1 112 ? -7.553 18.759 -38.252 1.00 21.32 112 LYS B N 1
ATOM 1616 C CA . LYS B 1 112 ? -8.991 18.747 -38.007 1.00 22.79 112 LYS B CA 1
ATOM 1617 C C . LYS B 1 112 ? -9.346 18.897 -36.528 1.00 23.90 112 LYS B C 1
ATOM 1618 O O . LYS B 1 112 ? -10.511 18.781 -36.147 1.00 25.89 112 LYS B O 1
ATOM 1624 N N . GLY B 1 113 ? -8.338 19.150 -35.697 1.00 20.31 113 GLY B N 1
ATOM 1625 C CA . GLY B 1 113 ? -8.578 19.324 -34.276 1.00 21.00 113 GLY B CA 1
ATOM 1626 C C . GLY B 1 113 ? -8.769 18.049 -33.476 1.00 20.45 113 GLY B C 1
ATOM 1627 O O . GLY B 1 113 ? -9.192 18.099 -32.322 1.00 21.58 113 GLY B O 1
ATOM 1628 N N . GLU B 1 114 ? -8.463 16.907 -34.079 1.00 21.58 114 GLU B N 1
ATOM 1629 C CA . GLU B 1 114 ? -8.603 15.626 -33.393 1.00 20.52 114 GLU B CA 1
ATOM 1630 C C . GLU B 1 114 ? -7.283 15.325 -32.694 1.00 18.00 114 GLU B C 1
ATOM 1631 O O . GLU B 1 114 ? -6.215 15.586 -33.247 1.00 16.77 114 GLU B O 1
ATOM 1637 N N . GLU B 1 115 ? -7.346 14.787 -31.481 1.00 19.20 115 GLU B N 1
ATOM 1638 C CA . GLU B 1 115 ? -6.118 14.489 -30.755 1.00 18.21 115 GLU B CA 1
ATOM 1639 C C . GLU B 1 115 ? -5.316 13.399 -31.454 1.00 20.39 115 GLU B C 1
ATOM 1640 O O . GLU B 1 115 ? -5.875 12.418 -31.949 1.00 21.58 115 GLU B O 1
ATOM 1646 N N . VAL B 1 116 ? -4.001 13.583 -31.503 1.00 17.57 116 VAL B N 1
ATOM 1647 C CA . VAL B 1 116 ? -3.121 12.610 -32.134 1.00 18.36 116 VAL B CA 1
ATOM 1648 C C . VAL B 1 116 ? -2.036 12.176 -31.161 1.00 19.44 116 VAL B C 1
ATOM 1649 O O . VAL B 1 116 ? -1.554 12.968 -30.347 1.00 21.73 116 VAL B O 1
ATOM 1653 N N . GLU B 1 117 ? -1.660 10.906 -31.250 1.00 20.66 117 GLU B N 1
ATOM 1654 C CA . GLU B 1 117 ? -0.646 10.348 -30.374 1.00 24.36 117 GLU B CA 1
ATOM 1655 C C . GLU B 1 117 ? 0.769 10.571 -30.895 1.00 23.17 117 GLU B C 1
ATOM 1656 O O . GLU B 1 117 ? 1.070 10.288 -32.055 1.00 25.92 117 GLU B O 1
ATOM 1662 N N . LEU B 1 118 ? 1.632 11.088 -30.028 1.00 20.49 118 LEU B N 1
ATOM 1663 C CA . LEU B 1 118 ? 3.027 11.327 -30.379 1.00 19.20 118 LEU B CA 1
ATOM 1664 C C . LEU B 1 118 ? 3.932 10.468 -29.510 1.00 19.00 118 LEU B C 1
ATOM 1665 O O . LEU B 1 118 ? 3.639 10.232 -28.338 1.00 22.15 118 LEU B O 1
ATOM 1670 N N . GLU B 1 119 ? 5.032 10.006 -30.089 1.00 22.83 119 GLU B N 1
ATOM 1671 C CA . GLU B 1 119 ? 6.004 9.227 -29.339 1.00 20.17 119 GLU B CA 1
ATOM 1672 C C . GLU B 1 119 ? 6.959 10.272 -28.772 1.00 20.68 119 GLU B C 1
ATOM 1673 O O . GLU B 1 119 ? 7.486 11.102 -29.509 1.00 22.24 119 GLU B O 1
ATOM 1679 N N . VAL B 1 120 ? 7.165 10.257 -27.463 1.00 19.65 120 VAL B N 1
ATOM 1680 C CA . VAL B 1 120 ? 8.060 11.237 -26.858 1.00 21.15 120 VAL B CA 1
ATOM 1681 C C . VAL B 1 120 ? 9.438 10.635 -26.620 1.00 22.55 120 VAL B C 1
ATOM 1682 O O . VAL B 1 120 ? 9.589 9.700 -25.835 1.00 20.64 120 VAL B O 1
ATOM 1686 N N . VAL B 1 121 ? 10.439 11.186 -27.301 1.00 22.80 121 VAL B N 1
ATOM 1687 C CA . VAL B 1 121 ? 11.809 10.701 -27.186 1.00 26.95 121 VAL B CA 1
ATOM 1688 C C . VAL B 1 121 ? 12.720 11.683 -26.451 1.00 29.29 121 VAL B C 1
ATOM 1689 O O . VAL B 1 121 ? 12.413 12.868 -26.337 1.00 29.10 121 VAL B O 1
ATOM 1693 N N . GLU B 1 122 ? 13.847 11.179 -25.957 1.00 32.47 122 GLU B N 1
ATOM 1694 C CA . GLU B 1 122 ? 14.798 12.005 -25.222 1.00 38.00 122 GLU B CA 1
ATOM 1695 C C . GLU B 1 122 ? 15.633 12.885 -26.145 1.00 37.86 122 GLU B C 1
ATOM 1696 O O . GLU B 1 122 ? 15.988 12.484 -27.253 1.00 40.64 122 GLU B O 1
ATOM 1702 N N . GLY C 1 1 ? 27.538 54.442 -9.531 1.00 18.04 1 GLY C N 1
ATOM 1703 C CA . GLY C 1 1 ? 26.321 54.500 -8.685 1.00 18.25 1 GLY C CA 1
ATOM 1704 C C . GLY C 1 1 ? 26.464 53.656 -7.435 1.00 17.36 1 GLY C C 1
ATOM 1705 O O . GLY C 1 1 ? 27.531 53.093 -7.186 1.00 19.91 1 GLY C O 1
ATOM 1706 N N . SER C 1 2 ? 25.397 53.571 -6.645 1.00 16.55 2 SER C N 1
ATOM 1707 C CA . SER C 1 2 ? 25.409 52.777 -5.425 1.00 16.47 2 SER C CA 1
ATOM 1708 C C . SER C 1 2 ? 24.441 51.610 -5.490 1.00 17.44 2 SER C C 1
ATOM 1709 O O . SER C 1 2 ? 23.915 51.162 -4.470 1.00 20.90 2 SER C O 1
ATOM 1712 N N . SER C 1 3 ? 24.181 51.135 -6.702 1.00 17.47 3 SER C N 1
ATOM 1713 C CA . SER C 1 3 ? 23.315 49.977 -6.865 1.00 16.46 3 SER C CA 1
ATOM 1714 C C . SER C 1 3 ? 24.303 48.829 -6.925 1.00 16.48 3 SER C C 1
ATOM 1715 O O . SER C 1 3 ? 25.519 49.049 -6.988 1.00 19.80 3 SER C O 1
ATOM 1718 N N . MET C 1 4 ? 23.791 47.608 -6.904 1.00 14.68 4 MET C N 1
ATOM 1719 C CA . MET C 1 4 ? 24.666 46.456 -7.015 1.00 17.15 4 MET C CA 1
ATOM 1720 C C . MET C 1 4 ? 25.285 46.547 -8.404 1.00 15.98 4 MET C C 1
ATOM 1721 O O . MET C 1 4 ? 24.696 47.119 -9.323 1.00 15.64 4 MET C O 1
ATOM 1726 N N . LYS C 1 5 ? 26.478 45.992 -8.553 1.00 18.65 5 LYS C N 1
ATOM 1727 C CA . LYS C 1 5 ? 27.159 46.020 -9.834 1.00 18.24 5 LYS C CA 1
ATOM 1728 C C . LYS C 1 5 ? 27.498 44.600 -10.252 1.00 15.56 5 LYS C C 1
ATOM 1729 O O . LYS C 1 5 ? 27.451 43.680 -9.441 1.00 17.80 5 LYS C O 1
ATOM 1735 N N . ILE C 1 6 ? 27.817 44.435 -11.529 1.00 17.75 6 ILE C N 1
ATOM 1736 C CA . ILE C 1 6 ? 28.191 43.137 -12.069 1.00 18.58 6 ILE C CA 1
ATOM 1737 C C . ILE C 1 6 ? 29.309 43.367 -13.080 1.00 21.50 6 ILE C C 1
ATOM 1738 O O . ILE C 1 6 ? 29.261 44.318 -13.862 1.00 19.55 6 ILE C O 1
ATOM 1743 N N . SER C 1 7 ? 30.326 42.514 -13.052 1.00 20.02 7 SER C N 1
ATOM 1744 C CA . SER C 1 7 ? 31.437 42.663 -13.985 1.00 22.65 7 SER C CA 1
ATOM 1745 C C . SER C 1 7 ? 31.005 42.243 -15.382 1.00 24.24 7 SER C C 1
ATOM 1746 O O . SER C 1 7 ? 30.167 41.353 -15.538 1.00 23.04 7 SER C O 1
ATOM 1749 N N . ARG C 1 8 ? 31.567 42.892 -16.396 1.00 25.07 8 ARG C N 1
ATOM 1750 C CA . ARG C 1 8 ? 31.237 42.553 -17.771 1.00 26.38 8 ARG C CA 1
ATOM 1751 C C . ARG C 1 8 ? 31.665 41.107 -17.991 1.00 25.39 8 ARG C C 1
ATOM 1752 O O . ARG C 1 8 ? 31.010 40.357 -18.714 1.00 26.54 8 ARG C O 1
ATOM 1760 N N . GLY C 1 9 ? 32.760 40.721 -17.343 1.00 23.45 9 GLY C N 1
ATOM 1761 C CA . GLY C 1 9 ? 33.256 39.362 -17.466 1.00 23.21 9 GLY C CA 1
ATOM 1762 C C . GLY C 1 9 ? 32.279 38.336 -16.923 1.00 23.09 9 GLY C C 1
ATOM 1763 O O . GLY C 1 9 ? 32.226 37.206 -17.415 1.00 20.21 9 GLY C O 1
ATOM 1764 N N . LEU C 1 10 ? 31.508 38.713 -15.903 1.00 20.78 10 LEU C N 1
ATOM 1765 C CA . LEU C 1 10 ? 30.537 37.788 -15.332 1.00 17.93 10 LEU C CA 1
ATOM 1766 C C . LEU C 1 10 ? 29.323 37.673 -16.241 1.00 19.24 10 LEU C C 1
ATOM 1767 O O . LEU C 1 10 ? 28.777 36.589 -16.405 1.00 17.77 10 LEU C O 1
ATOM 1772 N N . LEU C 1 11 ? 28.893 38.787 -16.825 1.00 20.22 11 LEU C N 1
ATOM 1773 C CA . LEU C 1 11 ? 27.751 38.745 -17.733 1.00 19.30 11 LEU C CA 1
ATOM 1774 C C . LEU C 1 11 ? 28.109 37.864 -18.917 1.00 22.47 11 LEU C C 1
ATOM 1775 O O . LEU C 1 11 ? 27.308 37.041 -19.360 1.00 19.82 11 LEU C O 1
ATOM 1780 N N . LYS C 1 12 ? 29.327 38.053 -19.416 1.00 22.91 12 LYS C N 1
ATOM 1781 C CA . LYS C 1 12 ? 29.845 37.290 -20.544 1.00 23.24 12 LYS C CA 1
ATOM 1782 C C . LYS C 1 12 ? 29.830 35.801 -20.207 1.00 22.01 12 LYS C C 1
ATOM 1783 O O . LYS C 1 12 ? 29.420 34.971 -21.023 1.00 21.36 12 LYS C O 1
ATOM 1789 N N . THR C 1 13 ? 30.274 35.469 -18.998 1.00 20.11 13 THR C N 1
ATOM 1790 C CA . THR C 1 13 ? 30.308 34.086 -18.546 1.00 18.72 13 THR C CA 1
ATOM 1791 C C . THR C 1 13 ? 28.894 33.519 -18.492 1.00 18.69 13 THR C C 1
ATOM 1792 O O . THR C 1 13 ? 28.648 32.395 -18.921 1.00 21.63 13 THR C O 1
ATOM 1796 N N . ILE C 1 14 ? 27.965 34.311 -17.965 1.00 20.05 14 ILE C N 1
ATOM 1797 C CA . ILE C 1 14 ? 26.575 33.885 -17.852 1.00 17.05 14 ILE C CA 1
ATOM 1798 C C . ILE C 1 14 ? 25.960 33.622 -19.223 1.00 17.78 14 ILE C C 1
ATOM 1799 O O . ILE C 1 14 ? 25.335 32.585 -19.443 1.00 19.06 14 ILE C O 1
ATOM 1804 N N . LEU C 1 15 ? 26.138 34.570 -20.135 1.00 19.54 15 LEU C N 1
ATOM 1805 C CA . LEU C 1 15 ? 25.600 34.450 -21.483 1.00 21.67 15 LEU C CA 1
ATOM 1806 C C . LEU C 1 15 ? 26.170 33.231 -22.201 1.00 21.87 15 LEU C C 1
ATOM 1807 O O . LEU C 1 15 ? 25.440 32.498 -22.874 1.00 20.77 15 LEU C O 1
ATOM 1812 N N . GLU C 1 16 ? 27.474 33.015 -22.054 1.00 22.31 16 GLU C N 1
ATOM 1813 C CA . GLU C 1 16 ? 28.126 31.865 -22.672 1.00 22.64 16 GLU C CA 1
ATOM 1814 C C . GLU C 1 16 ? 27.575 30.570 -22.086 1.00 21.10 16 GLU C C 1
ATOM 1815 O O . GLU C 1 16 ? 27.309 29.618 -22.813 1.00 22.44 16 GLU C O 1
ATOM 1821 N N . ALA C 1 17 ? 27.411 30.539 -20.767 1.00 19.70 17 ALA C N 1
ATOM 1822 C CA . ALA C 1 17 ? 26.882 29.359 -20.088 1.00 17.80 17 ALA C CA 1
ATOM 1823 C C . ALA C 1 17 ? 25.490 29.025 -20.623 1.00 17.56 17 ALA C C 1
ATOM 1824 O O . ALA C 1 17 ? 25.152 27.859 -20.842 1.00 18.51 17 ALA C O 1
ATOM 1826 N N . ALA C 1 18 ? 24.682 30.060 -20.832 1.00 18.24 18 ALA C N 1
ATOM 1827 C CA . ALA C 1 18 ? 23.336 29.870 -21.354 1.00 17.26 18 ALA C CA 1
ATOM 1828 C C . ALA C 1 18 ? 23.388 29.296 -22.769 1.00 18.35 18 ALA C C 1
ATOM 1829 O O . ALA C 1 18 ? 22.681 28.341 -23.075 1.00 18.96 18 ALA C O 1
ATOM 1831 N N . LYS C 1 19 ? 24.227 29.885 -23.621 1.00 18.79 19 LYS C N 1
ATOM 1832 C CA . LYS C 1 19 ? 24.374 29.443 -25.008 1.00 19.02 19 LYS C CA 1
ATOM 1833 C C . LYS C 1 19 ? 24.803 27.988 -25.102 1.00 19.58 19 LYS C C 1
ATOM 1834 O O . LYS C 1 19 ? 24.295 27.231 -25.925 1.00 21.17 19 LYS C O 1
ATOM 1840 N N . SER C 1 20 ? 25.744 27.599 -24.251 1.00 19.15 20 SER C N 1
ATOM 1841 C CA . SER C 1 20 ? 26.253 26.236 -24.258 1.00 22.08 20 SER C CA 1
ATOM 1842 C C . SER C 1 20 ? 25.266 25.218 -23.692 1.00 23.04 20 SER C C 1
ATOM 1843 O O . SER C 1 20 ? 25.337 24.032 -24.015 1.00 25.88 20 SER C O 1
ATOM 1846 N N . ALA C 1 21 ? 24.344 25.678 -22.851 1.00 21.83 21 ALA C N 1
ATOM 1847 C CA . ALA C 1 21 ? 23.359 24.788 -22.244 1.00 19.39 21 ALA C CA 1
ATOM 1848 C C . ALA C 1 21 ? 22.049 24.708 -23.026 1.00 20.45 21 ALA C C 1
ATOM 1849 O O . ALA C 1 21 ? 21.314 23.727 -22.916 1.00 23.81 21 ALA C O 1
ATOM 1851 N N . HIS C 1 22 ? 21.771 25.740 -23.815 1.00 19.56 22 HIS C N 1
ATOM 1852 C CA . HIS C 1 22 ? 20.549 25.816 -24.615 1.00 21.06 22 HIS C CA 1
ATOM 1853 C C . HIS C 1 22 ? 20.271 24.488 -25.321 1.00 25.43 22 HIS C C 1
ATOM 1854 O O . HIS C 1 22 ? 21.186 23.872 -25.864 1.00 26.26 22 HIS C O 1
ATOM 1861 N N . PRO C 1 23 ? 19.000 24.048 -25.356 1.00 24.58 23 PRO C N 1
ATOM 1862 C CA . PRO C 1 23 ? 17.780 24.657 -24.810 1.00 24.74 23 PRO C CA 1
ATOM 1863 C C . PRO C 1 23 ? 17.539 24.404 -23.328 1.00 24.40 23 PRO C C 1
ATOM 1864 O O . PRO C 1 23 ? 16.517 24.825 -22.782 1.00 27.08 23 PRO C O 1
ATOM 1868 N N . ASP C 1 24 ? 18.452 23.696 -22.678 1.00 22.91 24 ASP C N 1
ATOM 1869 C CA . ASP C 1 24 ? 18.293 23.433 -21.257 1.00 23.32 24 ASP C CA 1
ATOM 1870 C C . ASP C 1 24 ? 18.556 24.737 -20.518 1.00 21.00 24 ASP C C 1
ATOM 1871 O O . ASP C 1 24 ? 19.203 25.637 -21.050 1.00 26.09 24 ASP C O 1
ATOM 1876 N N . GLU C 1 25 ? 18.043 24.848 -19.301 1.00 21.34 25 GLU C N 1
ATOM 1877 C CA . GLU C 1 25 ? 18.253 26.066 -18.542 1.00 20.85 25 GLU C CA 1
ATOM 1878 C C . GLU C 1 25 ? 19.415 25.927 -17.576 1.00 20.77 25 GLU C C 1
ATOM 1879 O O . GLU C 1 25 ? 19.460 25.028 -16.734 1.00 24.64 25 GLU C O 1
ATOM 1885 N N . PHE C 1 26 ? 20.372 26.825 -17.743 1.00 14.61 26 PHE C N 1
ATOM 1886 C CA . PHE C 1 26 ? 21.554 26.879 -16.910 1.00 15.47 26 PHE C CA 1
ATOM 1887 C C . PHE C 1 26 ? 21.164 27.609 -15.631 1.00 14.49 26 PHE C C 1
ATOM 1888 O O . PHE C 1 26 ? 20.333 28.504 -15.665 1.00 14.87 26 PHE C O 1
ATOM 1896 N N . ILE C 1 27 ? 21.739 27.215 -14.505 1.00 12.24 27 ILE C N 1
ATOM 1897 C CA . ILE C 1 27 ? 21.463 27.906 -13.257 1.00 13.87 27 ILE C CA 1
ATOM 1898 C C . ILE C 1 27 ? 22.705 27.867 -12.383 1.00 16.04 27 ILE C C 1
ATOM 1899 O O . ILE C 1 27 ? 23.406 26.854 -12.310 1.00 13.91 27 ILE C O 1
ATOM 1904 N N . ALA C 1 28 ? 22.988 28.989 -11.737 1.00 14.14 28 ALA C N 1
ATOM 1905 C CA . ALA C 1 28 ? 24.141 29.093 -10.862 1.00 13.34 28 ALA C CA 1
ATOM 1906 C C . ALA C 1 28 ? 23.844 30.135 -9.805 1.00 15.00 28 ALA C C 1
ATOM 1907 O O . ALA C 1 28 ? 22.822 30.816 -9.864 1.00 14.26 28 ALA C O 1
ATOM 1909 N N . LEU C 1 29 ? 24.734 30.250 -8.830 1.00 15.52 29 LEU C N 1
ATOM 1910 C CA . LEU C 1 29 ? 24.562 31.243 -7.783 1.00 12.21 29 LEU C CA 1
ATOM 1911 C C . LEU C 1 29 ? 25.479 32.408 -8.112 1.00 15.18 29 LEU C C 1
ATOM 1912 O O . LEU C 1 29 ? 26.604 32.209 -8.570 1.00 16.35 29 LEU C O 1
ATOM 1917 N N . LEU C 1 30 ? 24.983 33.621 -7.894 1.00 14.61 30 LEU C N 1
ATOM 1918 C CA . LEU C 1 30 ? 25.768 34.828 -8.131 1.00 13.93 30 LEU C CA 1
ATOM 1919 C C . LEU C 1 30 ? 26.556 35.079 -6.851 1.00 16.91 30 LEU C C 1
ATOM 1920 O O . LEU C 1 30 ? 26.013 34.974 -5.756 1.00 16.93 30 LEU C O 1
ATOM 1925 N N . SER C 1 31 ? 27.835 35.408 -6.979 1.00 18.80 31 SER C N 1
ATOM 1926 C CA . SER C 1 31 ? 28.629 35.647 -5.781 1.00 22.14 31 SER C CA 1
ATOM 1927 C C . SER C 1 31 ? 29.765 36.627 -6.008 1.00 25.50 31 SER C C 1
ATOM 1928 O O . SER C 1 31 ? 29.917 37.185 -7.093 1.00 24.05 31 SER C O 1
ATOM 1931 N N . GLY C 1 32 ? 30.554 36.827 -4.960 1.00 29.86 32 GLY C N 1
ATOM 1932 C CA . GLY C 1 32 ? 31.675 37.738 -5.027 1.00 36.59 32 GLY C CA 1
ATOM 1933 C C . GLY C 1 32 ? 31.893 38.379 -3.672 1.00 40.07 32 GLY C C 1
ATOM 1934 O O . GLY C 1 32 ? 31.389 37.891 -2.658 1.00 38.20 32 GLY C O 1
ATOM 1935 N N . SER C 1 33 ? 32.645 39.473 -3.653 1.00 45.44 33 SER C N 1
ATOM 1936 C CA . SER C 1 33 ? 32.919 40.188 -2.414 1.00 50.19 33 SER C CA 1
ATOM 1937 C C . SER C 1 33 ? 32.513 41.648 -2.576 1.00 51.54 33 SER C C 1
ATOM 1938 O O . SER C 1 33 ? 32.148 42.080 -3.670 1.00 53.43 33 SER C O 1
ATOM 1941 N N . LYS C 1 34 ? 32.574 42.401 -1.484 1.00 52.77 34 LYS C N 1
ATOM 1942 C CA . LYS C 1 34 ? 32.211 43.811 -1.505 1.00 53.58 34 LYS C CA 1
ATOM 1943 C C . LYS C 1 34 ? 30.861 44.062 -2.173 1.00 51.50 34 LYS C C 1
ATOM 1944 O O . LYS C 1 34 ? 29.891 43.350 -1.922 1.00 52.52 34 LYS C O 1
ATOM 1950 N N . ASP C 1 35 ? 30.809 45.072 -3.033 1.00 48.72 35 ASP C N 1
ATOM 1951 C CA . ASP C 1 35 ? 29.571 45.430 -3.711 1.00 44.90 35 ASP C CA 1
ATOM 1952 C C . ASP C 1 35 ? 29.546 45.046 -5.185 1.00 39.50 35 ASP C C 1
ATOM 1953 O O . ASP C 1 35 ? 28.928 45.741 -5.993 1.00 39.06 35 ASP C O 1
ATOM 1958 N N . VAL C 1 36 ? 30.210 43.951 -5.547 1.00 34.14 36 VAL C N 1
ATOM 1959 C CA . VAL C 1 36 ? 30.214 43.543 -6.946 1.00 27.82 36 VAL C CA 1
ATOM 1960 C C . VAL C 1 36 ? 30.044 42.046 -7.180 1.00 25.12 36 VAL C C 1
ATOM 1961 O O . VAL C 1 36 ? 30.609 41.208 -6.473 1.00 26.77 36 VAL C O 1
ATOM 1965 N N . MET C 1 37 ? 29.246 41.717 -8.186 1.00 22.21 37 MET C N 1
ATOM 1966 C CA . MET C 1 37 ? 29.022 40.328 -8.548 1.00 20.61 37 MET C CA 1
ATOM 1967 C C . MET C 1 37 ? 30.011 40.036 -9.672 1.00 18.19 37 MET C C 1
ATOM 1968 O O . MET C 1 37 ? 29.880 40.548 -10.784 1.00 20.75 37 MET C O 1
ATOM 1973 N N . ASP C 1 38 ? 31.019 39.228 -9.361 1.00 20.98 38 ASP C N 1
ATOM 1974 C CA . ASP C 1 38 ? 32.055 38.899 -10.330 1.00 23.45 38 ASP C CA 1
ATOM 1975 C C . ASP C 1 38 ? 32.446 37.429 -10.302 1.00 23.43 38 ASP C C 1
ATOM 1976 O O . ASP C 1 38 ? 33.445 37.037 -10.898 1.00 26.31 38 ASP C O 1
ATOM 1981 N N . GLU C 1 39 ? 31.657 36.620 -9.607 1.00 23.40 39 GLU C N 1
ATOM 1982 C CA . GLU C 1 39 ? 31.928 35.195 -9.520 1.00 24.15 39 GLU C CA 1
ATOM 1983 C C . GLU C 1 39 ? 30.622 34.428 -9.530 1.00 22.25 39 GLU C C 1
ATOM 1984 O O . GLU C 1 39 ? 29.576 34.954 -9.157 1.00 20.20 39 GLU C O 1
ATOM 1990 N N . LEU C 1 40 ? 30.697 33.178 -9.964 1.00 21.43 40 LEU C N 1
ATOM 1991 C CA . LEU C 1 40 ? 29.535 32.311 -10.016 1.00 20.13 40 LEU C CA 1
ATOM 1992 C C . LEU C 1 40 ? 29.877 31.052 -9.261 1.00 21.46 40 LEU C C 1
ATOM 1993 O O . LEU C 1 40 ? 31.016 30.587 -9.296 1.00 26.66 40 LEU C O 1
ATOM 1998 N N . ILE C 1 41 ? 28.894 30.512 -8.560 1.00 20.93 41 ILE C N 1
ATOM 1999 C CA . ILE C 1 41 ? 29.088 29.260 -7.866 1.00 19.85 41 ILE C CA 1
ATOM 2000 C C . ILE C 1 41 ? 28.297 28.294 -8.733 1.00 19.62 41 ILE C C 1
ATOM 2001 O O . ILE C 1 41 ? 27.062 28.319 -8.745 1.00 19.24 41 ILE C O 1
ATOM 2006 N N . PHE C 1 42 ? 29.009 27.471 -9.494 1.00 18.90 42 PHE C N 1
ATOM 2007 C CA . PHE C 1 42 ? 28.351 26.503 -10.351 1.00 19.04 42 PHE C CA 1
ATOM 2008 C C . PHE C 1 42 ? 27.803 25.383 -9.480 1.00 23.30 42 PHE C C 1
ATOM 2009 O O . PHE C 1 42 ? 28.388 25.041 -8.451 1.00 26.82 42 PHE C O 1
ATOM 2017 N N . LEU C 1 43 ? 26.672 24.828 -9.892 1.00 23.88 43 LEU C N 1
ATOM 2018 C CA . LEU C 1 43 ? 26.022 23.760 -9.145 1.00 28.59 43 LEU C CA 1
ATOM 2019 C C . LEU C 1 43 ? 26.072 22.441 -9.911 1.00 31.61 43 LEU C C 1
ATOM 2020 O O . LEU C 1 43 ? 25.272 22.214 -10.820 1.00 36.11 43 LEU C O 1
ATOM 2025 N N . GLY C 1 62 ? 34.676 34.670 3.439 1.00 42.64 62 GLY C N 1
ATOM 2026 C CA . GLY C 1 62 ? 34.293 36.021 3.069 1.00 41.31 62 GLY C CA 1
ATOM 2027 C C . GLY C 1 62 ? 33.432 36.055 1.820 1.00 41.45 62 GLY C C 1
ATOM 2028 O O . GLY C 1 62 ? 32.968 37.116 1.401 1.00 39.98 62 GLY C O 1
ATOM 2029 N N . MET C 1 63 ? 33.221 34.888 1.222 1.00 39.60 63 MET C N 1
ATOM 2030 C CA . MET C 1 63 ? 32.410 34.783 0.015 1.00 39.93 63 MET C CA 1
ATOM 2031 C C . MET C 1 63 ? 30.927 34.904 0.345 1.00 36.57 63 MET C C 1
ATOM 2032 O O . MET C 1 63 ? 30.444 34.309 1.308 1.00 38.10 63 MET C O 1
ATOM 2037 N N . LYS C 1 64 ? 30.202 35.674 -0.457 1.00 34.78 64 LYS C N 1
ATOM 2038 C CA . LYS C 1 64 ? 28.777 35.848 -0.229 1.00 31.98 64 LYS C CA 1
ATOM 2039 C C . LYS C 1 64 ? 27.947 35.514 -1.456 1.00 27.14 64 LYS C C 1
ATOM 2040 O O . LYS C 1 64 ? 28.394 35.667 -2.591 1.00 26.16 64 LYS C O 1
ATOM 2046 N N . VAL C 1 65 ? 26.737 35.032 -1.205 1.00 23.19 65 VAL C N 1
ATOM 2047 C CA . VAL C 1 65 ? 25.817 34.666 -2.269 1.00 19.73 65 VAL C CA 1
ATOM 2048 C C . VAL C 1 65 ? 24.835 35.810 -2.449 1.00 15.48 65 VAL C C 1
ATOM 2049 O O . VAL C 1 65 ? 24.136 36.192 -1.511 1.00 17.90 65 VAL C O 1
ATOM 2053 N N . PHE C 1 66 ? 24.798 36.360 -3.655 1.00 15.25 66 PHE C N 1
ATOM 2054 C CA . PHE C 1 66 ? 23.905 37.474 -3.949 1.00 16.71 66 PHE C CA 1
ATOM 2055 C C . PHE C 1 66 ? 22.543 36.990 -4.403 1.00 17.05 66 PHE C C 1
ATOM 2056 O O . PHE C 1 66 ? 21.547 37.699 -4.265 1.00 17.24 66 PHE C O 1
ATOM 2064 N N . GLY C 1 67 ? 22.504 35.780 -4.946 1.00 13.60 67 GLY C N 1
ATOM 2065 C CA . GLY C 1 67 ? 21.252 35.234 -5.425 1.00 13.96 67 GLY C CA 1
ATOM 2066 C C . GLY C 1 67 ? 21.492 34.210 -6.510 1.00 14.57 67 GLY C C 1
ATOM 2067 O O . GLY C 1 67 ? 22.516 33.527 -6.506 1.00 14.25 67 GLY C O 1
ATOM 2068 N N . THR C 1 68 ? 20.560 34.119 -7.451 1.00 13.22 68 THR C N 1
ATOM 2069 C CA . THR C 1 68 ? 20.650 33.156 -8.547 1.00 11.47 68 THR C CA 1
ATOM 2070 C C . THR C 1 68 ? 20.658 33.789 -9.932 1.00 11.39 68 THR C C 1
ATOM 2071 O O . THR C 1 68 ? 20.298 34.949 -10.110 1.00 11.54 68 THR C O 1
ATOM 2075 N N . VAL C 1 69 ? 21.096 33.003 -10.910 1.00 11.68 69 VAL C N 1
ATOM 2076 C CA . VAL C 1 69 ? 21.068 33.407 -12.303 1.00 11.00 69 VAL C CA 1
ATOM 2077 C C . VAL C 1 69 ? 20.681 32.145 -13.071 1.00 12.03 69 VAL C C 1
ATOM 2078 O O . VAL C 1 69 ? 21.181 31.045 -12.799 1.00 12.56 69 VAL C O 1
ATOM 2082 N N . HIS C 1 70 ? 19.726 32.284 -13.975 1.00 12.28 70 HIS C N 1
ATOM 2083 C CA . HIS C 1 70 ? 19.337 31.148 -14.792 1.00 12.90 70 HIS C CA 1
ATOM 2084 C C . HIS C 1 70 ? 18.901 31.637 -16.157 1.00 11.69 70 HIS C C 1
ATOM 2085 O O . HIS C 1 70 ? 18.636 32.833 -16.352 1.00 12.74 70 HIS C O 1
ATOM 2092 N N . SER C 1 71 ? 18.848 30.715 -17.110 1.00 12.10 71 SER C N 1
ATOM 2093 C CA . SER C 1 71 ? 18.473 31.064 -18.463 1.00 13.82 71 SER C CA 1
ATOM 2094 C C . SER C 1 71 ? 17.125 30.533 -18.920 1.00 12.07 71 SER C C 1
ATOM 2095 O O . SER C 1 71 ? 16.588 29.572 -18.369 1.00 13.76 71 SER C O 1
ATOM 2098 N N . HIS C 1 72 ? 16.604 31.205 -19.942 1.00 13.06 72 HIS C N 1
ATOM 2099 C CA . HIS C 1 72 ? 15.342 30.870 -20.591 1.00 13.85 72 HIS C CA 1
ATOM 2100 C C . HIS C 1 72 ? 15.624 30.575 -22.058 1.00 13.64 72 HIS C C 1
ATOM 2101 O O . HIS C 1 72 ? 16.260 31.374 -22.741 1.00 14.43 72 HIS C O 1
ATOM 2108 N N . PRO C 1 73 ? 15.144 29.431 -22.561 1.00 15.08 73 PRO C N 1
ATOM 2109 C CA . PRO C 1 73 ? 15.362 29.060 -23.962 1.00 15.94 73 PRO C CA 1
ATOM 2110 C C . PRO C 1 73 ? 14.538 29.882 -24.958 1.00 18.04 73 PRO C C 1
ATOM 2111 O O . PRO C 1 73 ? 14.782 29.828 -26.164 1.00 24.45 73 PRO C O 1
ATOM 2115 N N . SER C 1 74 ? 13.565 30.636 -24.453 1.00 14.93 74 SER C N 1
ATOM 2116 C CA . SER C 1 74 ? 12.716 31.468 -25.305 1.00 17.02 74 SER C CA 1
ATOM 2117 C C . SER C 1 74 ? 13.158 32.923 -25.179 1.00 15.84 74 SER C C 1
ATOM 2118 O O . SER C 1 74 ? 13.910 33.272 -24.270 1.00 16.49 74 SER C O 1
ATOM 2121 N N . PRO C 1 75 ? 12.690 33.795 -26.083 1.00 16.42 75 PRO C N 1
ATOM 2122 C CA . PRO C 1 75 ? 13.063 35.216 -26.054 1.00 16.71 75 PRO C CA 1
ATOM 2123 C C . PRO C 1 75 ? 12.638 36.035 -24.833 1.00 17.84 75 PRO C C 1
ATOM 2124 O O . PRO C 1 75 ? 13.053 37.188 -24.686 1.00 22.28 75 PRO C O 1
ATOM 2128 N N . SER C 1 76 ? 11.821 35.454 -23.960 1.00 16.87 76 SER C N 1
ATOM 2129 C CA . SER C 1 76 ? 11.344 36.175 -22.779 1.00 16.05 76 SER C CA 1
ATOM 2130 C C . SER C 1 76 ? 12.205 36.047 -21.529 1.00 14.23 76 SER C C 1
ATOM 2131 O O . SER C 1 76 ? 12.535 34.945 -21.097 1.00 16.47 76 SER C O 1
ATOM 2134 N N . CYS C 1 77 ? 12.548 37.190 -20.946 1.00 15.40 77 CYS C N 1
ATOM 2135 C CA . CYS C 1 77 ? 13.344 37.231 -19.730 1.00 14.20 77 CYS C CA 1
ATOM 2136 C C . CYS C 1 77 ? 12.436 37.501 -18.529 1.00 15.32 77 CYS C C 1
ATOM 2137 O O . CYS C 1 77 ? 12.909 37.799 -17.434 1.00 15.91 77 CYS C O 1
ATOM 2140 N N . ARG C 1 78 ? 11.129 37.391 -18.748 1.00 14.04 78 ARG C N 1
ATOM 2141 C CA . ARG C 1 78 ? 10.137 37.625 -17.706 1.00 15.50 78 ARG C CA 1
ATOM 2142 C C . ARG C 1 78 ? 10.083 36.460 -16.712 1.00 13.18 78 ARG C C 1
ATOM 2143 O O . ARG C 1 78 ? 10.108 35.295 -17.105 1.00 13.46 78 ARG C O 1
ATOM 2151 N N . PRO C 1 79 ? 10.019 36.763 -15.407 1.00 14.80 79 PRO C N 1
ATOM 2152 C CA . PRO C 1 79 ? 9.959 35.690 -14.410 1.00 15.02 79 PRO C CA 1
ATOM 2153 C C . PRO C 1 79 ? 8.642 34.929 -14.485 1.00 16.98 79 PRO C C 1
ATOM 2154 O O . PRO C 1 79 ? 7.577 35.523 -14.676 1.00 17.76 79 PRO C O 1
ATOM 2158 N N . SER C 1 80 ? 8.726 33.618 -14.346 1.00 17.12 80 SER C N 1
ATOM 2159 C CA . SER C 1 80 ? 7.540 32.772 -14.346 1.00 16.49 80 SER C CA 1
ATOM 2160 C C . SER C 1 80 ? 7.062 32.752 -12.900 1.00 18.44 80 SER C C 1
ATOM 2161 O O . SER C 1 80 ? 7.765 33.230 -12.007 1.00 17.47 80 SER C O 1
ATOM 2164 N N . GLU C 1 81 ? 5.875 32.205 -12.655 1.00 17.30 81 GLU C N 1
ATOM 2165 C CA . GLU C 1 81 ? 5.386 32.137 -11.282 1.00 16.96 81 GLU C CA 1
ATOM 2166 C C . GLU C 1 81 ? 6.370 31.303 -10.447 1.00 14.97 81 GLU C C 1
ATOM 2167 O O . GLU C 1 81 ? 6.646 31.626 -9.296 1.00 15.34 81 GLU C O 1
ATOM 2173 N N . GLU C 1 82 ? 6.909 30.240 -11.038 1.00 14.31 82 GLU C N 1
ATOM 2174 C CA . GLU C 1 82 ? 7.864 29.392 -10.334 1.00 14.03 82 GLU C CA 1
ATOM 2175 C C . GLU C 1 82 ? 9.126 30.188 -9.993 1.00 12.82 82 GLU C C 1
ATOM 2176 O O . GLU C 1 82 ? 9.703 30.019 -8.917 1.00 13.71 82 GLU C O 1
ATOM 2182 N N . ASP C 1 83 ? 9.555 31.046 -10.915 1.00 14.20 83 ASP C N 1
ATOM 2183 C CA . ASP C 1 83 ? 10.732 31.878 -10.665 1.00 12.75 83 ASP C CA 1
ATOM 2184 C C . ASP C 1 83 ? 10.487 32.792 -9.478 1.00 14.12 83 ASP C C 1
ATOM 2185 O O . ASP C 1 83 ? 11.354 32.958 -8.625 1.00 14.50 83 ASP C O 1
ATOM 2190 N N . LEU C 1 84 ? 9.307 33.404 -9.433 1.00 13.46 84 LEU C N 1
ATOM 2191 C CA . LEU C 1 84 ? 8.987 34.294 -8.327 1.00 14.90 84 LEU C CA 1
ATOM 2192 C C . LEU C 1 84 ? 9.076 33.555 -6.994 1.00 15.54 84 LEU C C 1
ATOM 2193 O O . LEU C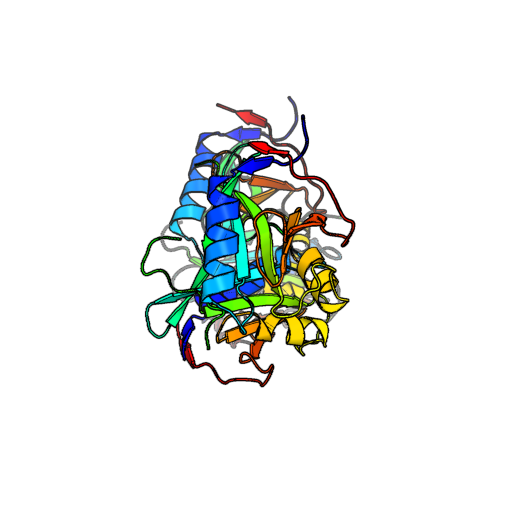 1 84 ? 9.532 34.124 -6.003 1.00 17.60 84 LEU C O 1
ATOM 2198 N N . SER C 1 85 ? 8.657 32.291 -6.976 1.00 16.70 85 SER C N 1
ATOM 2199 C CA . SER C 1 85 ? 8.707 31.490 -5.752 1.00 16.79 85 SER C CA 1
ATOM 2200 C C . SER C 1 85 ? 10.157 31.191 -5.374 1.00 20.69 85 SER C C 1
ATOM 2201 O O . SER C 1 85 ? 10.499 31.102 -4.194 1.00 25.17 85 SER C O 1
ATOM 2204 N N . LEU C 1 86 ? 11.013 31.045 -6.378 1.00 15.17 86 LEU C N 1
ATOM 2205 C CA . LEU C 1 86 ? 12.424 30.779 -6.136 1.00 16.17 86 LEU C CA 1
ATOM 2206 C C . LEU C 1 86 ? 13.103 32.031 -5.575 1.00 14.60 86 LEU C C 1
ATOM 2207 O O . LEU C 1 86 ? 13.858 31.958 -4.608 1.00 16.40 86 LEU C O 1
ATOM 2212 N N . PHE C 1 87 ? 12.824 33.175 -6.191 1.00 13.20 87 PHE C N 1
ATOM 2213 C CA . PHE C 1 87 ? 13.419 34.440 -5.777 1.00 13.19 87 PHE C CA 1
ATOM 2214 C C . PHE C 1 87 ? 13.184 34.795 -4.306 1.00 14.31 87 PHE C C 1
ATOM 2215 O O . PHE C 1 87 ? 14.041 35.417 -3.675 1.00 15.48 87 PHE C O 1
ATOM 2223 N N . THR C 1 88 ? 12.031 34.416 -3.762 1.00 13.30 88 THR C N 1
ATOM 2224 C CA . THR C 1 88 ? 11.730 34.747 -2.367 1.00 15.49 88 THR C CA 1
ATOM 2225 C C . THR C 1 88 ? 12.459 33.868 -1.352 1.00 17.09 88 THR C C 1
ATOM 2226 O O . THR C 1 88 ? 12.605 34.248 -0.190 1.00 19.23 88 THR C O 1
ATOM 2230 N N . ARG C 1 89 ? 12.923 32.702 -1.784 1.00 16.64 89 ARG C N 1
ATOM 2231 C CA . ARG C 1 89 ? 13.598 31.783 -0.871 1.00 16.81 89 ARG C CA 1
ATOM 2232 C C . ARG C 1 89 ? 14.935 32.263 -0.315 1.00 17.26 89 ARG C C 1
ATOM 2233 O O . ARG C 1 89 ? 15.257 32.003 0.849 1.00 17.50 89 ARG C O 1
ATOM 2241 N N . PHE C 1 90 ? 15.719 32.949 -1.139 1.00 16.10 90 PHE C N 1
ATOM 2242 C CA . PHE C 1 90 ? 17.017 33.448 -0.691 1.00 14.89 90 PHE C CA 1
ATOM 2243 C C . PHE C 1 90 ? 17.603 34.401 -1.715 1.00 14.81 90 PHE C C 1
ATOM 2244 O O . PHE C 1 90 ? 17.189 34.408 -2.877 1.00 14.93 90 PHE C O 1
ATOM 2252 N N . GLY C 1 91 ? 18.567 35.202 -1.273 1.00 16.86 91 GLY C N 1
ATOM 2253 C CA . GLY C 1 91 ? 19.229 36.130 -2.164 1.00 15.88 91 GLY C CA 1
ATOM 2254 C C . GLY C 1 91 ? 18.500 37.439 -2.366 1.00 15.24 91 GLY C C 1
ATOM 2255 O O . GLY C 1 91 ? 17.279 37.510 -2.244 1.00 16.74 91 GLY C O 1
ATOM 2256 N N . LYS C 1 92 ? 19.254 38.482 -2.678 1.00 14.07 92 LYS C N 1
ATOM 2257 C CA . LYS C 1 92 ? 18.650 39.786 -2.908 1.00 15.96 92 LYS C CA 1
ATOM 2258 C C . LYS C 1 92 ? 18.524 40.105 -4.392 1.00 16.54 92 LYS C C 1
ATOM 2259 O O . LYS C 1 92 ? 17.720 40.954 -4.776 1.00 15.83 92 LYS C O 1
ATOM 2265 N N . TYR C 1 93 ? 19.300 39.410 -5.221 1.00 13.96 93 TYR C N 1
ATOM 2266 C CA . TYR C 1 93 ? 19.298 39.640 -6.661 1.00 12.26 93 TYR C CA 1
ATOM 2267 C C . TYR C 1 93 ? 19.185 38.348 -7.433 1.00 10.59 93 TYR C C 1
ATOM 2268 O O . TYR C 1 93 ? 19.821 37.357 -7.088 1.00 12.02 93 TYR C O 1
ATOM 2277 N N . HIS C 1 94 ? 18.385 38.382 -8.490 1.00 12.30 94 HIS C N 1
ATOM 2278 C CA . HIS C 1 94 ? 18.167 37.216 -9.330 1.00 9.43 94 HIS C CA 1
ATOM 2279 C C . HIS C 1 94 ? 18.141 37.624 -10.790 1.00 12.98 94 HIS C C 1
ATOM 2280 O O . HIS C 1 94 ? 17.293 38.404 -11.218 1.00 11.63 94 HIS C O 1
ATOM 2287 N N . ILE C 1 95 ? 19.084 37.095 -11.557 1.00 10.42 95 ILE C N 1
ATOM 2288 C CA . ILE C 1 95 ? 19.175 37.417 -12.971 1.00 12.22 95 ILE C CA 1
ATOM 2289 C C . ILE C 1 95 ? 18.576 36.332 -13.854 1.00 12.23 95 ILE C C 1
ATOM 2290 O O . ILE C 1 95 ? 18.674 35.140 -13.553 1.00 12.12 95 ILE C O 1
ATOM 2295 N N . ILE C 1 96 ? 17.925 36.764 -14.928 1.00 10.93 96 ILE C N 1
ATOM 2296 C CA . ILE C 1 96 ? 17.369 35.851 -15.917 1.00 12.74 96 ILE C CA 1
ATOM 2297 C C . ILE C 1 96 ? 17.933 36.310 -17.256 1.00 12.93 96 ILE C C 1
ATOM 2298 O O . ILE C 1 96 ? 17.879 37.501 -17.582 1.00 13.14 96 ILE C O 1
ATOM 2303 N N . VAL C 1 97 ? 18.522 35.378 -18.000 1.00 11.00 97 VAL C N 1
ATOM 2304 C CA . VAL C 1 97 ? 19.041 35.680 -19.329 1.00 13.53 97 VAL C CA 1
ATOM 2305 C C . VAL C 1 97 ? 18.154 34.878 -20.272 1.00 13.64 97 VAL C C 1
ATOM 2306 O O . VAL C 1 97 ? 17.666 33.802 -19.916 1.00 14.74 97 VAL C O 1
ATOM 2310 N N . CYS C 1 98 ? 17.917 35.416 -21.458 1.00 13.79 98 CYS C N 1
ATOM 2311 C CA . CYS C 1 98 ? 17.028 34.771 -22.407 1.00 16.00 98 CYS C CA 1
ATOM 2312 C C . CYS C 1 98 ? 17.582 34.705 -23.823 1.00 17.49 98 CYS C C 1
ATOM 2313 O O . CYS C 1 98 ? 18.467 35.477 -24.201 1.00 16.78 98 CYS C O 1
ATOM 2316 N N . TYR C 1 99 ? 17.051 33.756 -24.589 1.00 18.16 99 TYR C N 1
ATOM 2317 C CA . TYR C 1 99 ? 17.438 33.548 -25.978 1.00 20.27 99 TYR C CA 1
ATOM 2318 C C . TYR C 1 99 ? 17.279 34.875 -26.717 1.00 21.14 99 TYR C C 1
ATOM 2319 O O . TYR C 1 99 ? 16.327 35.616 -26.461 1.00 21.85 99 TYR C O 1
ATOM 2328 N N . PRO C 1 100 ? 18.184 35.183 -27.668 1.00 23.45 100 PRO C N 1
ATOM 2329 C CA . PRO C 1 100 ? 19.347 34.413 -28.128 1.00 23.36 100 PRO C CA 1
ATOM 2330 C C . PRO C 1 100 ? 20.613 34.615 -27.297 1.00 23.31 100 PRO C C 1
ATOM 2331 O O . PRO C 1 100 ? 21.716 34.267 -27.730 1.00 25.19 100 PRO C O 1
ATOM 2335 N N . TYR C 1 101 ? 20.452 35.195 -26.114 1.00 20.81 101 TYR C N 1
ATOM 2336 C CA . TYR C 1 101 ? 21.564 35.414 -25.201 1.00 20.42 101 TYR C CA 1
ATOM 2337 C C . TYR C 1 101 ? 22.578 36.458 -25.666 1.00 24.46 101 TYR C C 1
ATOM 2338 O O . TYR C 1 101 ? 23.781 36.306 -25.438 1.00 24.24 101 TYR C O 1
ATOM 2347 N N . ASP C 1 102 ? 22.100 37.513 -26.319 1.00 22.47 102 ASP C N 1
ATOM 2348 C CA . ASP C 1 102 ? 23.001 38.570 -26.762 1.00 26.47 102 ASP C CA 1
ATOM 2349 C C . ASP C 1 102 ? 23.403 39.386 -25.543 1.00 26.66 102 ASP C C 1
ATOM 2350 O O . ASP C 1 102 ? 22.891 39.167 -24.444 1.00 25.28 102 ASP C O 1
ATOM 2355 N N . GLU C 1 103 ? 24.317 40.327 -25.745 1.00 28.03 103 GLU C N 1
ATOM 2356 C CA . GLU C 1 103 ? 24.824 41.170 -24.671 1.00 31.35 103 GLU C CA 1
ATOM 2357 C C . GLU C 1 103 ? 23.761 41.807 -23.784 1.00 28.64 103 GLU C C 1
ATOM 2358 O O . GLU C 1 103 ? 23.987 41.990 -22.589 1.00 30.93 103 GLU C O 1
ATOM 2364 N N . ASN C 1 104 ? 22.608 42.142 -24.356 1.00 27.84 104 ASN C N 1
ATOM 2365 C CA . ASN C 1 104 ? 21.545 42.777 -23.583 1.00 27.15 104 ASN C CA 1
ATOM 2366 C C . ASN C 1 104 ? 20.357 41.876 -23.252 1.00 23.71 104 ASN C C 1
ATOM 2367 O O . ASN C 1 104 ? 19.323 42.357 -22.786 1.00 22.75 104 ASN C O 1
ATOM 2372 N N . SER C 1 105 ? 20.501 40.580 -23.493 1.00 20.80 105 SER C N 1
ATOM 2373 C CA . SER C 1 105 ? 19.422 39.637 -23.218 1.00 18.13 105 SER C CA 1
ATOM 2374 C C . SER C 1 105 ? 19.402 39.173 -21.767 1.00 16.46 105 SER C C 1
ATOM 2375 O O . SER C 1 105 ? 19.460 37.974 -21.482 1.00 17.30 105 SER C O 1
ATOM 2378 N N . TRP C 1 106 ? 19.313 40.129 -20.848 1.00 15.82 106 TRP C N 1
ATOM 2379 C CA . TRP C 1 106 ? 19.274 39.804 -19.432 1.00 14.13 106 TRP C CA 1
ATOM 2380 C C . TRP C 1 106 ? 18.527 40.860 -18.643 1.00 14.88 106 TRP C C 1
ATOM 2381 O O . TRP C 1 106 ? 18.404 42.012 -19.062 1.00 15.59 106 TRP C O 1
ATOM 2392 N N . LYS C 1 107 ? 18.021 40.441 -17.495 1.00 12.35 107 LYS C N 1
ATOM 2393 C CA . LYS C 1 107 ? 17.311 41.333 -16.593 1.00 13.27 107 LYS C CA 1
ATOM 2394 C C . LYS C 1 107 ? 17.565 40.866 -15.174 1.00 12.86 107 LYS C C 1
ATOM 2395 O O . LYS C 1 107 ? 17.743 39.678 -14.933 1.00 13.04 107 LYS C O 1
ATOM 2401 N N . CYS C 1 108 ? 17.610 41.808 -14.240 1.00 14.52 108 CYS C N 1
ATOM 2402 C CA . CYS C 1 108 ? 17.817 41.469 -12.843 1.00 13.64 108 CYS C CA 1
ATOM 2403 C C . CYS C 1 108 ? 16.553 41.809 -12.062 1.00 15.12 108 CYS C C 1
ATOM 2404 O O . CYS C 1 108 ? 15.867 42.794 -12.365 1.00 13.52 108 CYS C O 1
ATOM 2407 N N . TYR C 1 109 ? 16.254 40.996 -11.054 1.00 13.71 109 TYR C N 1
ATOM 2408 C CA . TYR C 1 109 ? 15.067 41.189 -10.223 1.00 15.16 109 TYR C CA 1
ATOM 2409 C C . TYR C 1 109 ? 15.419 41.116 -8.746 1.00 15.81 109 TYR C C 1
ATOM 2410 O O . TYR C 1 109 ? 16.408 40.480 -8.374 1.00 14.81 109 TYR C O 1
ATOM 2419 N N . ASN C 1 110 ? 14.635 41.782 -7.897 1.00 14.81 110 ASN C N 1
ATOM 2420 C CA . ASN C 1 110 ? 14.884 41.675 -6.466 1.00 13.02 110 ASN C CA 1
ATOM 2421 C C . ASN C 1 110 ? 14.109 40.456 -5.975 1.00 14.51 110 ASN C C 1
ATOM 2422 O O . ASN C 1 110 ? 13.507 39.742 -6.782 1.00 14.97 110 ASN C O 1
ATOM 2427 N N . ARG C 1 111 ? 14.105 40.210 -4.669 1.00 16.70 111 ARG C N 1
ATOM 2428 C CA . ARG C 1 111 ? 13.427 39.019 -4.161 1.00 18.25 111 ARG C CA 1
ATOM 2429 C C . ARG C 1 111 ? 11.912 38.994 -4.313 1.00 19.09 111 ARG C C 1
ATOM 2430 O O . ARG C 1 111 ? 11.280 37.967 -4.056 1.00 21.45 111 ARG C O 1
ATOM 2438 N N . LYS C 1 112 ? 11.328 40.109 -4.737 1.00 20.56 112 LYS C N 1
ATOM 2439 C CA . LYS C 1 112 ? 9.887 40.168 -4.939 1.00 22.83 112 LYS C CA 1
ATOM 2440 C C . LYS C 1 112 ? 9.518 40.045 -6.415 1.00 23.86 112 LYS C C 1
ATOM 2441 O O . LYS C 1 112 ? 8.339 40.053 -6.772 1.00 24.86 112 LYS C O 1
ATOM 2447 N N . GLY C 1 113 ? 10.529 39.930 -7.272 1.00 19.15 113 GLY C N 1
ATOM 2448 C CA . GLY C 1 113 ? 10.278 39.808 -8.696 1.00 20.34 113 GLY C CA 1
ATOM 2449 C C . GLY C 1 113 ? 10.198 41.132 -9.437 1.00 20.70 113 GLY C C 1
ATOM 2450 O O . GLY C 1 113 ? 9.856 41.170 -10.615 1.00 20.15 113 GLY C O 1
ATOM 2451 N N . GLU C 1 114 ? 10.514 42.222 -8.748 1.00 18.81 114 GLU C N 1
ATOM 2452 C CA . GLU C 1 114 ? 10.489 43.545 -9.356 1.00 19.61 114 GLU C CA 1
ATOM 2453 C C . GLU C 1 114 ? 11.831 43.768 -10.048 1.00 18.06 114 GLU C C 1
ATOM 2454 O O . GLU C 1 114 ? 12.882 43.457 -9.485 1.00 16.45 114 GLU C O 1
ATOM 2460 N N . GLU C 1 115 ? 11.802 44.305 -11.263 1.00 17.62 115 GLU C N 1
ATOM 2461 C CA . GLU C 1 115 ? 13.036 44.538 -11.993 1.00 16.57 115 GLU C CA 1
ATOM 2462 C C . GLU C 1 115 ? 13.885 45.646 -11.383 1.00 16.81 115 GLU C C 1
ATOM 2463 O O . GLU C 1 115 ? 13.390 46.729 -11.078 1.00 19.77 115 GLU C O 1
ATOM 2469 N N . VAL C 1 116 ? 15.167 45.352 -11.197 1.00 16.01 116 VAL C N 1
ATOM 2470 C CA . VAL C 1 116 ? 16.109 46.318 -10.647 1.00 15.25 116 VAL C CA 1
ATOM 2471 C C . VAL C 1 116 ? 17.314 46.454 -11.562 1.00 17.67 116 VAL C C 1
ATOM 2472 O O . VAL C 1 116 ? 17.607 45.569 -12.368 1.00 17.81 116 VAL C O 1
ATOM 2476 N N . GLU C 1 117 ? 18.016 47.570 -11.432 1.00 17.22 117 GLU C N 1
ATOM 2477 C CA . GLU C 1 117 ? 19.192 47.810 -12.247 1.00 16.69 117 GLU C CA 1
ATOM 2478 C C . GLU C 1 117 ? 20.422 47.153 -11.660 1.00 18.61 117 GLU C C 1
ATOM 2479 O O . GLU C 1 117 ? 20.490 46.867 -10.463 1.00 18.81 117 GLU C O 1
ATOM 2485 N N . LEU C 1 118 ? 21.397 46.937 -12.533 1.00 18.97 118 LEU C N 1
ATOM 2486 C CA . LEU C 1 118 ? 22.699 46.420 -12.155 1.00 16.56 118 LEU C CA 1
ATOM 2487 C C . LEU C 1 118 ? 23.652 47.262 -12.980 1.00 16.11 118 LEU C C 1
ATOM 2488 O O . LEU C 1 118 ? 23.503 47.347 -14.199 1.00 20.48 118 LEU C O 1
ATOM 2493 N N . GLU C 1 119 ? 24.605 47.917 -12.328 1.00 16.70 119 GLU C N 1
ATOM 2494 C CA . GLU C 1 119 ? 25.562 48.718 -13.068 1.00 17.17 119 GLU C CA 1
ATOM 2495 C C . GLU C 1 119 ? 26.670 47.793 -13.549 1.00 17.97 119 GLU C C 1
ATOM 2496 O O . GLU C 1 119 ? 27.295 47.094 -12.749 1.00 19.14 119 GLU C O 1
ATOM 2502 N N . VAL C 1 120 ? 26.900 47.783 -14.856 1.00 21.10 120 VAL C N 1
ATOM 2503 C CA . VAL C 1 120 ? 27.939 46.939 -15.424 1.00 22.39 120 VAL C CA 1
ATOM 2504 C C . VAL C 1 120 ? 29.279 47.644 -15.322 1.00 24.57 120 VAL C C 1
ATOM 2505 O O . VAL C 1 120 ? 29.429 48.774 -15.784 1.00 25.93 120 VAL C O 1
ATOM 2509 N N . VAL C 1 121 ? 30.247 46.978 -14.704 1.00 25.53 121 VAL C N 1
ATOM 2510 C CA . VAL C 1 121 ? 31.577 47.543 -14.561 1.00 32.77 121 VAL C CA 1
ATOM 2511 C C . VAL C 1 121 ? 32.478 46.897 -15.605 1.00 35.62 121 VAL C C 1
ATOM 2512 O O . VAL C 1 121 ? 32.717 45.690 -15.576 1.00 34.92 121 VAL C O 1
ATOM 2516 N N . GLU C 1 122 ? 32.961 47.711 -16.538 1.00 40.09 122 GLU C N 1
ATOM 2517 C CA . GLU C 1 122 ? 33.822 47.228 -17.609 1.00 43.75 122 GLU C CA 1
ATOM 2518 C C . GLU C 1 122 ? 35.259 47.704 -17.422 1.00 43.93 122 GLU C C 1
ATOM 2519 O O . GLU C 1 122 ? 35.922 47.339 -16.450 1.00 43.92 122 GLU C O 1
ATOM 2525 N N . MET D 1 4 ? 21.330 5.792 -0.787 1.00 26.50 4 MET D N 1
ATOM 2526 C CA . MET D 1 4 ? 21.892 7.111 -0.375 1.00 25.51 4 MET D CA 1
ATOM 2527 C C . MET D 1 4 ? 21.832 7.251 1.142 1.00 24.30 4 MET D C 1
ATOM 2528 O O . MET D 1 4 ? 20.879 6.800 1.778 1.00 26.12 4 MET D O 1
ATOM 2533 N N . LYS D 1 5 ? 22.856 7.872 1.717 1.00 21.04 5 LYS D N 1
ATOM 2534 C CA . LYS D 1 5 ? 22.920 8.063 3.160 1.00 18.68 5 LYS D CA 1
ATOM 2535 C C . LYS D 1 5 ? 22.969 9.527 3.556 1.00 19.22 5 LYS D C 1
ATOM 2536 O O . LYS D 1 5 ? 23.308 10.395 2.754 1.00 20.06 5 LYS D O 1
ATOM 2542 N N . ILE D 1 6 ? 22.625 9.782 4.811 1.00 18.91 6 ILE D N 1
ATOM 2543 C CA . ILE D 1 6 ? 22.674 11.117 5.382 1.00 16.64 6 ILE D CA 1
ATOM 2544 C C . ILE D 1 6 ? 23.045 10.910 6.839 1.00 19.16 6 ILE D C 1
ATOM 2545 O O . ILE D 1 6 ? 22.553 9.982 7.485 1.00 17.81 6 ILE D O 1
ATOM 2550 N N . SER D 1 7 ? 23.940 11.742 7.353 1.00 16.71 7 SER D N 1
ATOM 2551 C CA . SER D 1 7 ? 24.346 11.606 8.740 1.00 16.06 7 SER D CA 1
ATOM 2552 C C . SER D 1 7 ? 23.335 12.281 9.650 1.00 15.14 7 SER D C 1
ATOM 2553 O O . SER D 1 7 ? 22.758 13.313 9.294 1.00 16.02 7 SER D O 1
ATOM 2556 N N . ARG D 1 8 ? 23.109 11.686 10.818 1.00 15.74 8 ARG D N 1
ATOM 2557 C CA . ARG D 1 8 ? 22.184 12.257 11.784 1.00 15.23 8 ARG D CA 1
ATOM 2558 C C . ARG D 1 8 ? 22.746 13.608 12.210 1.00 17.45 8 ARG D C 1
ATOM 2559 O O . ARG D 1 8 ? 22.003 14.507 12.599 1.00 16.17 8 ARG D O 1
ATOM 2567 N N . GLY D 1 9 ? 24.065 13.747 12.112 1.00 17.28 9 GLY D N 1
ATOM 2568 C CA . GLY D 1 9 ? 24.707 15.001 12.470 1.00 16.86 9 GLY D CA 1
ATOM 2569 C C . GLY D 1 9 ? 24.223 16.115 11.564 1.00 16.31 9 GLY D C 1
ATOM 2570 O O . GLY D 1 9 ? 24.026 17.247 12.009 1.00 18.19 9 GLY D O 1
ATOM 2571 N N . LEU D 1 10 ? 24.033 15.798 10.288 1.00 14.79 10 LEU D N 1
ATOM 2572 C CA . LEU D 1 10 ? 23.556 16.786 9.332 1.00 15.86 10 LEU D CA 1
ATOM 2573 C C . LEU D 1 10 ? 22.090 17.097 9.614 1.00 13.04 10 LEU D C 1
ATOM 2574 O O . LEU D 1 10 ? 21.676 18.253 9.567 1.00 13.22 10 LEU D O 1
ATOM 2579 N N . LEU D 1 11 ? 21.300 16.064 9.904 1.00 14.09 11 LEU D N 1
ATOM 2580 C CA . LEU D 1 11 ? 19.894 16.291 10.219 1.00 14.48 11 LEU D CA 1
ATOM 2581 C C . LEU D 1 11 ? 19.776 17.198 11.438 1.00 13.67 11 LEU D C 1
ATOM 2582 O O . LEU D 1 11 ? 18.919 18.075 11.473 1.00 14.17 11 LEU D O 1
ATOM 2587 N N . LYS D 1 12 ? 20.636 16.992 12.434 1.00 15.13 12 LYS D N 1
ATOM 2588 C CA . LYS D 1 12 ? 20.610 17.825 13.636 1.00 13.27 12 LYS D CA 1
ATOM 2589 C C . LYS D 1 12 ? 20.921 19.275 13.269 1.00 13.54 12 LYS D C 1
ATOM 2590 O O . LYS D 1 12 ? 20.256 20.198 13.746 1.00 14.41 12 LYS D O 1
ATOM 2596 N N . THR D 1 13 ? 21.923 19.464 12.411 1.00 14.94 13 THR D N 1
ATOM 2597 C CA . THR D 1 13 ? 22.318 20.796 11.951 1.00 14.12 13 THR D CA 1
ATOM 2598 C C . THR D 1 13 ? 21.144 21.452 11.232 1.00 14.20 13 THR D C 1
ATOM 2599 O O . THR D 1 13 ? 20.827 22.615 11.458 1.00 13.50 13 THR D O 1
ATOM 2603 N N . ILE D 1 14 ? 20.508 20.684 10.357 1.00 14.59 14 ILE D N 1
ATOM 2604 C CA . ILE D 1 14 ? 19.362 21.156 9.595 1.00 14.03 14 ILE D CA 1
ATOM 2605 C C . ILE D 1 14 ? 18.197 21.570 10.496 1.00 12.64 14 ILE D C 1
ATOM 2606 O O . ILE D 1 14 ? 17.627 22.651 10.331 1.00 13.57 14 ILE D O 1
ATOM 2611 N N . LEU D 1 15 ? 17.846 20.706 11.447 1.00 13.03 15 LEU D N 1
ATOM 2612 C CA . LEU D 1 15 ? 16.738 20.991 12.350 1.00 11.53 15 LEU D CA 1
ATOM 2613 C C . LEU D 1 15 ? 17.014 22.198 13.235 1.00 11.98 15 LEU D C 1
ATOM 2614 O O . LEU D 1 15 ? 16.111 22.982 13.516 1.00 15.01 15 LEU D O 1
ATOM 2619 N N . GLU D 1 16 ? 18.265 22.358 13.662 1.00 13.96 16 GLU D N 1
ATOM 2620 C CA . GLU D 1 16 ? 18.634 23.497 14.497 1.00 15.54 16 GLU D CA 1
ATOM 2621 C C . GLU D 1 16 ? 18.532 24.784 13.682 1.00 15.13 16 GLU D C 1
ATOM 2622 O O . GLU D 1 16 ? 18.103 25.815 14.189 1.00 15.51 16 GLU D O 1
ATOM 2628 N N . ALA D 1 17 ? 18.922 24.717 12.412 1.00 13.51 17 ALA D N 1
ATOM 2629 C CA . ALA D 1 17 ? 18.855 25.887 11.552 1.00 13.26 17 ALA D CA 1
ATOM 2630 C C . ALA D 1 17 ? 17.393 26.259 11.322 1.00 12.80 17 ALA D C 1
ATOM 2631 O O . ALA D 1 17 ? 17.054 27.442 11.255 1.00 14.87 17 ALA D O 1
ATOM 2633 N N . ALA D 1 18 ? 16.531 25.250 11.208 1.00 12.86 18 ALA D N 1
ATOM 2634 C CA . ALA D 1 18 ? 15.108 25.502 10.998 1.00 13.43 18 ALA D CA 1
ATOM 2635 C C . ALA D 1 18 ? 14.515 26.175 12.234 1.00 14.72 18 ALA D C 1
ATOM 2636 O O . ALA D 1 18 ? 13.745 27.127 12.112 1.00 15.00 18 ALA D O 1
ATOM 2638 N N . LYS D 1 19 ? 14.866 25.672 13.415 1.00 14.90 19 LYS D N 1
ATOM 2639 C CA . LYS D 1 19 ? 14.367 26.255 14.662 1.00 17.20 19 LYS D CA 1
ATOM 2640 C C . LYS D 1 19 ? 14.830 27.703 14.782 1.00 16.79 19 LYS D C 1
ATOM 2641 O O . LYS D 1 19 ? 14.083 28.569 15.241 1.00 19.36 19 LYS D O 1
ATOM 2647 N N . SER D 1 20 ? 16.065 27.965 14.370 1.00 17.31 20 SER D N 1
ATOM 2648 C CA . SER D 1 20 ? 16.629 29.310 14.457 1.00 18.23 20 SER D CA 1
ATOM 2649 C C . SER D 1 20 ? 15.970 30.292 13.495 1.00 19.48 20 SER D C 1
ATOM 2650 O O . SER D 1 20 ? 15.843 31.478 13.801 1.00 19.89 20 SER D O 1
ATOM 2653 N N . ALA D 1 21 ? 15.560 29.802 12.331 1.00 17.43 21 ALA D N 1
ATOM 2654 C CA . ALA D 1 21 ? 14.931 30.657 11.328 1.00 15.70 21 ALA D CA 1
ATOM 2655 C C . ALA D 1 21 ? 13.437 30.856 11.549 1.00 18.73 21 ALA D C 1
ATOM 2656 O O . ALA D 1 21 ? 12.886 31.892 11.174 1.00 18.53 21 ALA D O 1
ATOM 2658 N N . HIS D 1 22 ? 12.790 29.869 12.160 1.00 19.87 22 HIS D N 1
ATOM 2659 C CA . HIS D 1 22 ? 11.350 29.915 12.406 1.00 19.51 22 HIS D CA 1
ATOM 2660 C C . HIS D 1 22 ? 10.890 31.273 12.928 1.00 20.81 22 HIS D C 1
ATOM 2661 O O . HIS D 1 22 ? 11.540 31.863 13.790 1.00 22.34 22 HIS D O 1
ATOM 2668 N N . PRO D 1 23 ? 9.741 31.771 12.434 1.00 21.10 23 P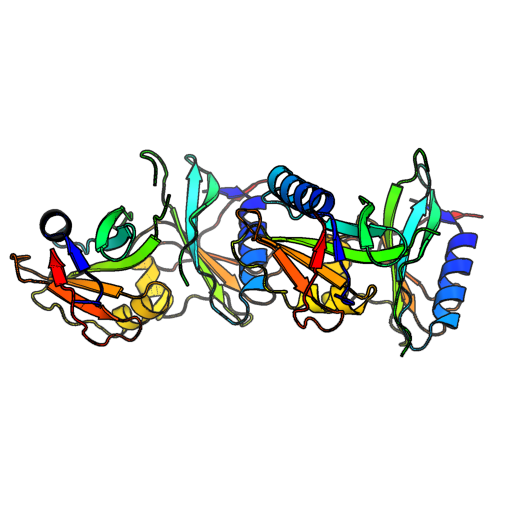RO D N 1
ATOM 2669 C CA . PRO D 1 23 ? 8.824 31.195 11.444 1.00 21.73 23 PRO D CA 1
ATOM 2670 C C . PRO D 1 23 ? 9.248 31.309 9.980 1.00 20.96 23 PRO D C 1
ATOM 2671 O O . PRO D 1 23 ? 8.513 30.879 9.086 1.00 21.75 23 PRO D O 1
ATOM 2675 N N . ASP D 1 24 ? 10.412 31.898 9.727 1.00 20.33 24 ASP D N 1
ATOM 2676 C CA . ASP D 1 24 ? 10.889 32.012 8.357 1.00 18.16 24 ASP D CA 1
ATOM 2677 C C . ASP D 1 24 ? 11.383 30.646 7.901 1.00 15.94 24 ASP D C 1
ATOM 2678 O O . ASP D 1 24 ? 11.640 29.765 8.718 1.00 17.04 24 ASP D O 1
ATOM 2683 N N . GLU D 1 25 ? 11.503 30.478 6.590 1.00 16.88 25 GLU D N 1
ATOM 2684 C CA . GLU D 1 25 ? 11.974 29.222 6.032 1.00 15.74 25 GLU D CA 1
ATOM 2685 C C . GLU D 1 25 ? 13.469 29.274 5.731 1.00 15.71 25 GLU D C 1
ATOM 2686 O O . GLU D 1 25 ? 13.927 30.087 4.922 1.00 17.02 25 GLU D O 1
ATOM 2692 N N . PHE D 1 26 ? 14.233 28.415 6.397 1.00 12.89 26 PHE D N 1
ATOM 2693 C CA . PHE D 1 26 ? 15.663 28.366 6.148 1.00 14.78 26 PHE D CA 1
ATOM 2694 C C . PHE D 1 26 ? 15.838 27.516 4.896 1.00 14.63 26 PHE D C 1
ATOM 2695 O O . PHE D 1 26 ? 14.978 26.703 4.564 1.00 13.99 26 PHE D O 1
ATOM 2703 N N . ILE D 1 27 ? 16.931 27.726 4.180 1.00 13.52 27 ILE D N 1
ATOM 2704 C CA . ILE D 1 27 ? 17.184 26.926 2.991 1.00 14.93 27 ILE D CA 1
ATOM 2705 C C . ILE D 1 27 ? 18.686 26.807 2.787 1.00 13.75 27 ILE D C 1
ATOM 2706 O O . ILE D 1 27 ? 19.453 27.718 3.100 1.00 15.97 27 ILE D O 1
ATOM 2711 N N . ALA D 1 28 ? 19.100 25.653 2.280 1.00 16.27 28 ALA D N 1
ATOM 2712 C CA . ALA D 1 28 ? 20.504 25.391 2.035 1.00 17.54 28 ALA D CA 1
ATOM 2713 C C . ALA D 1 28 ? 20.611 24.302 0.988 1.00 19.02 28 ALA D C 1
ATOM 2714 O O . ALA D 1 28 ? 19.609 23.709 0.583 1.00 17.18 28 ALA D O 1
ATOM 2716 N N . LEU D 1 29 ? 21.836 24.051 0.549 1.00 20.60 29 LEU D N 1
ATOM 2717 C CA . LEU D 1 29 ? 22.089 23.014 -0.435 1.00 22.64 29 LEU D CA 1
ATOM 2718 C C . LEU D 1 29 ? 22.698 21.821 0.275 1.00 21.27 29 LEU D C 1
ATOM 2719 O O . LEU D 1 29 ? 23.623 21.970 1.077 1.00 22.50 29 LEU D O 1
ATOM 2724 N N . LEU D 1 30 ? 22.159 20.641 -0.012 1.00 22.83 30 LEU D N 1
ATOM 2725 C CA . LEU D 1 30 ? 22.653 19.403 0.572 1.00 23.59 30 LEU D CA 1
ATOM 2726 C C . LEU D 1 30 ? 23.901 18.996 -0.192 1.00 27.96 30 LEU D C 1
ATOM 2727 O O . LEU D 1 30 ? 23.868 18.871 -1.416 1.00 29.46 30 LEU D O 1
ATOM 2732 N N . SER D 1 31 ? 25.001 18.798 0.524 1.00 27.13 31 SER D N 1
ATOM 2733 C CA . SER D 1 31 ? 26.246 18.405 -0.121 1.00 29.37 31 SER D CA 1
ATOM 2734 C C . SER D 1 31 ? 27.009 17.351 0.674 1.00 28.89 31 SER D C 1
ATOM 2735 O O . SER D 1 31 ? 26.636 16.997 1.795 1.00 26.53 31 SER D O 1
ATOM 2738 N N . GLY D 1 32 ? 28.081 16.848 0.074 1.00 30.99 32 GLY D N 1
ATOM 2739 C CA . GLY D 1 32 ? 28.891 15.839 0.724 1.00 32.96 32 GLY D CA 1
ATOM 2740 C C . GLY D 1 32 ? 29.775 15.130 -0.280 1.00 36.61 32 GLY D C 1
ATOM 2741 O O . GLY D 1 32 ? 29.826 15.512 -1.450 1.00 34.93 32 GLY D O 1
ATOM 2742 N N . SER D 1 33 ? 30.471 14.093 0.173 1.00 38.78 33 SER D N 1
ATOM 2743 C CA . SER D 1 33 ? 31.355 13.337 -0.702 1.00 43.01 33 SER D CA 1
ATOM 2744 C C . SER D 1 33 ? 30.869 11.906 -0.892 1.00 45.21 33 SER D C 1
ATOM 2745 O O . SER D 1 33 ? 30.372 11.275 0.043 1.00 46.50 33 SER D O 1
ATOM 2748 N N . LYS D 1 34 ? 31.010 11.407 -2.115 1.00 46.51 34 LYS D N 1
ATOM 2749 C CA . LYS D 1 34 ? 30.614 10.047 -2.462 1.00 47.42 34 LYS D CA 1
ATOM 2750 C C . LYS D 1 34 ? 29.140 9.720 -2.240 1.00 45.47 34 LYS D C 1
ATOM 2751 O O . LYS D 1 34 ? 28.269 10.245 -2.935 1.00 45.70 34 LYS D O 1
ATOM 2757 N N . ASP D 1 35 ? 28.863 8.854 -1.270 1.00 43.18 35 ASP D N 1
ATOM 2758 C CA . ASP D 1 35 ? 27.494 8.435 -0.994 1.00 40.92 35 ASP D CA 1
ATOM 2759 C C . ASP D 1 35 ? 26.936 8.885 0.352 1.00 35.97 35 ASP D C 1
ATOM 2760 O O . ASP D 1 35 ? 26.091 8.201 0.927 1.00 34.28 35 ASP D O 1
ATOM 2765 N N . VAL D 1 36 ? 27.385 10.028 0.858 1.00 32.18 36 VAL D N 1
ATOM 2766 C CA . VAL D 1 36 ? 26.883 10.500 2.142 1.00 29.32 36 VAL D CA 1
ATOM 2767 C C . VAL D 1 36 ? 26.648 12.003 2.209 1.00 27.53 36 VAL D C 1
ATOM 2768 O O . VAL D 1 36 ? 27.565 12.797 1.999 1.00 27.16 36 VAL D O 1
ATOM 2772 N N . MET D 1 37 ? 25.411 12.389 2.499 1.00 24.61 37 MET D N 1
ATOM 2773 C CA . MET D 1 37 ? 25.085 13.801 2.634 1.00 21.49 37 MET D CA 1
ATOM 2774 C C . MET D 1 37 ? 25.452 14.148 4.071 1.00 21.31 37 MET D C 1
ATOM 2775 O O . MET D 1 37 ? 24.820 13.670 5.015 1.00 21.84 37 MET D O 1
ATOM 2780 N N . ASP D 1 38 ? 26.491 14.960 4.238 1.00 20.53 38 ASP D N 1
ATOM 2781 C CA . ASP D 1 38 ? 26.946 15.341 5.569 1.00 22.18 38 ASP D CA 1
ATOM 2782 C C . ASP D 1 38 ? 27.419 16.784 5.673 1.00 23.37 38 ASP D C 1
ATOM 2783 O O . ASP D 1 38 ? 28.070 17.155 6.650 1.00 24.93 38 ASP D O 1
ATOM 2788 N N . GLU D 1 39 ? 27.093 17.592 4.669 1.00 22.65 39 GLU D N 1
ATOM 2789 C CA . GLU D 1 39 ? 27.488 18.997 4.659 1.00 24.03 39 GLU D CA 1
ATOM 2790 C C . GLU D 1 39 ? 26.371 19.867 4.107 1.00 22.50 39 GLU D C 1
ATOM 2791 O O . GLU D 1 39 ? 25.464 19.384 3.436 1.00 19.45 39 GLU D O 1
ATOM 2797 N N . LEU D 1 40 ? 26.450 21.159 4.390 1.00 24.41 40 LEU D N 1
ATOM 2798 C CA . LEU D 1 40 ? 25.458 22.104 3.906 1.00 24.68 40 LEU D CA 1
ATOM 2799 C C . LEU D 1 40 ? 26.120 23.342 3.348 1.00 25.74 40 LEU D C 1
ATOM 2800 O O . LEU D 1 40 ? 27.175 23.762 3.818 1.00 28.22 40 LEU D O 1
ATOM 2805 N N . ILE D 1 41 ? 25.485 23.915 2.338 1.00 24.03 41 ILE D N 1
ATOM 2806 C CA . ILE D 1 41 ? 25.941 25.158 1.755 1.00 26.91 41 ILE D CA 1
ATOM 2807 C C . ILE D 1 41 ? 24.784 26.078 2.110 1.00 20.66 41 ILE D C 1
ATOM 2808 O O . ILE D 1 41 ? 23.750 26.065 1.448 1.00 23.23 41 ILE D O 1
ATOM 2813 N N . PHE D 1 42 ? 24.941 26.840 3.184 1.00 21.41 42 PHE D N 1
ATOM 2814 C CA . PHE D 1 42 ? 23.889 27.745 3.603 1.00 20.29 42 PHE D CA 1
ATOM 2815 C C . PHE D 1 42 ? 23.648 28.826 2.566 1.00 19.22 42 PHE D C 1
ATOM 2816 O O . PHE D 1 42 ? 24.583 29.349 1.965 1.00 22.62 42 PHE D O 1
ATOM 2824 N N . LEU D 1 43 ? 22.378 29.133 2.340 1.00 19.05 43 LEU D N 1
ATOM 2825 C CA . LEU D 1 43 ? 21.994 30.157 1.382 1.00 18.54 43 LEU D CA 1
ATOM 2826 C C . LEU D 1 43 ? 21.453 31.343 2.170 1.00 19.95 43 LEU D C 1
ATOM 2827 O O . LEU D 1 43 ? 20.884 31.178 3.254 1.00 20.50 43 LEU D O 1
ATOM 2832 N N . PRO D 1 44 ? 21.615 32.561 1.634 1.00 21.55 44 PRO D N 1
ATOM 2833 C CA . PRO D 1 44 ? 21.146 33.773 2.311 1.00 22.01 44 PRO D CA 1
ATOM 2834 C C . PRO D 1 44 ? 19.640 34.031 2.337 1.00 21.57 44 PRO D C 1
ATOM 2835 O O . PRO D 1 44 ? 19.140 34.889 1.610 1.00 20.51 44 PRO D O 1
ATOM 2839 N N . PHE D 1 45 ? 18.911 33.296 3.168 1.00 20.70 45 PHE D N 1
ATOM 2840 C CA . PHE D 1 45 ? 17.479 33.526 3.259 1.00 21.75 45 PHE D CA 1
ATOM 2841 C C . PHE D 1 45 ? 17.286 34.788 4.095 1.00 25.01 45 PHE D C 1
ATOM 2842 O O . PHE D 1 45 ? 18.062 35.059 5.014 1.00 26.12 45 PHE D O 1
ATOM 2850 N N . VAL D 1 46 ? 16.278 35.579 3.750 1.00 26.97 46 VAL D N 1
ATOM 2851 C CA . VAL D 1 46 ? 16.019 36.829 4.455 1.00 30.64 46 VAL D CA 1
ATOM 2852 C C . VAL D 1 46 ? 15.015 36.677 5.587 1.00 34.39 46 VAL D C 1
ATOM 2853 O O . VAL D 1 46 ? 13.927 36.126 5.403 1.00 34.72 46 VAL D O 1
ATOM 2857 N N . SER D 1 47 ? 15.390 37.174 6.762 1.00 36.73 47 SER D N 1
ATOM 2858 C CA . SER D 1 47 ? 14.530 37.110 7.935 1.00 39.36 47 SER D CA 1
ATOM 2859 C C . SER D 1 47 ? 13.415 38.141 7.793 1.00 39.82 47 SER D C 1
ATOM 2860 O O . SER D 1 47 ? 13.607 39.191 7.178 1.00 37.69 47 SER D O 1
ATOM 2863 N N . GLY D 1 48 ? 12.252 37.837 8.362 1.00 41.48 48 GLY D N 1
ATOM 2864 C CA . GLY D 1 48 ? 11.130 38.753 8.280 1.00 42.96 48 GLY D CA 1
ATOM 2865 C C . GLY D 1 48 ? 10.341 38.584 6.997 1.00 44.45 48 GLY D C 1
ATOM 2866 O O . GLY D 1 48 ? 10.243 37.481 6.459 1.00 45.34 48 GLY D O 1
ATOM 2867 N N . PRO D 1 60 ? 35.138 22.398 -2.364 1.00 35.87 60 PRO D N 1
ATOM 2868 C CA . PRO D 1 60 ? 36.058 21.305 -2.035 1.00 37.08 60 PRO D CA 1
ATOM 2869 C C . PRO D 1 60 ? 36.088 20.229 -3.118 1.00 36.92 60 PRO D C 1
ATOM 2870 O O . PRO D 1 60 ? 35.102 20.022 -3.827 1.00 35.55 60 PRO D O 1
ATOM 2874 N N . ILE D 1 61 ? 37.223 19.544 -3.231 1.00 37.05 61 ILE D N 1
ATOM 2875 C CA . ILE D 1 61 ? 37.395 18.490 -4.225 1.00 38.17 61 ILE D CA 1
ATOM 2876 C C . ILE D 1 61 ? 36.527 17.270 -3.930 1.00 39.47 61 ILE D C 1
ATOM 2877 O O . ILE D 1 61 ? 36.630 16.664 -2.864 1.00 39.77 61 ILE D O 1
ATOM 2882 N N . GLY D 1 62 ? 35.678 16.914 -4.889 1.00 40.80 62 GLY D N 1
ATOM 2883 C CA . GLY D 1 62 ? 34.808 15.765 -4.721 1.00 40.95 62 GLY D CA 1
ATOM 2884 C C . GLY D 1 62 ? 33.442 16.118 -4.166 1.00 41.07 62 GLY D C 1
ATOM 2885 O O . GLY D 1 62 ? 32.506 15.323 -4.254 1.00 40.47 62 GLY D O 1
ATOM 2886 N N . MET D 1 63 ? 33.322 17.313 -3.597 1.00 40.41 63 MET D N 1
ATOM 2887 C CA . MET D 1 63 ? 32.059 17.756 -3.023 1.00 40.58 63 MET D CA 1
ATOM 2888 C C . MET D 1 63 ? 31.008 17.898 -4.118 1.00 40.27 63 MET D C 1
ATOM 2889 O O . MET D 1 63 ? 31.246 18.538 -5.142 1.00 39.58 63 MET D O 1
ATOM 2894 N N . LYS D 1 64 ? 29.843 17.296 -3.898 1.00 36.98 64 LYS D N 1
ATOM 2895 C CA . LYS D 1 64 ? 28.759 17.344 -4.872 1.00 36.72 64 LYS D CA 1
ATOM 2896 C C . LYS D 1 64 ? 27.500 17.953 -4.263 1.00 34.02 64 LYS D C 1
ATOM 2897 O O . LYS D 1 64 ? 27.378 18.053 -3.043 1.00 33.85 64 LYS D O 1
ATOM 2903 N N . VAL D 1 65 ? 26.570 18.355 -5.124 1.00 33.51 65 VAL D N 1
ATOM 2904 C CA . VAL D 1 65 ? 25.304 18.930 -4.684 1.00 29.04 65 VAL D CA 1
ATOM 2905 C C . VAL D 1 65 ? 24.220 17.886 -4.913 1.00 29.89 65 VAL D C 1
ATOM 2906 O O . VAL D 1 65 ? 23.845 17.593 -6.050 1.00 29.14 65 VAL D O 1
ATOM 2910 N N . PHE D 1 66 ? 23.727 17.316 -3.823 1.00 25.13 66 PHE D N 1
ATOM 2911 C CA . PHE D 1 66 ? 22.699 16.293 -3.899 1.00 27.49 66 PHE D CA 1
ATOM 2912 C C . PHE D 1 66 ? 21.327 16.916 -4.074 1.00 24.10 66 PHE D C 1
ATOM 2913 O O . PHE D 1 66 ? 20.405 16.277 -4.579 1.00 25.73 66 PHE D O 1
ATOM 2921 N N . GLY D 1 67 ? 21.198 18.167 -3.651 1.00 24.10 67 GLY D N 1
ATOM 2922 C CA . GLY D 1 67 ? 19.928 18.848 -3.777 1.00 24.54 67 GLY D CA 1
ATOM 2923 C C . GLY D 1 67 ? 19.786 19.985 -2.789 1.00 21.23 67 GLY D C 1
ATOM 2924 O O . GLY D 1 67 ? 20.752 20.671 -2.468 1.00 27.61 67 GLY D O 1
ATOM 2925 N N . THR D 1 68 ? 18.574 20.175 -2.291 1.00 21.00 68 THR D N 1
ATOM 2926 C CA . THR D 1 68 ? 18.336 21.257 -1.353 1.00 19.70 68 THR D CA 1
ATOM 2927 C C . THR D 1 68 ? 17.578 20.790 -0.128 1.00 18.18 68 THR D C 1
ATOM 2928 O O . THR D 1 68 ? 17.066 19.673 -0.073 1.00 17.10 68 THR D O 1
ATOM 2932 N N . VAL D 1 69 ? 17.532 21.665 0.864 1.00 15.22 69 VAL D N 1
ATOM 2933 C CA . VAL D 1 69 ? 16.794 21.404 2.080 1.00 15.29 69 VAL D CA 1
ATOM 2934 C C . VAL D 1 69 ? 16.190 22.728 2.522 1.00 13.14 69 VAL D C 1
ATOM 2935 O O . VAL D 1 69 ? 16.834 23.766 2.438 1.00 14.25 69 VAL D O 1
ATOM 2939 N N . HIS D 1 70 ? 14.929 22.706 2.928 1.00 13.99 70 HIS D N 1
ATOM 2940 C CA . HIS D 1 70 ? 14.308 23.923 3.424 1.00 14.56 70 HIS D CA 1
ATOM 2941 C C . HIS D 1 70 ? 13.278 23.573 4.480 1.00 14.43 70 HIS D C 1
ATOM 2942 O O . HIS D 1 70 ? 12.844 22.420 4.584 1.00 15.61 70 HIS D O 1
ATOM 2949 N N . SER D 1 71 ? 12.899 24.558 5.284 1.00 14.02 71 SER D N 1
ATOM 2950 C CA . SER D 1 71 ? 11.936 24.308 6.345 1.00 13.89 71 SER D CA 1
ATOM 2951 C C . SER D 1 71 ? 10.557 24.912 6.118 1.00 15.11 71 SER D C 1
ATOM 2952 O O . SER D 1 71 ? 10.394 25.843 5.334 1.00 15.93 71 SER D O 1
ATOM 2955 N N . HIS D 1 72 ? 9.574 24.342 6.813 1.00 15.16 72 HIS D N 1
ATOM 2956 C CA . HIS D 1 72 ? 8.187 24.792 6.776 1.00 17.62 72 HIS D CA 1
ATOM 2957 C C . HIS D 1 72 ? 7.787 25.148 8.199 1.00 17.56 72 HIS D C 1
ATOM 2958 O O . HIS D 1 72 ? 8.047 24.388 9.129 1.00 19.72 72 HIS D O 1
ATOM 2965 N N . PRO D 1 73 ? 7.145 26.308 8.390 1.00 21.14 73 PRO D N 1
ATOM 2966 C CA . PRO D 1 73 ? 6.724 26.719 9.731 1.00 22.35 73 PRO D CA 1
ATOM 2967 C C . PRO D 1 73 ? 5.489 25.955 10.207 1.00 23.88 73 PRO D C 1
ATOM 2968 O O . PRO D 1 73 ? 5.124 26.019 11.380 1.00 26.15 73 PRO D O 1
ATOM 2972 N N . SER D 1 74 ? 4.848 25.243 9.285 1.00 25.70 74 SER D N 1
ATOM 2973 C CA . SER D 1 74 ? 3.670 24.448 9.614 1.00 28.85 74 SER D CA 1
ATOM 2974 C C . SER D 1 74 ? 4.113 23.005 9.832 1.00 29.56 74 SER D C 1
ATOM 2975 O O . SER D 1 74 ? 5.225 22.628 9.467 1.00 26.37 74 SER D O 1
ATOM 2978 N N . PRO D 1 75 ? 3.251 22.180 10.445 1.00 31.45 75 PRO D N 1
ATOM 2979 C CA . PRO D 1 75 ? 3.590 20.775 10.699 1.00 31.92 75 PRO D CA 1
ATOM 2980 C C . PRO D 1 75 ? 3.662 19.916 9.439 1.00 30.93 75 PRO D C 1
ATOM 2981 O O . PRO D 1 75 ? 3.880 18.708 9.520 1.00 31.92 75 PRO D O 1
ATOM 2985 N N . SER D 1 76 ? 3.491 20.537 8.276 1.00 29.83 76 SER D N 1
ATOM 2986 C CA . SER D 1 76 ? 3.522 19.800 7.020 1.00 28.57 76 SER D CA 1
ATOM 2987 C C . SER D 1 76 ? 4.901 19.721 6.381 1.00 25.62 76 SER D C 1
ATOM 2988 O O . SER D 1 76 ? 5.540 20.741 6.120 1.00 25.60 76 SER D O 1
ATOM 2991 N N . CYS D 1 77 ? 5.354 18.496 6.141 1.00 22.82 77 CYS D N 1
ATOM 2992 C CA . CYS D 1 77 ? 6.641 18.261 5.506 1.00 22.72 77 CYS D CA 1
ATOM 2993 C C . CYS D 1 77 ? 6.399 17.850 4.053 1.00 23.45 77 CYS D C 1
ATOM 2994 O O . CYS D 1 77 ? 7.304 17.376 3.365 1.00 21.90 77 CYS D O 1
ATOM 2997 N N . ARG D 1 78 ? 5.163 18.038 3.595 1.00 25.22 78 ARG D N 1
ATOM 2998 C CA . ARG D 1 78 ? 4.781 17.702 2.228 1.00 28.67 78 ARG D CA 1
ATOM 2999 C C . ARG D 1 78 ? 5.188 18.819 1.275 1.00 26.00 78 ARG D C 1
ATOM 3000 O O . ARG D 1 78 ? 5.075 19.997 1.609 1.00 28.25 78 ARG D O 1
ATOM 3008 N N . PRO D 1 79 ? 5.664 18.460 0.072 1.00 27.78 79 PRO D N 1
ATOM 3009 C CA . PRO D 1 79 ? 6.081 19.458 -0.913 1.00 26.10 79 PRO D CA 1
ATOM 3010 C C . PRO D 1 79 ? 4.911 20.093 -1.652 1.00 27.66 79 PRO D C 1
ATOM 3011 O O . PRO D 1 79 ? 3.886 19.454 -1.886 1.00 27.41 79 PRO D O 1
ATOM 3015 N N . SER D 1 80 ? 5.066 21.360 -2.008 1.00 24.28 80 SER D N 1
ATOM 3016 C CA . SER D 1 80 ? 4.030 22.068 -2.742 1.00 23.78 80 SER D CA 1
ATOM 3017 C C . SER D 1 80 ? 4.466 22.093 -4.195 1.00 24.07 80 SER D C 1
ATOM 3018 O O . SER D 1 80 ? 5.572 21.662 -4.524 1.00 21.68 80 SER D O 1
ATOM 3021 N N . GLU D 1 81 ? 3.594 22.586 -5.069 1.00 23.53 81 GLU D N 1
ATOM 3022 C CA . GLU D 1 81 ? 3.930 22.679 -6.480 1.00 26.58 81 GLU D CA 1
ATOM 3023 C C . GLU D 1 81 ? 5.164 23.562 -6.612 1.00 22.16 81 GLU D C 1
ATOM 3024 O O . GLU D 1 81 ? 6.048 23.290 -7.424 1.00 22.80 81 GLU D O 1
ATOM 3030 N N . GLU D 1 82 ? 5.223 24.618 -5.803 1.00 22.77 82 GLU D N 1
ATOM 3031 C CA . GLU D 1 82 ? 6.368 25.520 -5.833 1.00 25.09 82 GLU D CA 1
ATOM 3032 C C . GLU D 1 82 ? 7.631 24.737 -5.492 1.00 21.50 82 GLU D C 1
ATOM 3033 O O . GLU D 1 82 ? 8.668 24.907 -6.126 1.00 23.52 82 GLU D O 1
ATOM 3039 N N . ASP D 1 83 ? 7.539 23.874 -4.486 1.00 20.83 83 ASP D N 1
ATOM 3040 C CA . ASP D 1 83 ? 8.686 23.071 -4.087 1.00 21.33 83 ASP D CA 1
ATOM 3041 C C . ASP D 1 83 ? 9.167 22.174 -5.223 1.00 19.41 83 ASP D C 1
ATOM 3042 O O . ASP D 1 83 ? 10.369 22.027 -5.438 1.00 19.03 83 ASP D O 1
ATOM 3047 N N . LEU D 1 84 ? 8.230 21.575 -5.951 1.00 21.61 84 LEU D N 1
ATOM 3048 C CA . LEU D 1 84 ? 8.600 20.702 -7.054 1.00 21.95 84 LEU D CA 1
ATOM 3049 C C . LEU D 1 84 ? 9.373 21.466 -8.124 1.00 20.04 84 LEU D C 1
ATOM 3050 O O . LEU D 1 84 ? 10.280 20.918 -8.743 1.00 21.53 84 LEU D O 1
ATOM 3055 N N . SER D 1 85 ? 9.026 22.733 -8.339 1.00 20.31 85 SER D N 1
ATOM 3056 C CA . SER D 1 85 ? 9.732 23.531 -9.334 1.00 22.55 85 SER D CA 1
ATOM 3057 C C . SER D 1 85 ? 11.153 23.821 -8.849 1.00 23.88 85 SER D C 1
ATOM 3058 O O . SER D 1 85 ? 12.069 23.986 -9.652 1.00 29.32 85 SER D O 1
ATOM 3061 N N . LEU D 1 86 ? 11.330 23.873 -7.530 1.00 23.16 86 LEU D N 1
ATOM 3062 C CA . LEU D 1 86 ? 12.643 24.102 -6.932 1.00 22.38 86 LEU D CA 1
ATOM 3063 C C . LEU D 1 86 ? 13.476 22.832 -7.082 1.00 22.45 86 LEU D C 1
ATOM 3064 O O . LEU D 1 86 ? 14.639 22.880 -7.483 1.00 22.40 86 LEU D O 1
ATOM 3069 N N . PHE D 1 87 ? 12.863 21.698 -6.754 1.00 22.31 87 PHE D N 1
ATOM 3070 C CA . PHE D 1 87 ? 13.522 20.399 -6.830 1.00 23.93 87 PHE D CA 1
ATOM 3071 C C . PHE D 1 87 ? 14.037 20.085 -8.234 1.00 23.72 87 PHE D C 1
ATOM 3072 O O . PHE D 1 87 ? 15.190 19.692 -8.415 1.00 24.97 87 PHE D O 1
ATOM 3080 N N . THR D 1 88 ? 13.171 20.255 -9.226 1.00 26.31 88 THR D N 1
ATOM 3081 C CA . THR D 1 88 ? 13.531 19.957 -10.609 1.00 28.21 88 THR D CA 1
ATOM 3082 C C . THR D 1 88 ? 14.712 20.786 -11.098 1.00 28.52 88 THR D C 1
ATOM 3083 O O . THR D 1 88 ? 15.388 20.415 -12.058 1.00 29.46 88 THR D O 1
ATOM 3087 N N . ARG D 1 89 ? 14.966 21.901 -10.420 1.00 30.04 89 ARG D N 1
ATOM 3088 C CA . ARG D 1 89 ? 16.058 22.797 -10.778 1.00 31.89 89 ARG D CA 1
ATOM 3089 C C . ARG D 1 89 ? 17.343 22.597 -9.983 1.00 33.04 89 ARG D C 1
ATOM 3090 O O . ARG D 1 89 ? 18.427 22.903 -10.477 1.00 33.45 89 ARG D O 1
ATOM 3098 N N . PHE D 1 90 ? 17.228 22.092 -8.757 1.00 30.42 90 PHE D N 1
ATOM 3099 C CA . PHE D 1 90 ? 18.402 21.941 -7.903 1.00 29.99 90 PHE D CA 1
ATOM 3100 C C . PHE D 1 90 ? 18.839 20.551 -7.444 1.00 29.86 90 PHE D C 1
ATOM 3101 O O . PHE D 1 90 ? 19.045 20.338 -6.248 1.00 30.30 90 PHE D O 1
ATOM 3109 N N . GLY D 1 91 ? 18.992 19.605 -8.363 1.00 30.43 91 GLY D N 1
ATOM 3110 C CA . GLY D 1 91 ? 19.462 18.292 -7.946 1.00 30.03 91 GLY D CA 1
ATOM 3111 C C . GLY D 1 91 ? 18.490 17.135 -7.831 1.00 27.55 91 GLY D C 1
ATOM 3112 O O . GLY D 1 91 ? 17.323 17.230 -8.207 1.00 29.26 91 GLY D O 1
ATOM 3113 N N . LYS D 1 92 ? 18.988 16.036 -7.269 1.00 31.28 92 LYS D N 1
ATOM 3114 C CA . LYS D 1 92 ? 18.207 14.815 -7.115 1.00 30.04 92 LYS D CA 1
ATOM 3115 C C . LYS D 1 92 ? 17.534 14.607 -5.760 1.00 28.51 92 LYS D C 1
ATOM 3116 O O . LYS D 1 92 ? 16.407 14.114 -5.700 1.00 29.25 92 LYS D O 1
ATOM 3122 N N . TYR D 1 93 ? 18.213 14.982 -4.680 1.00 24.89 93 TYR D N 1
ATOM 3123 C CA . TYR D 1 93 ? 17.658 14.801 -3.339 1.00 24.01 93 TYR D CA 1
ATOM 3124 C C . TYR D 1 93 ? 17.244 16.113 -2.695 1.00 20.36 93 TYR D C 1
ATOM 3125 O O . TYR D 1 93 ? 18.012 17.065 -2.667 1.00 25.55 93 TYR D O 1
ATOM 3134 N N . HIS D 1 94 ? 16.023 16.142 -2.170 1.00 20.89 94 HIS D N 1
ATOM 3135 C CA . HIS D 1 94 ? 15.492 17.350 -1.546 1.00 22.44 94 HIS D CA 1
ATOM 3136 C C . HIS D 1 94 ? 14.778 17.064 -0.242 1.00 21.88 94 HIS D C 1
ATOM 3137 O O . HIS D 1 94 ? 13.816 16.299 -0.195 1.00 23.51 94 HIS D O 1
ATOM 3144 N N . ILE D 1 95 ? 15.239 17.707 0.821 1.00 17.89 95 ILE D N 1
ATOM 3145 C CA . ILE D 1 95 ? 14.642 17.496 2.119 1.00 17.63 95 ILE D CA 1
ATOM 3146 C C . ILE D 1 95 ? 13.817 18.686 2.565 1.00 15.66 95 ILE D C 1
ATOM 3147 O O . ILE D 1 95 ? 14.147 19.838 2.271 1.00 15.62 95 ILE D O 1
ATOM 3152 N N . ILE D 1 96 ? 12.731 18.379 3.258 1.00 15.66 96 ILE D N 1
ATOM 3153 C CA . ILE D 1 96 ? 11.850 19.380 3.828 1.00 15.29 96 ILE D CA 1
ATOM 3154 C C . ILE D 1 96 ? 11.685 19.014 5.295 1.00 16.55 96 ILE D C 1
ATOM 3155 O O . ILE D 1 96 ? 11.376 17.859 5.624 1.00 17.03 96 ILE D O 1
ATOM 3160 N N . VAL D 1 97 ? 11.936 19.975 6.178 1.00 13.78 97 VAL D N 1
ATOM 3161 C CA . VAL D 1 97 ? 11.737 19.736 7.593 1.00 16.54 97 VAL D CA 1
ATOM 3162 C C . VAL D 1 97 ? 10.554 20.607 7.980 1.00 17.12 97 VAL D C 1
ATOM 3163 O O . VAL D 1 97 ? 10.291 21.628 7.344 1.00 16.69 97 VAL D O 1
ATOM 3167 N N . CYS D 1 98 ? 9.825 20.192 9.007 1.00 18.32 98 CYS D N 1
ATOM 3168 C CA . CYS D 1 98 ? 8.629 20.912 9.420 1.00 20.97 98 CYS D CA 1
ATOM 3169 C C . CYS D 1 98 ? 8.490 21.044 10.929 1.00 20.20 98 CYS D C 1
ATOM 3170 O O . CYS D 1 98 ? 9.086 20.286 11.693 1.00 20.19 98 CYS D O 1
ATOM 3173 N N . TYR D 1 99 ? 7.692 22.021 11.348 1.00 21.08 99 TYR D N 1
ATOM 3174 C CA . TYR D 1 99 ? 7.436 22.271 12.762 1.00 22.64 99 TYR D CA 1
ATOM 3175 C C . TYR D 1 99 ? 6.920 20.972 13.382 1.00 22.55 99 TYR D C 1
ATOM 3176 O O . TYR D 1 99 ? 6.162 20.242 12.745 1.00 25.54 99 TYR D O 1
ATOM 3185 N N . PRO D 1 100 ? 7.305 20.673 14.638 1.00 23.57 100 PRO D N 1
ATOM 3186 C CA . PRO D 1 100 ? 8.174 21.423 15.547 1.00 23.03 100 PRO D CA 1
ATOM 3187 C C . PRO D 1 100 ? 9.667 21.124 15.379 1.00 21.41 100 PRO D C 1
ATOM 3188 O O . PRO D 1 100 ? 10.460 21.377 16.278 1.00 21.81 100 PRO D O 1
ATOM 3192 N N . TYR D 1 101 ? 10.036 20.581 14.225 1.00 19.92 101 TYR D N 1
ATOM 3193 C CA . TYR D 1 101 ? 11.431 20.264 13.928 1.00 18.78 101 TYR D CA 1
ATOM 3194 C C . TYR D 1 101 ? 12.055 19.253 14.892 1.00 20.69 101 TYR D C 1
ATOM 3195 O O . TYR D 1 101 ? 13.204 19.415 15.306 1.00 19.39 101 TYR D O 1
ATOM 3204 N N . ASP D 1 102 ? 11.307 18.220 15.269 1.00 20.82 102 ASP D N 1
ATOM 3205 C CA . ASP D 1 102 ? 11.871 17.206 16.156 1.00 21.16 102 ASP D CA 1
ATOM 3206 C C . ASP D 1 102 ? 12.722 16.283 15.282 1.00 20.48 102 ASP D C 1
ATOM 3207 O O . ASP D 1 102 ? 12.744 16.440 14.061 1.00 18.53 102 ASP D O 1
ATOM 3212 N N . GLU D 1 103 ? 13.409 15.320 15.890 1.00 19.65 103 GLU D N 1
ATOM 3213 C CA . GLU D 1 103 ? 14.278 14.425 15.131 1.00 18.41 103 GLU D CA 1
ATOM 3214 C C . GLU D 1 103 ? 13.630 13.688 13.963 1.00 17.55 103 GLU D C 1
ATOM 3215 O O . GLU D 1 103 ? 14.329 13.269 13.039 1.00 17.13 103 GLU D O 1
ATOM 3221 N N . ASN D 1 104 ? 12.308 13.527 13.994 1.00 18.02 104 ASN D N 1
ATOM 3222 C CA . ASN D 1 104 ? 11.600 12.828 12.921 1.00 17.93 104 ASN D CA 1
ATOM 3223 C C . ASN D 1 104 ? 10.794 13.753 12.011 1.00 16.97 104 ASN D C 1
ATOM 3224 O O . ASN D 1 104 ? 10.114 13.288 11.101 1.00 18.29 104 ASN D O 1
ATOM 3229 N N . SER D 1 105 ? 10.889 15.058 12.248 1.00 19.22 105 SER D N 1
ATOM 3230 C CA . SER D 1 105 ? 10.146 16.039 11.459 1.00 17.22 105 SER D CA 1
ATOM 3231 C C . SER D 1 105 ? 10.840 16.400 10.153 1.00 17.63 105 SER D C 1
ATOM 3232 O O . SER D 1 105 ? 11.172 17.565 9.916 1.00 16.97 105 SER D O 1
ATOM 3235 N N . TRP D 1 106 ? 11.040 15.401 9.303 1.00 15.52 106 TRP D N 1
ATOM 3236 C CA . TRP D 1 106 ? 11.689 15.615 8.023 1.00 14.64 106 TRP D CA 1
ATOM 3237 C C . TRP D 1 106 ? 11.266 14.577 7.002 1.00 17.01 106 TRP D C 1
ATOM 3238 O O . TRP D 1 106 ? 10.753 13.511 7.354 1.00 18.73 106 TRP D O 1
ATOM 3249 N N . LYS D 1 107 ? 11.483 14.907 5.735 1.00 19.13 107 LYS D N 1
ATOM 3250 C CA . LYS D 1 107 ? 11.162 14.025 4.621 1.00 20.21 107 LYS D CA 1
ATOM 3251 C C . LYS D 1 107 ? 12.141 14.311 3.493 1.00 20.62 107 LYS D C 1
ATOM 3252 O O . LYS D 1 107 ? 12.619 15.436 3.336 1.00 19.49 107 LYS D O 1
ATOM 3258 N N . CYS D 1 108 ? 12.449 13.285 2.713 1.00 18.63 108 CYS D N 1
ATOM 3259 C CA . CYS D 1 108 ? 13.346 13.438 1.585 1.00 18.88 108 CYS D CA 1
ATOM 3260 C C . CYS D 1 108 ? 12.547 13.079 0.340 1.00 21.64 108 CYS D C 1
ATOM 3261 O O . CYS D 1 108 ? 11.835 12.081 0.328 1.00 21.05 108 CYS D O 1
ATOM 3264 N N . TYR D 1 109 ? 12.669 13.891 -0.703 1.00 22.21 109 TYR D N 1
ATOM 3265 C CA . TYR D 1 109 ? 11.911 13.665 -1.928 1.00 26.43 109 TYR D CA 1
ATOM 3266 C C . TYR D 1 109 ? 12.767 13.690 -3.185 1.00 27.59 109 TYR D C 1
ATOM 3267 O O . TYR D 1 109 ? 13.942 14.065 -3.154 1.00 25.80 109 TYR D O 1
ATOM 3276 N N . ASN D 1 110 ? 12.161 13.272 -4.295 1.00 30.61 110 ASN D N 1
ATOM 3277 C CA . ASN D 1 110 ? 12.820 13.306 -5.591 1.00 35.20 110 ASN D CA 1
ATOM 3278 C C . ASN D 1 110 ? 12.194 14.497 -6.307 1.00 38.95 110 ASN D C 1
ATOM 3279 O O . ASN D 1 110 ? 11.249 15.100 -5.796 1.00 38.20 110 ASN D O 1
ATOM 3284 N N . ARG D 1 111 ? 12.708 14.830 -7.485 1.00 43.82 111 ARG D N 1
ATOM 3285 C CA . ARG D 1 111 ? 12.193 15.965 -8.242 1.00 46.80 111 ARG D CA 1
ATOM 3286 C C . ARG D 1 111 ? 10.704 15.872 -8.577 1.00 47.54 111 ARG D C 1
ATOM 3287 O O . ARG D 1 111 ? 10.099 16.860 -8.995 1.00 50.17 111 ARG D O 1
ATOM 3295 N N . LYS D 1 112 ? 10.112 14.697 -8.385 1.00 46.16 112 LYS D N 1
ATOM 3296 C CA . LYS D 1 112 ? 8.695 14.508 -8.682 1.00 45.86 112 LYS D CA 1
ATOM 3297 C C . LYS D 1 112 ? 7.803 14.538 -7.445 1.00 45.86 112 LYS D C 1
ATOM 3298 O O . LYS D 1 112 ? 6.586 14.366 -7.547 1.00 45.80 112 LYS D O 1
ATOM 3304 N N . GLY D 1 113 ? 8.404 14.750 -6.279 1.00 44.83 113 GLY D N 1
ATOM 3305 C CA . GLY D 1 113 ? 7.627 14.804 -5.054 1.00 41.79 113 GLY D CA 1
ATOM 3306 C C . GLY D 1 113 ? 7.411 13.452 -4.404 1.00 40.06 113 GLY D C 1
ATOM 3307 O O . GLY D 1 113 ? 6.722 13.346 -3.388 1.00 39.64 113 GLY D O 1
ATOM 3308 N N . GLU D 1 114 ? 7.988 12.412 -4.996 1.00 37.75 114 GLU D N 1
ATOM 3309 C CA . GLU D 1 114 ? 7.869 11.063 -4.457 1.00 36.83 114 GLU D CA 1
ATOM 3310 C C . GLU D 1 114 ? 8.903 10.921 -3.345 1.00 33.98 114 GLU D C 1
ATOM 3311 O O . GLU D 1 114 ? 10.063 11.296 -3.523 1.00 29.99 114 GLU D O 1
ATOM 3317 N N . GLU D 1 115 ? 8.485 10.381 -2.205 1.00 33.74 115 GLU D N 1
ATOM 3318 C CA . GLU D 1 115 ? 9.393 10.215 -1.074 1.00 31.33 115 GLU D CA 1
ATOM 3319 C C . GLU D 1 115 ? 10.534 9.258 -1.402 1.00 30.70 115 GLU D C 1
ATOM 3320 O O . GLU D 1 115 ? 10.334 8.242 -2.069 1.00 31.18 115 GLU D O 1
ATOM 3326 N N . VAL D 1 116 ? 11.730 9.595 -0.931 1.00 27.85 116 VAL D N 1
ATOM 3327 C CA . VAL D 1 116 ? 12.914 8.777 -1.161 1.00 27.38 116 VAL D CA 1
ATOM 3328 C C . VAL D 1 116 ? 13.450 8.253 0.165 1.00 23.33 116 VAL D C 1
ATOM 3329 O O . VAL D 1 116 ? 13.527 8.986 1.147 1.00 22.53 116 VAL D O 1
ATOM 3333 N N . GLU D 1 117 ? 13.824 6.980 0.183 1.00 23.29 117 GLU D N 1
ATOM 3334 C CA . GLU D 1 117 ? 14.344 6.352 1.388 1.00 23.20 117 GLU D CA 1
ATOM 3335 C C . GLU D 1 117 ? 15.841 6.575 1.562 1.00 21.79 117 GLU D C 1
ATOM 3336 O O . GLU D 1 117 ? 16.636 6.274 0.670 1.00 26.16 117 GLU D O 1
ATOM 3342 N N . LEU D 1 118 ? 16.222 7.109 2.716 1.00 19.23 118 LEU D N 1
ATOM 3343 C CA . LEU D 1 118 ? 17.628 7.354 3.005 1.00 18.03 118 LEU D CA 1
ATOM 3344 C C . LEU D 1 118 ? 18.078 6.518 4.190 1.00 17.70 118 LEU D C 1
ATOM 3345 O O . LEU D 1 118 ? 17.288 6.212 5.080 1.00 17.13 118 LEU D O 1
ATOM 3350 N N . GLU D 1 119 ? 19.351 6.145 4.192 1.00 19.21 119 GLU D N 1
ATOM 3351 C CA . GLU D 1 119 ? 19.925 5.415 5.306 1.00 18.72 119 GLU D CA 1
ATOM 3352 C C . GLU D 1 119 ? 20.531 6.499 6.194 1.00 16.90 119 GLU D C 1
ATOM 3353 O O . GLU D 1 119 ? 21.318 7.322 5.725 1.00 20.39 119 GLU D O 1
ATOM 3359 N N . VAL D 1 120 ? 20.146 6.522 7.464 1.00 16.20 120 VAL D N 1
ATOM 3360 C CA . VAL D 1 120 ? 20.674 7.521 8.385 1.00 15.01 120 VAL D CA 1
ATOM 3361 C C . VAL D 1 120 ? 21.804 6.928 9.224 1.00 17.40 120 VAL D C 1
ATOM 3362 O O . VAL D 1 120 ? 21.588 6.019 10.030 1.00 16.26 120 VAL D O 1
ATOM 3366 N N . VAL D 1 121 ? 23.010 7.457 9.035 1.00 17.93 121 VAL D N 1
ATOM 3367 C CA . VAL D 1 121 ? 24.187 6.974 9.755 1.00 18.67 121 VAL D CA 1
ATOM 3368 C C . VAL D 1 121 ? 24.727 8.000 10.750 1.00 22.43 121 VAL D C 1
ATOM 3369 O O . VAL D 1 121 ? 24.246 9.128 10.818 1.00 21.19 121 VAL D O 1
ATOM 3373 N N . GLU D 1 122 ? 25.729 7.600 11.527 1.00 26.10 122 GLU D N 1
ATOM 3374 C CA . GLU D 1 122 ? 26.334 8.502 12.502 1.00 30.98 122 GLU D CA 1
ATOM 3375 C C . GLU D 1 122 ? 27.619 9.095 11.935 1.00 32.53 122 GLU D C 1
ATOM 3376 O O . GLU D 1 122 ? 28.355 8.426 11.208 1.00 35.63 122 GLU D O 1
#